Protein AF-0000000080714416 (afdb_homodimer)

pLDDT: mean 83.81, std 20.14, range [22.58, 98.88]

Sequence (598 aa):
MHASEKKLAITTPSFQPPPGGNTFPAISPRSGQDNIQSSLYQLWILGALDNTGGLTALGRKMVEFPLDPPLAKMLIFSEKMGCSAEVLVVVSMLSVPSVFFRPKDREEESDAAREKFFVPESDHLTLLNVFQQWKLNNFGSQWCTDHFIHVKGLRKAREVHAQLLDIMRQQRIGHESCGQANWDTVRKAICSAYFYNSAKIKGIGEYVNMLTGMPCALHPSSALSGLGYTPDYVTYHELIFTTKEYMTNVTAVEAEWLAELGPMFFSVKESYKTRLEKRVREREDKARMEVEMKEAEEKMHASEKKLAITTPSFQPPPGGNTFPAISPRSGQDNIQSSLYQLWILGALDNTGGLTALGRKMVEFPLDPPLAKMLIFSEKMGCSAEVLVVVSMLSVPSVFFRPKDREEESDAAREKFFVPESDHLTLLNVFQQWKLNNFGSQWCTDHFIHVKGLRKAREVHAQLLDIMRQQRIGHESCGQANWDTVRKAICSAYFYNSAKIKGIGEYVNMLTGMPCALHPSSALSGLGYTPDYVTYHELIFTTKEYMTNVTAVEAEWLAELGPMFFSVKES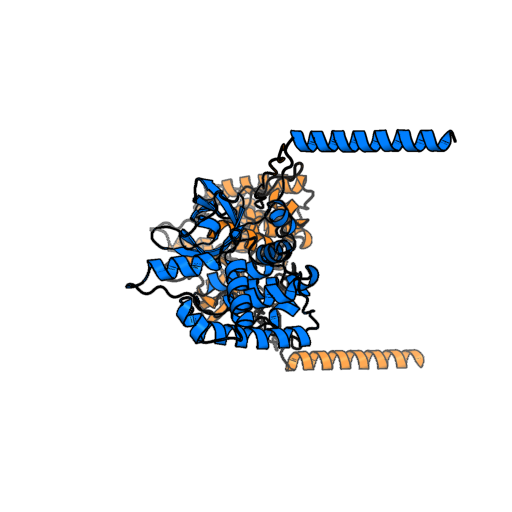YKTRLEKRVREREDKARMEVEMKEAEEK

Organism: Ectocarpus siliculosus (NCBI:txid2880)

Solvent-accessible surface area (backbone atoms only — not comparable to full-atom values): 31290 Å² total; per-residue (Å²): 133,83,72,75,72,66,44,63,36,61,30,45,66,48,30,54,36,61,94,83,57,68,26,38,76,69,76,76,62,78,71,49,53,72,42,54,55,49,49,52,39,51,38,32,76,69,48,24,26,43,73,56,50,43,71,28,76,61,25,51,56,35,26,71,43,102,55,60,67,44,54,28,46,22,43,60,52,14,39,84,58,36,21,18,45,55,39,42,47,32,50,18,52,68,73,39,67,81,36,67,50,67,53,86,92,44,41,69,61,27,52,55,44,48,55,72,40,48,31,51,59,15,31,52,54,17,53,33,43,46,54,54,52,35,53,75,53,72,66,40,59,65,62,23,58,77,45,33,33,42,51,69,42,51,52,50,18,52,52,46,35,53,55,52,50,50,49,30,54,77,67,71,46,63,81,33,68,50,59,90,86,40,59,62,49,46,45,49,23,51,39,60,37,22,48,85,41,24,29,34,56,76,49,95,62,31,28,25,28,60,80,44,60,46,68,30,28,66,37,82,88,40,29,45,60,73,38,96,56,77,68,59,32,33,27,27,74,47,74,44,86,66,101,52,39,26,48,36,61,39,32,50,50,54,55,67,54,41,24,69,64,32,52,36,37,22,36,70,50,66,45,72,64,53,48,49,48,45,51,48,44,51,49,47,49,49,50,48,49,51,50,51,52,51,56,54,68,74,96,134,81,72,75,71,68,45,61,36,62,28,45,67,48,35,53,38,58,93,82,57,68,28,40,75,68,76,77,66,76,72,52,55,73,42,54,56,50,50,53,40,51,37,32,76,68,47,24,27,42,74,57,51,44,69,29,75,61,25,53,56,35,28,70,42,100,52,60,68,44,53,30,46,23,42,60,52,15,40,84,58,35,21,18,44,56,39,40,47,32,50,18,51,69,72,38,68,80,37,67,49,67,51,86,90,43,40,68,60,28,52,55,42,47,56,74,40,48,32,52,59,15,30,51,54,18,52,35,42,46,52,52,52,36,53,75,54,71,66,39,60,66,62,22,58,77,45,34,34,42,52,68,42,50,52,50,18,50,51,47,34,52,54,50,49,51,49,30,55,76,67,71,46,63,80,33,68,50,61,89,84,40,58,62,48,46,46,49,24,53,37,60,37,22,48,84,42,23,28,34,56,76,48,95,61,30,29,25,28,61,79,40,61,46,68,33,28,66,36,82,86,40,29,45,60,72,37,96,56,77,66,59,30,33,26,29,73,46,74,44,84,66,99,52,39,28,47,34,61,38,31,51,49,55,58,66,53,42,25,70,65,33,52,35,39,22,36,72,50,65,43,71,65,53,48,46,47,46,50,48,44,51,49,47,49,50,50,49,48,51,51,52,52,53,56,53,67,75,96

Foldseek 3Di:
DPPPPPDDDPCLVPLPPPVPAQGQHDQPCPPHPVRSVVLLVLCVLLVQADPVRDGDPLVRLLSLAPADSLLSSLLQLLLVLQANQLSLLLSLLVVFPFFADADPVCNVQLLVLLLVLFDQQWLSVSSSSVLVVCVVVVLDPVVCVNSRTHSVSSVSSVVSSVVVVVSCVVVVRDNGRPDPPCCLSSLLSSCLSFLQQKWFDPDLQWTARQQPRFIEGEDCSHSNNPDPDHAGMKGADAWDDDPGTYGHTIGRHDLVSSCVNRVVRHDDDDPPVVVVVVVVVVVVVVVVVVVVVVVVVVD/DPPPPPDDDPVLCPLPPPVDAQGQHDQPCPPHPVRSVVLLVLCVLLVQADPVRDGDPLVRLLSLAPADSLLSSLLQLLLVLQANQLSLLLSLLVVFPFFADADPVCNVQLLVLLLVLFDQQWLSVSSSSVLVVCVVVVLDPVVCVNSRTHSVSSVSSVVSSVVVVVSCVVVVRDNGRPDDPCCLSSLLSSCLSFLQQKWFDPDLQWTARQQPRFIEGEDCSHSNNPDPDHAGMKGADAWDDDPGTYGHTIGRHDLVSSCVNRVVRHDDDDPPVVVVVVVVVVVVVVVVVVVVVVVVVVD

Secondary structure (DSSP, 8-state):
------EEEE----S--SSSS--------SSHHHHHHHHHHHHHHTT-B-TTS-B-HHHHHHTTSSS-HHHHHHHHHHHHHT-HHHHHHHHHHHTSS--B---GGGHHHHHHHHHTT-BTTBHHHHHHHHHHHHHHTTT-HHHHHHTTB-HHHHHHHHHHHHHHHHHHHHTT-------TT-THHHHHHHHHHHGGGEEEEEETTEEEETTT--EEEE-TTSGGGG-SS--SEEEEEEEEESSSEEEEEEEEE-HHHHHHH-TTTEEEE--HHHHHHHHHHHHHHHHHHHHHHHHHH--/------EEEE--------SSS--------SSHHHHHHHHHHHHHHTT-B-TTS-B-HHHHHHTTSSS-HHHHHHHHHHHHHT-HHHHHHHHHHHTSS--B---GGGHHHHHHHHHTT-BTTBHHHHHHHHHHHHHHTTT-HHHHHHTTB-HHHHHHHHHHHHHHHHHHHHTT-------TT-THHHHHHHHHHHTTSEEEEEETTEEEETTT--EEEE-TTSGGGG-SS--SEEEEEEEEESSSEEEEEEEEE-HHHHHHH-TTTEEEE--HHHHHHHHHHHHHHHHHHHHHHHHHHH-

Nearest PDB structures (foldseek):
  3i4u-assembly1_A-2  TM=9.668E-01  e=2.515E-25  Homo sapiens
  6i3p-assembly2_B  TM=9.611E-01  e=1.083E-25  Thermochaetoides thermophila DSM 1495
  6sh7-assembly1_A  TM=8.832E-01  e=4.385E-23  Homo sapiens
  6sh6-assembly1_A  TM=8.830E-01  e=4.873E-23  Homo sapiens
  8ejm-assembly1_A  TM=8.835E-01  e=1.725E-22  Homo sapiens

Radius of gyration: 30.27 Å; Cα contacts (8 Å, |Δi|>4): 951; chains: 2; bounding box: 71×92×87 Å

InterPro domains:
  IPR007502 Helicase-associated domain [SM00847] (38-128)
  IPR011709 DEAD-box helicase, OB fold [PF07717] (186-263)
  IPR027417 P-loop containing nucleoside triphosphate hydrolase [SSF52540] (35-171)
  IPR048333 Helicase associated domain (HA2), winged-helix domain [PF04408] (40-67)

Structure (mmCIF, N/CA/C/O backbone):
data_AF-0000000080714416-model_v1
#
loop_
_entity.id
_entity.type
_entity.pdbx_description
1 polymer 'Helicase-associated domain-containing protein'
#
loop_
_atom_site.group_PDB
_atom_site.id
_atom_site.type_symbol
_atom_site.label_atom_id
_atom_site.label_alt_id
_atom_site.label_comp_id
_atom_site.label_asym_id
_atom_site.label_entity_id
_atom_site.label_seq_id
_atom_site.pdbx_PDB_ins_code
_atom_site.Cartn_x
_atom_site.Cartn_y
_atom_site.Cartn_z
_atom_site.occupancy
_atom_site.B_iso_or_equiv
_atom_site.auth_seq_id
_atom_site.auth_comp_id
_atom_site.auth_asym_id
_atom_site.auth_atom_id
_atom_site.pdbx_PDB_model_num
ATOM 1 N N . MET A 1 1 ? 30.531 27.156 13.016 1 23.75 1 MET A N 1
ATOM 2 C CA . MET A 1 1 ? 29.312 26.422 13.391 1 23.75 1 MET A CA 1
ATOM 3 C C . MET A 1 1 ? 29.109 25.219 12.469 1 23.75 1 MET A C 1
ATOM 5 O O . MET A 1 1 ? 28.719 25.391 11.305 1 23.75 1 MET A O 1
ATOM 9 N N . HIS A 1 2 ? 29.906 24.234 12.57 1 28.47 2 HIS A N 1
ATOM 10 C CA . HIS A 1 2 ? 30.125 23.078 11.719 1 28.47 2 HIS A CA 1
ATOM 11 C C . HIS A 1 2 ? 28.891 22.172 11.703 1 28.47 2 HIS A C 1
ATOM 13 O O . HIS A 1 2 ? 28.688 21.391 12.633 1 28.47 2 HIS A O 1
ATOM 19 N N . ALA A 1 3 ? 27.781 22.734 11.234 1 36.09 3 ALA A N 1
ATOM 20 C CA . ALA A 1 3 ? 26.547 21.969 11.133 1 36.09 3 ALA A CA 1
ATOM 21 C C . ALA A 1 3 ? 26.781 20.625 10.469 1 36.09 3 ALA A C 1
ATOM 23 O O . ALA A 1 3 ? 27.219 20.547 9.32 1 36.09 3 ALA A O 1
ATOM 24 N N . SER A 1 4 ? 27.172 19.625 11.156 1 38.59 4 SER A N 1
ATOM 25 C CA . SER A 1 4 ? 27.234 18.234 10.734 1 38.59 4 SER A CA 1
ATOM 26 C C . SER A 1 4 ? 26.078 17.875 9.797 1 38.59 4 SER A C 1
ATOM 28 O O . SER A 1 4 ? 24.906 18.062 10.148 1 38.59 4 SER A O 1
ATOM 30 N N . GLU A 1 5 ? 26.391 17.922 8.539 1 46.12 5 GLU A N 1
ATOM 31 C CA . GLU A 1 5 ? 25.5 17.672 7.406 1 46.12 5 GLU A CA 1
ATOM 32 C C . GLU A 1 5 ? 24.828 16.312 7.516 1 46.12 5 GLU A C 1
ATOM 34 O O . GLU A 1 5 ? 25.453 15.281 7.23 1 46.12 5 GLU A O 1
ATOM 39 N N . LYS A 1 6 ? 24.219 16.047 8.484 1 52.84 6 LYS A N 1
ATOM 40 C CA . LYS A 1 6 ? 23.391 14.852 8.477 1 52.84 6 LYS A CA 1
ATOM 41 C C . LYS A 1 6 ? 22.484 14.812 7.242 1 52.84 6 LYS A C 1
ATOM 43 O O . LYS A 1 6 ? 21.656 15.695 7.043 1 52.84 6 LYS A O 1
ATOM 48 N N . LYS A 1 7 ? 23.031 13.914 6.336 1 58.19 7 LYS A N 1
ATOM 49 C CA . LYS A 1 7 ? 22.219 13.742 5.133 1 58.19 7 LYS A CA 1
ATOM 50 C C . LYS A 1 7 ? 21.141 12.68 5.344 1 58.19 7 LYS A C 1
ATOM 52 O O . LYS A 1 7 ? 21.438 11.578 5.812 1 58.19 7 LYS A O 1
ATOM 57 N N . LEU A 1 8 ? 19.938 13.156 5.23 1 52.41 8 LEU A N 1
ATOM 58 C CA . LEU A 1 8 ? 18.828 12.203 5.254 1 52.41 8 LEU A CA 1
ATOM 59 C C . LEU A 1 8 ? 18.859 11.305 4.027 1 52.41 8 LEU A C 1
ATOM 61 O O . LEU A 1 8 ? 19.031 11.781 2.902 1 52.41 8 LEU A O 1
ATOM 65 N N . ALA A 1 9 ? 19.25 10.18 4.211 1 53.38 9 ALA A N 1
ATOM 66 C CA . ALA A 1 9 ? 19.172 9.219 3.113 1 53.38 9 ALA A CA 1
ATOM 67 C C . ALA A 1 9 ? 17.812 8.523 3.098 1 53.38 9 ALA A C 1
ATOM 69 O O . ALA A 1 9 ? 17.25 8.211 4.152 1 53.38 9 ALA A O 1
ATOM 70 N N . ILE A 1 10 ? 17.109 8.875 2.061 1 48.12 10 ILE A N 1
ATOM 71 C CA . ILE A 1 10 ? 15.906 8.086 1.89 1 48.12 10 ILE A CA 1
ATOM 72 C C . ILE A 1 10 ? 16.266 6.598 1.845 1 48.12 10 ILE A C 1
ATOM 74 O O . ILE A 1 10 ? 17.125 6.184 1.071 1 48.12 10 ILE A O 1
ATOM 78 N N . THR A 1 11 ? 16.172 6.148 2.949 1 47.16 11 THR A N 1
ATOM 79 C CA . THR A 1 11 ? 16.25 4.695 2.855 1 47.16 11 THR A CA 1
ATOM 80 C C . THR A 1 11 ? 15.047 4.133 2.104 1 47.16 11 THR A C 1
ATOM 82 O O . THR A 1 11 ? 13.922 4.203 2.59 1 47.16 11 THR A O 1
ATOM 85 N N . THR A 1 12 ? 14.82 4.875 1.032 1 38.19 12 THR A N 1
ATOM 86 C CA . THR A 1 12 ? 13.805 3.986 0.477 1 38.19 12 THR A CA 1
ATOM 87 C C . THR A 1 12 ? 14.039 2.549 0.933 1 38.19 12 THR A C 1
ATOM 89 O O . THR A 1 12 ? 15.188 2.105 1.052 1 38.19 12 THR A O 1
ATOM 92 N N . PRO A 1 13 ? 13.242 2.039 1.646 1 35.28 13 PRO A N 1
ATOM 93 C CA . PRO A 1 13 ? 13.609 0.623 1.605 1 35.28 13 PRO A CA 1
ATOM 94 C C . PRO A 1 13 ? 14.352 0.243 0.327 1 35.28 13 PRO A C 1
ATOM 96 O O . PRO A 1 13 ? 13.727 0.034 -0.716 1 35.28 13 PRO A O 1
ATOM 99 N N . SER A 1 14 ? 15.102 1.142 -0.15 1 32.75 14 SER A N 1
ATOM 100 C CA . SER A 1 14 ? 16.016 0.407 -1.022 1 32.75 14 SER A CA 1
ATOM 101 C C . SER A 1 14 ? 16.344 -0.97 -0.451 1 32.75 14 SER A C 1
ATOM 103 O O . SER A 1 14 ? 16.641 -1.1 0.736 1 32.75 14 SER A O 1
ATOM 105 N N . PHE A 1 15 ? 15.68 -1.974 -1.068 1 31.58 15 PHE A N 1
ATOM 106 C CA . PHE A 1 15 ? 16.203 -3.334 -1.032 1 31.58 15 PHE A CA 1
ATOM 107 C C . PHE A 1 15 ? 17.734 -3.328 -0.982 1 31.58 15 PHE A C 1
ATOM 109 O O . PHE A 1 15 ? 18.375 -4.074 -1.712 1 31.58 15 PHE A O 1
ATOM 116 N N . GLN A 1 16 ? 18.297 -2.193 -0.896 1 31.92 16 GLN A N 1
ATOM 117 C CA . GLN A 1 16 ? 19.719 -2.365 -0.639 1 31.92 16 GLN A CA 1
ATOM 118 C C . GLN A 1 16 ? 19.969 -3.041 0.709 1 31.92 16 GLN A C 1
ATOM 120 O O . GLN A 1 16 ? 19.234 -2.799 1.669 1 31.92 16 GLN A O 1
ATOM 125 N N . PRO A 1 17 ? 20.875 -3.984 0.747 1 30.11 17 PRO A N 1
ATOM 126 C CA . PRO A 1 17 ? 21.281 -4.723 1.945 1 30.11 17 PRO A CA 1
ATOM 127 C C . PRO A 1 17 ? 21.578 -3.811 3.131 1 30.11 17 PRO A C 1
ATOM 129 O O . PRO A 1 17 ? 22.016 -2.674 2.943 1 30.11 17 PRO A O 1
ATOM 132 N N . PRO A 1 18 ? 20.844 -3.662 4.176 1 31.55 18 PRO A N 1
ATOM 133 C CA . PRO A 1 18 ? 21.703 -3.117 5.227 1 31.55 18 PRO A CA 1
ATOM 134 C C . PRO A 1 18 ? 23.188 -3.311 4.934 1 31.55 18 PRO A C 1
ATOM 136 O O . PRO A 1 18 ? 23.562 -4.164 4.121 1 31.55 18 PRO A O 1
ATOM 139 N N . PRO A 1 19 ? 24.172 -2.619 5.18 1 31.86 19 PRO A N 1
ATOM 140 C CA . PRO A 1 19 ? 25.484 -3.227 4.98 1 31.86 19 PRO A CA 1
ATOM 141 C C . PRO A 1 19 ? 25.438 -4.75 4.891 1 31.86 19 PRO A C 1
ATOM 143 O O . PRO A 1 19 ? 26.266 -5.363 4.215 1 31.86 19 PRO A O 1
ATOM 146 N N . GLY A 1 20 ? 25.031 -5.613 5.758 1 30.89 20 GLY A N 1
ATOM 147 C CA . GLY A 1 20 ? 25.203 -7.023 5.441 1 30.89 20 GLY A CA 1
ATOM 148 C C . GLY A 1 20 ? 24.312 -7.492 4.309 1 30.89 20 GLY A C 1
ATOM 149 O O . GLY A 1 20 ? 24.75 -8.234 3.432 1 30.89 20 GLY A O 1
ATOM 150 N N . GLY A 1 21 ? 22.922 -7.957 4.488 1 28.62 21 GLY A N 1
ATOM 151 C CA . GLY A 1 21 ? 22.188 -8.938 3.697 1 28.62 21 GLY A CA 1
ATOM 152 C C . GLY A 1 21 ? 21.547 -8.336 2.459 1 28.62 21 GLY A C 1
ATOM 153 O O . GLY A 1 21 ? 21.5 -7.113 2.309 1 28.62 21 GLY A O 1
ATOM 154 N N . ASN A 1 22 ? 21.156 -9.203 1.35 1 28.91 22 ASN A N 1
ATOM 155 C CA . ASN A 1 22 ? 20.656 -9.258 -0.016 1 28.91 22 ASN A CA 1
ATOM 156 C C . ASN A 1 22 ? 19.312 -8.531 -0.141 1 28.91 22 ASN A C 1
ATOM 158 O O . ASN A 1 22 ? 18.328 -8.93 0.478 1 28.91 22 ASN A O 1
ATOM 162 N N . THR A 1 23 ? 19.219 -7.344 -0.288 1 33.78 23 THR A N 1
ATOM 163 C CA . THR A 1 23 ? 18.016 -6.527 -0.444 1 33.78 23 THR A CA 1
ATOM 164 C C . THR A 1 23 ? 17.281 -6.891 -1.731 1 33.78 23 THR A C 1
ATOM 166 O O . THR A 1 23 ? 17.875 -7.469 -2.646 1 33.78 23 THR A O 1
ATOM 169 N N . PHE A 1 24 ? 15.906 -6.918 -1.769 1 35.12 24 PHE A N 1
ATOM 170 C CA . PHE A 1 24 ? 15.156 -7.113 -3.006 1 35.12 24 PHE A CA 1
ATOM 171 C C . PHE A 1 24 ? 15.562 -6.086 -4.051 1 35.12 24 PHE A C 1
ATOM 173 O O . PHE A 1 24 ? 15.875 -4.938 -3.717 1 35.12 24 PHE A O 1
ATOM 180 N N . PRO A 1 25 ? 16.156 -6.445 -5.172 1 33.84 25 PRO A N 1
ATOM 181 C CA . PRO A 1 25 ? 16.516 -5.5 -6.23 1 33.84 25 PRO A CA 1
ATOM 182 C C . PRO A 1 25 ? 15.531 -4.344 -6.363 1 33.84 25 PRO A C 1
ATOM 184 O O . PRO A 1 25 ? 14.352 -4.496 -6.043 1 33.84 25 PRO A O 1
ATOM 187 N N . ALA A 1 26 ? 16.062 -3.15 -6.379 1 34.94 26 ALA A N 1
ATOM 188 C CA . ALA A 1 26 ? 15.414 -1.851 -6.539 1 34.94 26 ALA A CA 1
ATOM 189 C C . ALA A 1 26 ? 14.328 -1.904 -7.617 1 34.94 26 ALA A C 1
ATOM 191 O O . ALA A 1 26 ? 14.516 -2.533 -8.656 1 34.94 26 ALA A O 1
ATOM 192 N N . ILE A 1 27 ? 13.023 -1.871 -7.332 1 33.97 27 ILE A N 1
ATOM 193 C CA . ILE A 1 27 ? 11.883 -1.669 -8.227 1 33.97 27 ILE A CA 1
ATOM 194 C C . ILE A 1 27 ? 12.266 -0.687 -9.328 1 33.97 27 ILE A C 1
ATOM 196 O O . ILE A 1 27 ? 12.773 0.401 -9.055 1 33.97 27 ILE A O 1
ATOM 200 N N . SER A 1 28 ? 12.547 -1.139 -10.461 1 32.16 28 SER A N 1
ATOM 201 C CA . SER A 1 28 ? 12.797 -0.282 -11.617 1 32.16 28 SER A CA 1
ATOM 202 C C . SER A 1 28 ? 11.836 0.904 -11.641 1 32.16 28 SER A C 1
ATOM 204 O O . SER A 1 28 ? 10.625 0.734 -11.484 1 32.16 28 SER A O 1
ATOM 206 N N . PRO A 1 29 ? 12.289 2.193 -11.516 1 32.59 29 PRO A N 1
ATOM 207 C CA . PRO A 1 29 ? 11.555 3.455 -11.586 1 32.59 29 PRO A CA 1
ATOM 208 C C . PRO A 1 29 ? 10.695 3.566 -12.852 1 32.59 29 PRO A C 1
ATOM 210 O O . PRO A 1 29 ? 10.414 4.676 -13.312 1 32.59 29 PRO A O 1
ATOM 213 N N . ARG A 1 30 ? 10.312 2.559 -13.625 1 34.06 30 ARG A N 1
ATOM 214 C CA . ARG A 1 30 ? 9.656 3.178 -14.773 1 34.06 30 ARG A CA 1
ATOM 215 C C . ARG A 1 30 ? 8.75 4.324 -14.32 1 34.06 30 ARG A C 1
ATOM 217 O O . ARG A 1 30 ? 8.891 5.453 -14.797 1 34.06 30 ARG A O 1
ATOM 224 N N . SER A 1 31 ? 7.246 4.238 -14.258 1 40.19 31 SER A N 1
ATOM 225 C CA . SER A 1 31 ? 6.391 5.355 -13.875 1 40.19 31 SER A CA 1
ATOM 226 C C . SER A 1 31 ? 6.457 5.617 -12.375 1 40.19 31 SER A C 1
ATOM 228 O O . SER A 1 31 ? 6.328 4.691 -11.57 1 40.19 31 SER A O 1
ATOM 230 N N . GLY A 1 32 ? 7.078 6.727 -11.859 1 42.34 32 GLY A N 1
ATOM 231 C CA . GLY A 1 32 ? 7.695 7.242 -10.648 1 42.34 32 GLY A CA 1
ATOM 232 C C . GLY A 1 32 ? 6.996 6.785 -9.383 1 42.34 32 GLY A C 1
ATOM 233 O O . GLY A 1 32 ? 7.418 5.816 -8.75 1 42.34 32 GLY A O 1
ATOM 234 N N . GLN A 1 33 ? 6.066 7.68 -8.82 1 48.38 33 GLN A N 1
ATOM 235 C CA . GLN A 1 33 ? 5.457 7.691 -7.488 1 48.38 33 GLN A CA 1
ATOM 236 C C . GLN A 1 33 ? 4.652 6.418 -7.242 1 48.38 33 GLN A C 1
ATOM 238 O O . GLN A 1 33 ? 4.758 5.809 -6.176 1 48.38 33 GLN A O 1
ATOM 243 N N . ASP A 1 34 ? 3.762 6.012 -8.234 1 54.16 34 ASP A N 1
ATOM 244 C CA . ASP A 1 34 ? 2.785 4.93 -8.148 1 54.16 34 ASP A CA 1
ATOM 245 C C . ASP A 1 34 ? 3.479 3.57 -8.078 1 54.16 34 ASP A C 1
ATOM 247 O O . ASP A 1 34 ? 2.971 2.641 -7.445 1 54.16 34 ASP A O 1
ATOM 251 N N . ASN A 1 35 ? 4.836 3.73 -8.328 1 66.38 35 ASN A N 1
ATOM 252 C CA . ASN A 1 35 ? 5.504 2.441 -8.461 1 66.38 35 ASN A CA 1
ATOM 253 C C . ASN A 1 35 ? 6.086 1.967 -7.133 1 66.38 35 ASN A C 1
ATOM 255 O O . ASN A 1 35 ? 5.895 0.813 -6.742 1 66.38 35 ASN A O 1
ATOM 259 N N . ILE A 1 36 ? 6.508 2.959 -6.277 1 74 36 ILE A N 1
ATOM 260 C CA . ILE A 1 36 ? 7.137 2.549 -5.027 1 74 36 ILE A CA 1
ATOM 261 C C . ILE A 1 36 ? 6.066 2.16 -4.012 1 74 36 ILE A C 1
ATOM 263 O O . ILE A 1 36 ? 6.18 1.132 -3.342 1 74 36 ILE A O 1
ATOM 267 N N . GLN A 1 37 ? 5.051 2.994 -4.035 1 78.31 37 GLN A N 1
ATOM 268 C CA . GLN A 1 37 ? 3.949 2.729 -3.113 1 78.31 37 GLN A CA 1
ATOM 269 C C . GLN A 1 37 ? 3.33 1.359 -3.377 1 78.31 37 GLN A C 1
ATOM 271 O O . GLN A 1 37 ? 3.078 0.596 -2.441 1 78.31 37 GLN A O 1
ATOM 276 N N . SER A 1 38 ? 3.135 1.114 -4.598 1 83.19 38 SER A N 1
ATOM 277 C CA . SER A 1 38 ? 2.518 -0.154 -4.969 1 83.19 38 SER A CA 1
ATOM 278 C C . SER A 1 38 ? 3.416 -1.333 -4.609 1 83.19 38 SER A C 1
ATOM 280 O O . SER A 1 38 ? 2.934 -2.371 -4.152 1 83.19 38 SER A O 1
ATOM 282 N N . SER A 1 39 ? 4.691 -1.135 -4.848 1 84.44 39 SER A N 1
ATOM 283 C CA . SER A 1 39 ? 5.648 -2.197 -4.555 1 84.44 39 SER A CA 1
ATOM 284 C C . SER A 1 39 ? 5.727 -2.475 -3.057 1 84.44 39 SER A C 1
ATOM 286 O O . SER A 1 39 ? 5.719 -3.633 -2.635 1 84.44 39 SER A O 1
ATOM 288 N N . LEU A 1 40 ? 5.734 -1.396 -2.26 1 84.5 40 LEU A N 1
ATOM 289 C CA . LEU A 1 40 ? 5.785 -1.555 -0.81 1 84.5 40 LEU A CA 1
ATOM 290 C C . LEU A 1 40 ? 4.508 -2.201 -0.288 1 84.5 40 LEU A C 1
ATOM 292 O O . LEU A 1 40 ? 4.559 -3.059 0.596 1 84.5 40 LEU A O 1
ATOM 296 N N . TYR A 1 41 ? 3.486 -1.788 -0.857 1 85.12 41 TYR A N 1
ATOM 297 C CA . TYR A 1 41 ? 2.203 -2.381 -0.495 1 85.12 41 TYR A CA 1
ATOM 298 C C . TYR A 1 41 ? 2.193 -3.877 -0.789 1 85.12 41 TYR A C 1
ATOM 300 O O . TYR A 1 41 ? 1.787 -4.68 0.055 1 85.12 41 TYR A O 1
ATOM 308 N N . GLN A 1 42 ? 2.607 -4.203 -1.9 1 88.75 42 GLN A N 1
ATOM 309 C CA . GLN A 1 42 ? 2.617 -5.609 -2.295 1 88.75 42 GLN A CA 1
ATOM 310 C C . GLN A 1 42 ? 3.49 -6.438 -1.356 1 88.75 42 GLN A C 1
ATOM 312 O O . GLN A 1 42 ? 3.084 -7.512 -0.908 1 88.75 42 GLN A O 1
ATOM 317 N N . LEU A 1 43 ? 4.676 -5.93 -1.066 1 90.31 43 LEU A N 1
ATOM 318 C CA . LEU A 1 43 ? 5.582 -6.629 -0.166 1 90.31 43 LEU A CA 1
ATOM 319 C C . LEU A 1 43 ? 4.965 -6.781 1.22 1 90.31 43 LEU A C 1
ATOM 321 O O . LEU A 1 43 ? 5.113 -7.824 1.859 1 90.31 43 LEU A O 1
ATOM 325 N N . TRP A 1 44 ? 4.285 -5.77 1.607 1 88.5 44 TRP A N 1
ATOM 326 C CA . TRP A 1 44 ? 3.643 -5.805 2.918 1 88.5 44 TRP A CA 1
ATOM 327 C C . TRP A 1 44 ? 2.529 -6.848 2.951 1 88.5 44 TRP A C 1
ATOM 329 O O . TRP A 1 44 ? 2.459 -7.66 3.873 1 88.5 44 TRP A O 1
ATOM 339 N N . ILE A 1 45 ? 1.677 -6.891 1.966 1 89 45 ILE A N 1
ATOM 340 C CA . ILE A 1 45 ? 0.539 -7.801 1.976 1 89 45 ILE A CA 1
ATOM 341 C C . ILE A 1 45 ? 1.032 -9.242 1.86 1 89 45 ILE A C 1
ATOM 343 O O . ILE A 1 45 ? 0.396 -10.164 2.375 1 89 45 ILE A O 1
ATOM 347 N N . LEU A 1 46 ? 2.168 -9.406 1.262 1 93.62 46 LEU A N 1
ATOM 348 C CA . LEU A 1 46 ? 2.729 -10.75 1.119 1 93.62 46 LEU A CA 1
ATOM 349 C C . LEU A 1 46 ? 3.443 -11.18 2.396 1 93.62 46 LEU A C 1
ATOM 351 O O . LEU A 1 46 ? 3.896 -12.32 2.504 1 93.62 46 LEU A O 1
ATOM 355 N N . GLY A 1 47 ? 3.58 -10.266 3.283 1 91.12 47 GLY A N 1
ATOM 356 C CA . GLY A 1 47 ? 4.172 -10.586 4.574 1 91.12 47 GLY A CA 1
ATOM 357 C C . GLY A 1 47 ? 5.676 -10.391 4.602 1 91.12 47 GLY A C 1
ATOM 358 O O . GLY A 1 47 ? 6.348 -10.844 5.531 1 91.12 47 GLY A O 1
ATOM 359 N N . ALA A 1 48 ? 6.188 -9.695 3.596 1 92.5 48 ALA A N 1
ATOM 360 C CA . ALA A 1 48 ? 7.633 -9.562 3.455 1 92.5 48 ALA A CA 1
ATOM 361 C C . ALA A 1 48 ? 8.156 -8.383 4.277 1 92.5 48 ALA A C 1
ATOM 363 O O . ALA A 1 48 ? 9.359 -8.258 4.496 1 92.5 48 ALA A O 1
ATOM 364 N N . LEU A 1 49 ? 7.27 -7.473 4.723 1 88.25 49 LEU A N 1
ATOM 365 C CA . LEU A 1 49 ? 7.645 -6.312 5.516 1 88.25 49 LEU A CA 1
ATOM 366 C C . LEU A 1 49 ? 6.922 -6.312 6.859 1 88.25 49 LEU A C 1
ATOM 368 O O . LEU A 1 49 ? 5.77 -6.742 6.949 1 88.25 49 LEU A O 1
ATOM 372 N N . ASP A 1 50 ? 7.633 -5.809 7.844 1 83.12 50 ASP A N 1
ATOM 373 C CA . ASP A 1 50 ? 6.988 -5.641 9.141 1 83.12 50 ASP A CA 1
ATOM 374 C C . ASP A 1 50 ? 6.395 -4.238 9.281 1 83.12 50 ASP A C 1
ATOM 376 O O . ASP A 1 50 ? 6.359 -3.477 8.312 1 83.12 50 ASP A O 1
ATOM 380 N N . ASN A 1 51 ? 5.891 -3.973 10.414 1 76.25 51 ASN A N 1
ATOM 381 C CA . ASN A 1 51 ? 5.16 -2.725 10.633 1 76.25 51 ASN A CA 1
ATOM 382 C C . ASN A 1 51 ? 6.094 -1.519 10.594 1 76.25 51 ASN A C 1
ATOM 384 O O . ASN A 1 51 ? 5.637 -0.377 10.516 1 76.25 51 ASN A O 1
ATOM 388 N N . THR A 1 52 ? 7.371 -1.725 10.625 1 72.75 52 THR A N 1
ATOM 389 C CA . THR A 1 52 ? 8.336 -0.628 10.57 1 72.75 52 THR A CA 1
ATOM 390 C C . THR A 1 52 ? 8.93 -0.496 9.172 1 72.75 52 THR A C 1
ATOM 392 O O . THR A 1 52 ? 9.75 0.386 8.922 1 72.75 52 THR A O 1
ATOM 395 N N . GLY A 1 53 ? 8.453 -1.401 8.336 1 75.5 53 GLY A N 1
ATOM 396 C CA . GLY A 1 53 ? 8.969 -1.389 6.973 1 75.5 53 GLY A CA 1
ATOM 397 C C . GLY A 1 53 ? 10.227 -2.225 6.809 1 75.5 53 GLY A C 1
ATOM 398 O O . GLY A 1 53 ? 10.789 -2.303 5.711 1 75.5 53 GLY A O 1
ATOM 399 N N . GLY A 1 54 ? 10.625 -2.811 7.832 1 78.94 54 GLY A N 1
ATOM 400 C CA . GLY A 1 54 ? 11.766 -3.709 7.754 1 78.94 54 GLY A CA 1
ATOM 401 C C . GLY A 1 54 ? 11.414 -5.078 7.199 1 78.94 54 GLY A C 1
ATOM 402 O O . GLY A 1 54 ? 10.258 -5.496 7.262 1 78.94 54 GLY A O 1
ATOM 403 N N . LEU A 1 55 ? 12.414 -5.742 6.773 1 85.88 55 LEU A N 1
ATOM 404 C CA . LEU A 1 55 ? 12.18 -7.078 6.227 1 85.88 55 LEU A CA 1
ATOM 405 C C . LEU A 1 55 ? 11.859 -8.07 7.336 1 85.88 55 LEU A C 1
ATOM 407 O O . LEU A 1 55 ? 12.539 -8.102 8.367 1 85.88 55 LEU A O 1
ATOM 411 N N . THR A 1 56 ? 10.828 -8.836 7.082 1 89.69 56 THR A N 1
ATOM 412 C CA . THR A 1 56 ? 10.57 -9.992 7.934 1 89.69 56 THR A CA 1
ATOM 413 C C . THR A 1 56 ? 11.531 -11.133 7.602 1 89.69 56 THR A C 1
ATOM 415 O O . THR A 1 56 ? 12.344 -11.023 6.68 1 89.69 56 THR A O 1
ATOM 418 N N . ALA A 1 57 ? 11.453 -12.25 8.352 1 92.69 57 ALA A N 1
ATOM 419 C CA . ALA A 1 57 ? 12.227 -13.438 8.023 1 92.69 57 ALA A CA 1
ATOM 420 C C . ALA A 1 57 ? 11.875 -13.961 6.629 1 92.69 57 ALA A C 1
ATOM 422 O O . ALA A 1 57 ? 12.766 -14.328 5.855 1 92.69 57 ALA A O 1
ATOM 423 N N . LEU A 1 58 ? 10.617 -13.938 6.367 1 94.19 58 LEU A N 1
ATOM 424 C CA . LEU A 1 58 ? 10.156 -14.344 5.047 1 94.19 58 LEU A CA 1
ATOM 425 C C . LEU A 1 58 ? 10.719 -13.422 3.969 1 94.19 58 LEU A C 1
ATOM 427 O O . LEU A 1 58 ? 11.219 -13.891 2.947 1 94.19 58 LEU A O 1
ATOM 431 N N . GLY A 1 59 ? 10.602 -12.148 4.215 1 93.31 59 GLY A N 1
ATOM 432 C CA . GLY A 1 59 ? 11.125 -11.172 3.27 1 93.31 59 GLY A CA 1
ATOM 433 C C . GLY A 1 59 ? 12.602 -11.352 2.977 1 93.31 59 GLY A C 1
ATOM 434 O O . GLY A 1 59 ? 13.031 -11.211 1.829 1 93.31 59 GLY A O 1
ATOM 435 N N . ARG A 1 60 ? 13.359 -11.727 3.922 1 91.75 60 ARG A N 1
ATOM 436 C CA . ARG A 1 60 ? 14.797 -11.93 3.764 1 91.75 60 ARG A CA 1
ATOM 437 C C . ARG A 1 60 ? 15.078 -13.125 2.855 1 91.75 60 ARG A C 1
ATOM 439 O O . ARG A 1 60 ? 16.016 -13.094 2.061 1 91.75 60 ARG A O 1
ATOM 446 N N . LYS A 1 61 ? 14.297 -14.055 2.99 1 94.25 61 LYS A N 1
ATOM 447 C CA . LYS A 1 61 ? 14.453 -15.211 2.109 1 94.25 61 LYS A CA 1
ATOM 448 C C . LYS A 1 61 ? 14.016 -14.875 0.687 1 94.25 61 LYS A C 1
ATOM 450 O O . LYS A 1 61 ? 14.656 -15.289 -0.279 1 94.25 61 LYS A O 1
ATOM 455 N N . MET A 1 62 ? 12.977 -14.125 0.6 1 95.12 62 MET A N 1
ATOM 456 C CA . MET A 1 62 ? 12.398 -13.805 -0.702 1 95.12 62 MET A CA 1
ATOM 457 C C . MET A 1 62 ? 13.398 -13.047 -1.567 1 95.12 62 MET A C 1
ATOM 459 O O . MET A 1 62 ? 13.492 -13.281 -2.771 1 95.12 62 MET A O 1
ATOM 463 N N . VAL A 1 63 ? 14.164 -12.188 -0.967 1 90.75 63 VAL A N 1
ATOM 464 C CA . VAL A 1 63 ? 15.055 -11.305 -1.713 1 90.75 63 VAL A CA 1
ATOM 465 C C . VAL A 1 63 ? 16.188 -12.117 -2.328 1 90.75 63 VAL A C 1
ATOM 467 O O . VAL A 1 63 ? 16.875 -11.648 -3.246 1 90.75 63 VAL A O 1
ATOM 470 N N . GLU A 1 64 ? 16.438 -13.312 -1.896 1 93.06 64 GLU A N 1
ATOM 471 C CA . GLU A 1 64 ? 17.516 -14.156 -2.406 1 93.06 64 GLU A CA 1
ATOM 472 C C . GLU A 1 64 ? 17.156 -14.75 -3.762 1 93.06 64 GLU A C 1
ATOM 474 O O . GLU A 1 64 ? 18.016 -15.273 -4.469 1 93.06 64 GLU A O 1
ATOM 479 N N . PHE A 1 65 ? 15.914 -14.695 -4.082 1 95.31 65 PHE A N 1
ATOM 480 C CA . PHE A 1 65 ? 15.461 -15.281 -5.34 1 95.31 65 PHE A CA 1
ATOM 481 C C . PHE A 1 65 ? 15.297 -14.203 -6.406 1 95.31 65 PHE A C 1
ATOM 483 O O . PHE A 1 65 ? 14.656 -13.18 -6.172 1 95.31 65 PHE A O 1
ATOM 490 N N . PRO A 1 66 ? 15.906 -14.391 -7.551 1 95.38 66 PRO A N 1
ATOM 491 C CA . PRO A 1 66 ? 15.695 -13.453 -8.656 1 95.38 66 PRO A CA 1
ATOM 492 C C . PRO A 1 66 ? 14.32 -13.602 -9.305 1 95.38 66 PRO A C 1
ATOM 494 O O . PRO A 1 66 ? 14.227 -13.898 -10.5 1 95.38 66 PRO A O 1
ATOM 497 N N . LEU A 1 67 ? 13.242 -13.453 -8.539 1 95.94 67 LEU A N 1
ATOM 498 C CA . LEU A 1 67 ? 11.852 -13.625 -8.922 1 95.94 67 LEU A CA 1
ATOM 499 C C . LEU A 1 67 ? 11.008 -12.438 -8.484 1 95.94 67 LEU A C 1
ATOM 501 O O . LEU A 1 67 ? 11.383 -11.719 -7.551 1 95.94 67 LEU A O 1
ATOM 505 N N . ASP A 1 68 ? 9.859 -12.289 -9.18 1 94.44 68 ASP A N 1
ATOM 506 C CA . ASP A 1 68 ? 8.852 -11.398 -8.609 1 94.44 68 ASP A CA 1
ATOM 507 C C . ASP A 1 68 ? 8.43 -11.867 -7.219 1 94.44 68 ASP A C 1
ATOM 509 O O . ASP A 1 68 ? 8.344 -13.062 -6.961 1 94.44 68 ASP A O 1
ATOM 513 N N . PRO A 1 69 ? 8.062 -10.914 -6.395 1 95.19 69 PRO A N 1
ATOM 514 C CA . PRO A 1 69 ? 7.801 -11.219 -4.988 1 95.19 69 PRO A CA 1
ATOM 515 C C . PRO A 1 69 ? 6.723 -12.281 -4.805 1 95.19 69 PRO A C 1
ATOM 517 O O . PRO A 1 69 ? 6.879 -13.188 -3.98 1 95.19 69 PRO A O 1
ATOM 520 N N . PRO A 1 70 ? 5.621 -12.297 -5.562 1 97 70 PRO A N 1
ATOM 521 C CA . PRO A 1 70 ? 4.621 -13.352 -5.367 1 97 70 PRO A CA 1
ATOM 522 C C . PRO A 1 70 ? 5.164 -14.742 -5.672 1 97 70 PRO A C 1
ATOM 524 O O . PRO A 1 70 ? 4.832 -15.711 -4.973 1 97 70 PRO A O 1
ATOM 527 N N . LEU A 1 71 ? 6.004 -14.828 -6.676 1 97.88 71 LEU A N 1
ATOM 528 C CA . LEU A 1 71 ? 6.582 -16.125 -7.035 1 97.88 71 LEU A CA 1
ATOM 529 C C . LEU A 1 71 ? 7.543 -16.609 -5.957 1 97.88 71 LEU A C 1
ATOM 531 O O . LEU A 1 71 ? 7.547 -17.797 -5.609 1 97.88 71 LEU A O 1
ATOM 535 N N . ALA A 1 72 ? 8.336 -15.672 -5.484 1 97.5 72 ALA A N 1
ATOM 536 C CA . ALA A 1 72 ? 9.25 -16.016 -4.398 1 97.5 72 ALA A CA 1
ATOM 537 C C . ALA A 1 72 ? 8.477 -16.5 -3.168 1 97.5 72 ALA A C 1
ATOM 539 O O . ALA A 1 72 ? 8.836 -17.5 -2.557 1 97.5 72 ALA A O 1
ATOM 540 N N . LYS A 1 73 ? 7.422 -15.812 -2.83 1 97.62 73 LYS A N 1
ATOM 541 C CA . LYS A 1 73 ? 6.574 -16.172 -1.7 1 97.62 73 LYS A CA 1
ATOM 542 C C . LYS A 1 73 ? 5.984 -17.578 -1.889 1 97.62 73 LYS A C 1
ATOM 544 O O . LYS A 1 73 ? 5.973 -18.375 -0.957 1 97.62 73 LYS A O 1
ATOM 549 N N . MET A 1 74 ? 5.539 -17.812 -3.035 1 98.25 74 MET A N 1
ATOM 550 C CA . MET A 1 74 ? 4.945 -19.109 -3.363 1 98.25 74 MET A CA 1
ATOM 551 C C . MET A 1 74 ? 5.934 -20.25 -3.107 1 98.25 74 MET A C 1
ATOM 553 O O . MET A 1 74 ? 5.594 -21.234 -2.455 1 98.25 74 MET A O 1
ATOM 557 N N . LEU A 1 75 ? 7.113 -20.031 -3.602 1 98.38 75 LEU A N 1
ATOM 558 C CA . LEU A 1 75 ? 8.148 -21.047 -3.506 1 98.38 75 LEU A CA 1
ATOM 559 C C . LEU A 1 75 ? 8.523 -21.312 -2.051 1 98.38 75 LEU A C 1
ATOM 561 O O . LEU A 1 75 ? 8.586 -22.469 -1.617 1 98.38 75 LEU A O 1
ATOM 565 N N . ILE A 1 76 ? 8.719 -20.328 -1.269 1 98.06 76 ILE A N 1
ATOM 566 C CA . ILE A 1 76 ? 9.117 -20.453 0.128 1 98.06 76 ILE A CA 1
ATOM 567 C C . ILE A 1 76 ? 7.977 -21.078 0.937 1 98.06 76 ILE A C 1
ATOM 569 O O . ILE A 1 76 ? 8.203 -21.969 1.75 1 98.06 76 ILE A O 1
ATOM 573 N N . PHE A 1 77 ? 6.773 -20.641 0.72 1 97.56 77 PHE A N 1
ATOM 574 C CA . PHE A 1 77 ? 5.602 -21.156 1.423 1 97.56 77 PHE A CA 1
ATOM 575 C C . PHE A 1 77 ? 5.414 -22.641 1.147 1 97.56 77 PHE A C 1
ATOM 577 O O . PHE A 1 77 ? 4.984 -23.391 2.025 1 97.56 77 PHE A O 1
ATOM 584 N N . SER A 1 78 ? 5.715 -23.047 -0.005 1 97.88 78 SER A N 1
ATOM 585 C CA . SER A 1 78 ? 5.469 -24.422 -0.434 1 97.88 78 SER A CA 1
ATOM 586 C C . SER A 1 78 ? 6.305 -25.406 0.371 1 97.88 78 SER A C 1
ATOM 588 O O . SER A 1 78 ? 5.98 -26.594 0.431 1 97.88 78 SER A O 1
ATOM 590 N N . GLU A 1 79 ? 7.387 -24.922 0.92 1 97.25 79 GLU A N 1
ATOM 591 C CA . GLU A 1 79 ? 8.203 -25.797 1.756 1 97.25 79 GLU A CA 1
ATOM 592 C C . GLU A 1 79 ? 7.391 -26.344 2.928 1 97.25 79 GLU A C 1
ATOM 594 O O . GLU A 1 79 ? 7.391 -27.562 3.172 1 97.25 79 GLU A O 1
ATOM 599 N N . LYS A 1 80 ? 6.672 -25.453 3.607 1 95.44 80 LYS A N 1
ATOM 600 C CA . LYS A 1 80 ? 5.867 -25.844 4.762 1 95.44 80 LYS A CA 1
ATOM 601 C C . LYS A 1 80 ? 4.727 -26.766 4.344 1 95.44 80 LYS A C 1
ATOM 603 O O . LYS A 1 80 ? 4.246 -27.578 5.148 1 95.44 80 LYS A O 1
ATOM 608 N N . MET A 1 81 ? 4.344 -26.719 3.074 1 95.5 81 MET A N 1
ATOM 609 C CA . MET A 1 81 ? 3.221 -27.484 2.559 1 95.5 81 MET A CA 1
ATOM 610 C C . MET A 1 81 ? 3.688 -28.844 2.029 1 95.5 81 MET A C 1
ATOM 612 O O . MET A 1 81 ? 2.869 -29.688 1.679 1 95.5 81 MET A O 1
ATOM 616 N N . GLY A 1 82 ? 4.957 -28.984 1.899 1 96.44 82 GLY A N 1
ATOM 617 C CA . GLY A 1 82 ? 5.508 -30.234 1.419 1 96.44 82 GLY A CA 1
ATOM 618 C C . GLY A 1 82 ? 5.332 -30.438 -0.075 1 96.44 82 GLY A C 1
ATOM 619 O O . GLY A 1 82 ? 5.156 -31.562 -0.54 1 96.44 82 GLY A O 1
ATOM 620 N N . CYS A 1 83 ? 5.277 -29.359 -0.769 1 98 83 CYS A N 1
ATOM 621 C CA . CYS A 1 83 ? 5.07 -29.484 -2.207 1 98 83 CYS A CA 1
ATOM 622 C C . CYS A 1 83 ? 6.043 -28.594 -2.977 1 98 83 CYS A C 1
ATOM 624 O O . CYS A 1 83 ? 5.703 -28.062 -4.035 1 98 83 CYS A O 1
ATOM 626 N N . SER A 1 84 ? 7.27 -28.328 -2.439 1 98.31 84 SER A N 1
ATOM 627 C CA . SER A 1 84 ? 8.227 -27.391 -3.029 1 98.31 84 SER A CA 1
ATOM 628 C C . SER A 1 84 ? 8.703 -27.875 -4.395 1 98.31 84 SER A C 1
ATOM 630 O O . SER A 1 84 ? 9.016 -27.078 -5.273 1 98.31 84 SER A O 1
ATOM 632 N N . ALA A 1 85 ? 8.688 -29.188 -4.645 1 98.38 85 ALA A N 1
ATOM 633 C CA . ALA A 1 85 ? 9.125 -29.719 -5.934 1 98.38 85 ALA A CA 1
ATOM 634 C C . ALA A 1 85 ? 8.156 -29.328 -7.047 1 98.38 85 ALA A C 1
ATOM 636 O O . ALA A 1 85 ? 8.578 -28.891 -8.117 1 98.38 85 ALA A O 1
ATOM 637 N N . GLU A 1 86 ? 6.895 -29.516 -6.801 1 98.38 86 GLU A N 1
ATOM 638 C CA . GLU A 1 86 ? 5.875 -29.141 -7.781 1 98.38 86 GLU A CA 1
ATOM 639 C C . GLU A 1 86 ? 5.828 -27.641 -7.988 1 98.38 86 GLU A C 1
ATOM 641 O O . GLU A 1 86 ? 5.754 -27.156 -9.125 1 98.38 86 GLU A O 1
ATOM 646 N N . VAL A 1 87 ? 5.926 -26.891 -6.879 1 98.69 87 VAL A N 1
ATOM 647 C CA . VAL A 1 87 ? 5.812 -25.438 -6.965 1 98.69 87 VAL A CA 1
ATOM 648 C C . VAL A 1 87 ? 7.02 -24.875 -7.699 1 98.69 87 VAL A C 1
ATOM 650 O O . VAL A 1 87 ? 6.895 -23.906 -8.445 1 98.69 87 VAL A O 1
ATOM 653 N N . LEU A 1 88 ? 8.156 -25.438 -7.508 1 98.88 88 LEU A N 1
ATOM 654 C CA . LEU A 1 88 ? 9.344 -25.016 -8.234 1 98.88 88 LEU A CA 1
ATOM 655 C C . LEU A 1 88 ? 9.125 -25.094 -9.742 1 98.88 88 LEU A C 1
ATOM 657 O O . LEU A 1 88 ? 9.508 -24.188 -10.484 1 98.88 88 LEU A O 1
ATOM 661 N N . VAL A 1 89 ? 8.5 -26.156 -10.164 1 98.75 89 VAL A N 1
ATOM 662 C CA . VAL A 1 89 ? 8.188 -26.312 -11.578 1 98.75 89 VAL A CA 1
ATOM 663 C C . VAL A 1 89 ? 7.223 -25.219 -12.023 1 98.75 89 VAL A C 1
ATOM 665 O O . VAL A 1 89 ? 7.445 -24.562 -13.047 1 98.75 89 VAL A O 1
ATOM 668 N N . VAL A 1 90 ? 6.172 -25.031 -11.234 1 98.69 90 VAL A N 1
ATOM 669 C CA . VAL A 1 90 ? 5.168 -24.016 -11.562 1 98.69 90 VAL A CA 1
ATOM 670 C C . VAL A 1 90 ? 5.832 -22.656 -11.695 1 98.69 90 VAL A C 1
ATOM 672 O O . VAL A 1 90 ? 5.629 -21.953 -12.688 1 98.69 90 VAL A O 1
ATOM 675 N N . VAL A 1 91 ? 6.633 -22.25 -10.695 1 98.81 91 VAL A N 1
ATOM 676 C CA . VAL A 1 91 ? 7.309 -20.953 -10.672 1 98.81 91 VAL A CA 1
ATOM 677 C C . VAL A 1 91 ? 8.242 -20.844 -11.875 1 98.81 91 VAL A C 1
ATOM 679 O O . VAL A 1 91 ? 8.312 -19.781 -12.508 1 98.81 91 VAL A O 1
ATOM 682 N N . SER A 1 92 ? 8.906 -21.875 -12.289 1 98.75 92 SER A N 1
ATOM 683 C CA . SER A 1 92 ? 9.805 -21.875 -13.438 1 98.75 92 SER A CA 1
ATOM 684 C C . SER A 1 92 ? 9.039 -21.656 -14.734 1 98.75 92 SER A C 1
ATOM 686 O O . SER A 1 92 ? 9.453 -20.875 -15.586 1 98.75 92 SER A O 1
ATOM 688 N N . MET A 1 93 ? 7.938 -22.328 -14.82 1 98.56 93 MET A N 1
ATOM 689 C CA . MET A 1 93 ? 7.109 -22.219 -16.016 1 98.56 93 MET A CA 1
ATOM 690 C C . MET A 1 93 ? 6.512 -20.828 -16.156 1 98.56 93 MET A C 1
ATOM 692 O O . MET A 1 93 ? 6.359 -20.312 -17.266 1 98.56 93 MET A O 1
ATOM 696 N N . LEU A 1 94 ? 6.199 -20.172 -15.031 1 97.94 94 LEU A N 1
ATOM 697 C CA . LEU A 1 94 ? 5.617 -18.844 -15.031 1 97.94 94 LEU A CA 1
ATOM 698 C C . LEU A 1 94 ? 6.68 -17.781 -15.344 1 97.94 94 LEU A C 1
ATOM 700 O O . LEU A 1 94 ? 6.348 -16.641 -15.656 1 97.94 94 LEU A O 1
ATOM 704 N N . SER A 1 95 ? 7.918 -18.156 -15.281 1 96.69 95 SER A N 1
ATOM 705 C CA . SER A 1 95 ? 9.016 -17.219 -15.461 1 96.69 95 SER A CA 1
ATOM 706 C C . SER A 1 95 ? 9.422 -17.109 -16.922 1 96.69 95 SER A C 1
ATOM 708 O O . SER A 1 95 ? 10.32 -16.344 -17.281 1 96.69 95 SER A O 1
ATOM 710 N N . VAL A 1 96 ? 8.727 -17.812 -17.812 1 96.75 96 VAL A N 1
ATOM 711 C CA . VAL A 1 96 ? 8.984 -17.75 -19.25 1 96.75 96 VAL A CA 1
ATOM 712 C C . VAL A 1 96 ? 7.695 -17.422 -20 1 96.75 96 VAL A C 1
ATOM 714 O O . VAL A 1 96 ? 6.602 -17.547 -19.438 1 96.75 96 VAL A O 1
ATOM 717 N N . PRO A 1 97 ? 7.824 -16.938 -21.188 1 95.12 97 PRO A N 1
ATOM 718 C CA . PRO A 1 97 ? 6.605 -16.719 -21.969 1 95.12 97 PRO A CA 1
ATOM 719 C C . PRO A 1 97 ? 5.789 -18 -22.156 1 95.12 97 PRO A C 1
ATOM 721 O O . PRO A 1 97 ? 6.27 -19.094 -21.859 1 95.12 97 PRO A O 1
ATOM 724 N N . SER A 1 98 ? 4.574 -17.797 -22.594 1 94.06 98 SER A N 1
ATOM 725 C CA . SER A 1 98 ? 3.693 -18.953 -22.797 1 94.06 98 SER A CA 1
ATOM 726 C C . SER A 1 98 ? 4.363 -20.016 -23.641 1 94.06 98 SER A C 1
ATOM 728 O O . SER A 1 98 ? 4.984 -19.703 -24.672 1 94.06 98 SER A O 1
ATOM 730 N N . VAL A 1 99 ? 4.168 -21.234 -23.297 1 96.38 99 VAL A N 1
ATOM 731 C CA . VAL A 1 99 ? 4.863 -22.328 -23.984 1 96.38 99 VAL A CA 1
ATOM 732 C C . VAL A 1 99 ? 3.963 -22.906 -25.062 1 96.38 99 VAL A C 1
ATOM 734 O O . VAL A 1 99 ? 4.422 -23.688 -25.922 1 96.38 99 VAL A O 1
ATOM 737 N N . PHE A 1 100 ? 2.73 -22.594 -25 1 95.69 100 PHE A N 1
ATOM 738 C CA . PHE A 1 100 ? 1.8 -23.125 -26 1 95.69 100 PHE A CA 1
ATOM 739 C C . PHE A 1 100 ? 1.829 -22.266 -27.266 1 95.69 100 PHE A C 1
ATOM 741 O O . PHE A 1 100 ? 1.929 -21.047 -27.203 1 95.69 100 PHE A O 1
ATOM 748 N N . PHE A 1 101 ? 1.809 -22.859 -28.297 1 93.75 101 PHE A N 1
ATOM 749 C CA . PHE A 1 101 ? 1.623 -22.109 -29.531 1 93.75 101 PHE A CA 1
ATOM 750 C C . PHE A 1 101 ? 0.431 -22.641 -30.328 1 93.75 101 PHE A C 1
ATOM 752 O O . PHE A 1 101 ? 0.046 -23.797 -30.156 1 93.75 101 PHE A O 1
ATOM 759 N N . ARG A 1 102 ? -0.197 -21.766 -31.047 1 93.88 102 ARG A N 1
ATOM 760 C CA . ARG A 1 102 ? -1.46 -22 -31.75 1 93.88 102 ARG A CA 1
ATOM 761 C C . ARG A 1 102 ? -1.4 -21.516 -33.188 1 93.88 102 ARG A C 1
ATOM 763 O O . ARG A 1 102 ? -1.955 -20.469 -33.5 1 93.88 102 ARG A O 1
ATOM 770 N N . PRO A 1 103 ? -0.897 -22.375 -34.062 1 94.62 103 PRO A N 1
ATOM 771 C CA . PRO A 1 103 ? -0.818 -21.953 -35.469 1 94.62 103 PRO A CA 1
ATOM 772 C C . PRO A 1 103 ? -2.191 -21.75 -36.094 1 94.62 103 PRO A C 1
ATOM 774 O O . PRO A 1 103 ? -3.127 -22.5 -35.812 1 94.62 103 PRO A O 1
ATOM 777 N N . LYS A 1 104 ? -2.256 -20.781 -37 1 94.31 104 LYS A N 1
ATOM 778 C CA . LYS A 1 104 ? -3.525 -20.391 -37.594 1 94.31 104 LYS A CA 1
ATOM 779 C C . LYS A 1 104 ? -4.133 -21.516 -38.406 1 94.31 104 LYS A C 1
ATOM 781 O O . LYS A 1 104 ? -5.355 -21.672 -38.438 1 94.31 104 LYS A O 1
ATOM 786 N N . ASP A 1 105 ? -3.295 -22.25 -39.062 1 94.62 105 ASP A N 1
ATOM 787 C CA . ASP A 1 105 ? -3.754 -23.297 -39.969 1 94.62 105 ASP A CA 1
ATOM 788 C C . ASP A 1 105 ? -4.078 -24.578 -39.219 1 94.62 105 ASP A C 1
ATOM 790 O O . ASP A 1 105 ? -4.664 -25.516 -39.781 1 94.62 105 ASP A O 1
ATOM 794 N N . ARG A 1 106 ? -3.76 -24.75 -37.938 1 95.81 106 ARG A N 1
ATOM 795 C CA . ARG A 1 106 ? -3.979 -25.953 -37.156 1 95.81 106 ARG A CA 1
ATOM 796 C C . ARG A 1 106 ? -4.484 -25.625 -35.75 1 95.81 106 ARG A C 1
ATOM 798 O O . ARG A 1 106 ? -4.02 -26.203 -34.781 1 95.81 106 ARG A O 1
ATOM 805 N N . GLU A 1 107 ? -5.34 -24.75 -35.656 1 95 107 GLU A N 1
ATOM 806 C CA . GLU A 1 107 ? -5.836 -24.234 -34.375 1 95 107 GLU A CA 1
ATOM 807 C C . GLU A 1 107 ? -6.566 -25.328 -33.594 1 95 107 GLU A C 1
ATOM 809 O O . GLU A 1 107 ? -6.34 -25.516 -32.406 1 95 107 GLU A O 1
ATOM 814 N N . GLU A 1 108 ? -7.441 -26.031 -34.281 1 95 108 GLU A N 1
ATOM 815 C CA . GLU A 1 108 ? -8.25 -27.062 -33.656 1 95 108 GLU A CA 1
ATOM 816 C C . GLU A 1 108 ? -7.383 -28.188 -33.094 1 95 108 GLU A C 1
ATOM 818 O O . GLU A 1 108 ? -7.625 -28.672 -31.984 1 95 108 GLU A O 1
ATOM 823 N N . GLU A 1 109 ? -6.395 -28.562 -33.844 1 95.75 109 GLU A N 1
ATOM 824 C CA . GLU A 1 109 ? -5.465 -29.594 -33.406 1 95.75 109 GLU A CA 1
ATOM 825 C C . GLU A 1 109 ? -4.668 -29.125 -32.188 1 95.75 109 GLU A C 1
ATOM 827 O O . GLU A 1 109 ? -4.449 -29.906 -31.25 1 95.75 109 GLU A O 1
ATOM 832 N N . SER A 1 110 ? -4.262 -27.922 -32.25 1 96.31 110 SER A N 1
ATOM 833 C CA . SER A 1 110 ? -3.506 -27.328 -31.141 1 96.31 110 SER A CA 1
ATOM 834 C C . SER A 1 110 ? -4.34 -27.281 -29.875 1 96.31 110 SER A C 1
ATOM 836 O O . SER A 1 110 ? -3.873 -27.672 -28.797 1 96.31 110 SER A O 1
ATOM 838 N N . ASP A 1 111 ? -5.57 -26.875 -30.016 1 94.19 111 ASP A N 1
ATOM 839 C CA . ASP A 1 111 ? -6.469 -26.812 -28.859 1 94.19 111 ASP A CA 1
ATOM 840 C C . ASP A 1 111 ? -6.703 -28.188 -28.266 1 94.19 111 ASP A C 1
ATOM 842 O O . ASP A 1 111 ? -6.691 -28.344 -27.031 1 94.19 111 ASP A O 1
ATOM 846 N N . ALA A 1 112 ? -6.898 -29.109 -29.125 1 94.88 112 ALA A N 1
ATOM 847 C CA . ALA A 1 112 ? -7.137 -30.484 -28.672 1 94.88 112 ALA A CA 1
ATOM 848 C C . ALA A 1 112 ? -5.922 -31.031 -27.938 1 94.88 112 ALA A C 1
ATOM 850 O O . ALA A 1 112 ? -6.066 -31.734 -26.922 1 94.88 112 ALA A O 1
ATOM 851 N N . ALA A 1 113 ? -4.777 -30.781 -28.438 1 96 113 ALA A N 1
ATOM 852 C CA . ALA A 1 113 ? -3.547 -31.219 -27.781 1 96 113 ALA A CA 1
ATOM 853 C C . ALA A 1 113 ? -3.383 -30.578 -26.422 1 96 113 ALA A C 1
ATOM 855 O O . ALA A 1 113 ? -3.018 -31.25 -25.453 1 96 113 ALA A O 1
ATOM 856 N N . ARG A 1 114 ? -3.666 -29.359 -26.359 1 94.38 114 ARG A N 1
ATOM 857 C CA . ARG A 1 114 ? -3.551 -28.609 -25.109 1 94.38 114 ARG A CA 1
ATOM 858 C C . ARG A 1 114 ? -4.516 -29.141 -24.047 1 94.38 114 ARG A C 1
ATOM 860 O O . ARG A 1 114 ? -4.176 -29.234 -22.875 1 94.38 114 ARG A O 1
ATOM 867 N N . GLU A 1 115 ? -5.648 -29.484 -24.484 1 94.56 115 GLU A N 1
ATOM 868 C CA . GLU A 1 115 ? -6.691 -29.969 -23.578 1 94.56 115 GLU A CA 1
ATOM 869 C C . GLU A 1 115 ? -6.254 -31.234 -22.859 1 94.56 115 GLU A C 1
ATOM 871 O O . GLU A 1 115 ? -6.68 -31.5 -21.734 1 94.56 115 GLU A O 1
ATOM 876 N N . LYS A 1 116 ? -5.383 -31.953 -23.484 1 95.06 116 LYS A N 1
ATOM 877 C CA . LYS A 1 116 ? -4.895 -33.188 -22.891 1 95.06 116 LYS A CA 1
ATOM 878 C C . LYS A 1 116 ? -4.059 -32.938 -21.641 1 95.06 116 LYS A C 1
ATOM 880 O O . LYS A 1 116 ? -3.881 -33.812 -20.812 1 95.06 116 LYS A O 1
ATOM 885 N N . PHE A 1 117 ? -3.572 -31.75 -21.562 1 96.94 117 PHE A N 1
ATOM 886 C CA . PHE A 1 117 ? -2.717 -31.406 -20.438 1 96.94 117 PHE A CA 1
ATOM 887 C C . PHE A 1 117 ? -3.521 -30.734 -19.328 1 96.94 117 PHE A C 1
ATOM 889 O O . PHE A 1 117 ? -3.012 -30.516 -18.219 1 96.94 117 PHE A O 1
ATOM 896 N N . PHE A 1 118 ? -4.754 -30.406 -19.578 1 96.12 118 PHE A N 1
ATOM 897 C CA . PHE A 1 118 ? -5.555 -29.594 -18.672 1 96.12 118 PHE A CA 1
ATOM 898 C C . PHE A 1 118 ? -5.723 -30.297 -17.328 1 96.12 118 PHE A C 1
ATOM 900 O O . PHE A 1 118 ? -6.027 -31.5 -17.281 1 96.12 118 PHE A O 1
ATOM 907 N N . VAL A 1 119 ? -5.418 -29.578 -16.297 1 95.19 119 VAL A N 1
ATOM 908 C CA . VAL A 1 119 ? -5.895 -29.875 -14.945 1 95.19 119 VAL A CA 1
ATOM 909 C C . VAL A 1 119 ? -7.082 -28.984 -14.609 1 95.19 119 VAL A C 1
ATOM 911 O O . VAL A 1 119 ? -6.926 -27.766 -14.438 1 95.19 119 VAL A O 1
ATOM 914 N N . PRO A 1 120 ? -8.203 -29.5 -14.578 1 91.5 120 PRO A N 1
ATOM 915 C CA . PRO A 1 120 ? -9.445 -28.719 -14.617 1 91.5 120 PRO A CA 1
ATOM 916 C C . PRO A 1 120 ? -9.484 -27.625 -13.555 1 91.5 120 PRO A C 1
ATOM 918 O O . PRO A 1 120 ? -10.055 -26.547 -13.797 1 91.5 120 PRO A O 1
ATOM 921 N N . GLU A 1 121 ? -8.852 -27.734 -12.406 1 93.62 121 GLU A N 1
ATOM 922 C CA . GLU A 1 121 ? -9.023 -26.766 -11.336 1 93.62 121 GLU A CA 1
ATOM 923 C C . GLU A 1 121 ? -7.918 -25.703 -11.367 1 93.62 121 GLU A C 1
ATOM 925 O O . GLU A 1 121 ? -7.902 -24.797 -10.531 1 93.62 121 GLU A O 1
ATOM 930 N N . SER A 1 122 ? -7.055 -25.828 -12.422 1 97.44 122 SER A N 1
ATOM 931 C CA . SER A 1 122 ? -5.918 -24.922 -12.281 1 97.44 122 SER A CA 1
ATOM 932 C C . SER A 1 122 ? -5.121 -24.844 -13.578 1 97.44 122 SER A C 1
ATOM 934 O O . SER A 1 122 ? -4.621 -25.844 -14.078 1 97.44 122 SER A O 1
ATOM 936 N N . ASP A 1 123 ? -4.988 -23.625 -14.055 1 97.69 123 ASP A N 1
ATOM 937 C CA . ASP A 1 123 ? -4.066 -23.375 -15.156 1 97.69 123 ASP A CA 1
ATOM 938 C C . ASP A 1 123 ? -2.619 -23.594 -14.719 1 97.69 123 ASP A C 1
ATOM 940 O O . ASP A 1 123 ? -1.793 -24.062 -15.508 1 97.69 123 ASP A O 1
ATOM 944 N N . HIS A 1 124 ? -2.283 -23.281 -13.469 1 98.38 124 HIS A N 1
ATOM 945 C CA . HIS A 1 124 ? -0.938 -23.469 -12.938 1 98.38 124 HIS A CA 1
ATOM 946 C C . HIS A 1 124 ? -0.557 -24.938 -12.891 1 98.38 124 HIS A C 1
ATOM 948 O O . HIS A 1 124 ? 0.561 -25.312 -13.258 1 98.38 124 HIS A O 1
ATOM 954 N N . LEU A 1 125 ? -1.512 -25.719 -12.453 1 97.69 125 LEU A N 1
ATOM 955 C CA . LEU A 1 125 ? -1.257 -27.156 -12.406 1 97.69 125 LEU A CA 1
ATOM 956 C C . LEU A 1 125 ? -1.167 -27.734 -13.812 1 97.69 125 LEU A C 1
ATOM 958 O O . LEU A 1 125 ? -0.485 -28.734 -14.031 1 97.69 125 LEU A O 1
ATOM 962 N N . THR A 1 126 ? -1.858 -27.094 -14.766 1 97.81 126 THR A N 1
ATOM 963 C CA . THR A 1 126 ? -1.706 -27.484 -16.172 1 97.81 126 THR A CA 1
ATOM 964 C C . THR A 1 126 ? -0.265 -27.297 -16.625 1 97.81 126 THR A C 1
ATOM 966 O O . THR A 1 126 ? 0.301 -28.156 -17.297 1 97.81 126 THR A O 1
ATOM 969 N N . LEU A 1 127 ? 0.317 -26.203 -16.25 1 98.25 127 LEU A N 1
ATOM 970 C CA . LEU A 1 127 ? 1.721 -25.953 -16.562 1 98.25 127 LEU A CA 1
ATOM 971 C C . LEU A 1 127 ? 2.613 -27.016 -15.922 1 98.25 127 LEU A C 1
ATOM 973 O O . LEU A 1 127 ? 3.557 -27.5 -16.547 1 98.25 127 LEU A O 1
ATOM 977 N N . LEU A 1 128 ? 2.307 -27.328 -14.68 1 98.19 128 LEU A N 1
ATOM 978 C CA . LEU A 1 128 ? 3.02 -28.391 -13.977 1 98.19 128 LEU A CA 1
ATOM 979 C C . LEU A 1 128 ? 2.943 -29.703 -14.75 1 98.19 128 LEU A C 1
ATOM 981 O O . LEU A 1 128 ? 3.965 -30.359 -14.961 1 98.19 128 LEU A O 1
ATOM 985 N N . ASN A 1 129 ? 1.769 -30.016 -15.164 1 97.69 129 ASN A N 1
ATOM 986 C CA . ASN A 1 129 ? 1.542 -31.266 -15.898 1 97.69 129 ASN A CA 1
ATOM 987 C C . ASN A 1 129 ? 2.32 -31.297 -17.203 1 97.69 129 ASN A C 1
ATOM 989 O O . ASN A 1 129 ? 2.908 -32.312 -17.562 1 97.69 129 ASN A O 1
ATOM 993 N N . VAL A 1 130 ? 2.334 -30.234 -17.875 1 98.31 130 VAL A N 1
ATOM 994 C CA . VAL A 1 130 ? 3.078 -30.125 -19.141 1 98.31 130 VAL A CA 1
ATOM 995 C C . VAL A 1 130 ? 4.547 -30.453 -18.891 1 98.31 130 VAL A C 1
ATOM 997 O O . VAL A 1 130 ? 5.129 -31.281 -19.594 1 98.31 130 VAL A O 1
ATOM 1000 N N . PHE A 1 131 ? 5.129 -29.859 -17.922 1 98.5 131 PHE A N 1
ATOM 1001 C CA . PHE A 1 131 ? 6.547 -30.047 -17.641 1 98.5 131 PHE A CA 1
ATOM 1002 C C . PHE A 1 131 ? 6.828 -31.484 -17.219 1 98.5 131 PHE A C 1
ATOM 1004 O O . PHE A 1 131 ? 7.82 -32.094 -17.656 1 98.5 131 PHE A O 1
ATOM 1011 N N . GLN A 1 132 ? 5.98 -32.031 -16.391 1 97 132 GLN A N 1
ATOM 1012 C CA . GLN A 1 132 ? 6.16 -33.406 -15.938 1 97 132 GLN A CA 1
ATOM 1013 C C . GLN A 1 132 ? 6.074 -34.406 -17.109 1 97 132 GLN A C 1
ATOM 1015 O O . GLN A 1 132 ? 6.859 -35.344 -17.188 1 97 132 GLN A O 1
ATOM 1020 N N . GLN A 1 133 ? 5.125 -34.188 -17.984 1 97.81 133 GLN A N 1
ATOM 1021 C CA . GLN A 1 133 ? 4.992 -35.031 -19.156 1 97.81 133 GLN A CA 1
ATOM 1022 C C . GLN A 1 133 ? 6.211 -34.938 -20.078 1 97.81 133 GLN A C 1
ATOM 1024 O O . GLN A 1 133 ? 6.68 -35.938 -20.625 1 97.81 133 GLN A O 1
ATOM 1029 N N . TRP A 1 134 ? 6.645 -33.719 -20.203 1 98.5 134 TRP A N 1
ATOM 1030 C CA . TRP A 1 134 ? 7.852 -33.5 -21 1 98.5 134 TRP A CA 1
ATOM 1031 C C . TRP A 1 134 ? 9.031 -34.25 -20.406 1 98.5 134 TRP A C 1
ATOM 1033 O O . TRP A 1 134 ? 9.781 -34.906 -21.141 1 98.5 134 TRP A O 1
ATOM 1043 N N . LYS A 1 135 ? 9.164 -34.188 -19.125 1 97.62 135 LYS A N 1
ATOM 1044 C CA . LYS A 1 135 ? 10.211 -34.906 -18.406 1 97.62 135 LYS A CA 1
ATOM 1045 C C . LYS A 1 135 ? 10.086 -36.406 -18.641 1 97.62 135 LYS A C 1
ATOM 1047 O O . LYS A 1 135 ? 11.086 -37.094 -18.906 1 97.62 135 LYS A O 1
ATOM 1052 N N . LEU A 1 136 ? 8.906 -36.906 -18.594 1 96.88 136 LEU A N 1
ATOM 1053 C CA . LEU A 1 136 ? 8.648 -38.344 -18.797 1 96.88 136 LEU A CA 1
ATOM 1054 C C . LEU A 1 136 ? 8.984 -38.75 -20.219 1 96.88 136 LEU A C 1
ATOM 1056 O O . LEU A 1 136 ? 9.203 -39.938 -20.484 1 96.88 136 LEU A O 1
ATOM 1060 N N . ASN A 1 137 ? 8.969 -37.812 -21.094 1 97.56 137 ASN A N 1
ATOM 1061 C CA . ASN A 1 137 ? 9.305 -38.062 -22.484 1 97.56 137 ASN A CA 1
ATOM 1062 C C . ASN A 1 137 ? 10.734 -37.625 -22.812 1 97.56 137 ASN A C 1
ATOM 1064 O O . ASN A 1 137 ? 11.008 -37.188 -23.922 1 97.56 137 ASN A O 1
ATOM 1068 N N . ASN A 1 138 ? 11.594 -37.594 -21.812 1 97.12 138 ASN A N 1
ATOM 1069 C CA . ASN A 1 138 ? 13.039 -37.406 -21.891 1 97.12 138 ASN A CA 1
ATOM 1070 C C . ASN A 1 138 ? 13.391 -36.031 -22.469 1 97.12 138 ASN A C 1
ATOM 1072 O O . ASN A 1 138 ? 14.336 -35.938 -23.25 1 97.12 138 ASN A O 1
ATOM 1076 N N . PHE A 1 139 ? 12.523 -35.062 -22.234 1 97.81 139 PHE A N 1
ATOM 1077 C CA . PHE A 1 139 ? 12.773 -33.688 -22.656 1 97.81 139 PHE A CA 1
ATOM 1078 C C . PHE A 1 139 ? 12.922 -33.625 -24.172 1 97.81 139 PHE A C 1
AT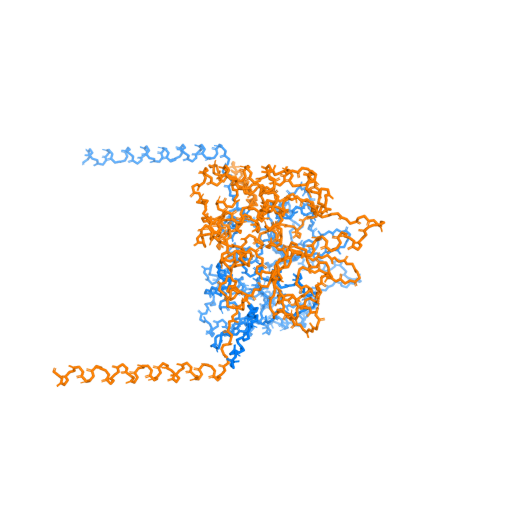OM 1080 O O . PHE A 1 139 ? 13.766 -32.875 -24.688 1 97.81 139 PHE A O 1
ATOM 1087 N N . GLY A 1 140 ? 12.094 -34.344 -24.859 1 97.38 140 GLY A N 1
ATOM 1088 C CA . GLY A 1 140 ? 12.195 -34.469 -26.312 1 97.38 140 GLY A CA 1
ATOM 1089 C C . GLY A 1 140 ? 11.672 -33.281 -27.062 1 97.38 140 GLY A C 1
ATOM 1090 O O . GLY A 1 140 ? 10.617 -32.719 -26.719 1 97.38 140 GLY A O 1
ATOM 1091 N N . SER A 1 141 ? 12.344 -32.906 -28.109 1 97.62 141 SER A N 1
ATOM 1092 C CA . SER A 1 141 ? 11.914 -31.797 -28.953 1 97.62 141 SER A CA 1
ATOM 1093 C C . SER A 1 141 ? 10.75 -32.219 -29.844 1 97.62 141 SER A C 1
ATOM 1095 O O . SER A 1 141 ? 9.844 -31.406 -30.094 1 97.62 141 SER A O 1
ATOM 1097 N N . GLN A 1 142 ? 10.836 -33.406 -30.328 1 97.25 142 GLN A N 1
ATOM 1098 C CA . GLN A 1 142 ? 9.766 -33.875 -31.203 1 97.25 142 GLN A CA 1
ATOM 1099 C C . GLN A 1 142 ? 8.438 -33.969 -30.453 1 97.25 142 GLN A C 1
ATOM 1101 O O . GLN A 1 142 ? 7.387 -33.625 -31.016 1 97.25 142 GLN A O 1
ATOM 1106 N N . TRP A 1 143 ? 8.5 -34.469 -29.219 1 97.62 143 TRP A N 1
ATOM 1107 C CA . TRP A 1 143 ? 7.312 -34.5 -28.375 1 97.62 143 TRP A CA 1
ATOM 1108 C C . TRP A 1 143 ? 6.648 -33.125 -28.297 1 97.62 143 TRP A C 1
ATOM 1110 O O . TRP A 1 143 ? 5.426 -33.031 -28.391 1 97.62 143 TRP A O 1
ATOM 1120 N N . CYS A 1 144 ? 7.418 -32.062 -28.141 1 98.19 144 CYS A N 1
ATOM 1121 C CA . CYS A 1 144 ? 6.918 -30.688 -28.047 1 98.19 144 CYS A CA 1
ATOM 1122 C C . CYS A 1 144 ? 6.211 -30.266 -29.344 1 98.19 144 CYS A C 1
ATOM 1124 O O . CYS A 1 144 ? 5.102 -29.734 -29.297 1 98.19 144 CYS A O 1
ATOM 1126 N N . THR A 1 145 ? 6.867 -30.594 -30.391 1 96.56 145 THR A N 1
ATOM 1127 C CA . THR A 1 145 ? 6.297 -30.25 -31.688 1 96.56 145 THR A CA 1
ATOM 1128 C C . THR A 1 145 ? 4.949 -30.938 -31.891 1 96.56 145 THR A C 1
ATOM 1130 O O . THR A 1 145 ? 3.984 -30.312 -32.344 1 96.56 145 THR A O 1
ATOM 1133 N N . ASP A 1 146 ? 4.906 -32.188 -31.516 1 96.56 146 ASP A N 1
ATOM 1134 C CA . ASP A 1 146 ? 3.701 -33 -31.688 1 96.56 146 ASP A CA 1
ATOM 1135 C C . ASP A 1 146 ? 2.561 -32.469 -30.812 1 96.56 146 ASP A C 1
ATOM 1137 O O . ASP A 1 146 ? 1.389 -32.719 -31.109 1 96.56 146 ASP A O 1
ATOM 1141 N N . HIS A 1 147 ? 2.924 -31.812 -29.828 1 97.69 147 HIS A N 1
ATOM 1142 C CA . HIS A 1 147 ? 1.907 -31.391 -28.875 1 97.69 147 HIS A CA 1
ATOM 1143 C C . HIS A 1 147 ? 1.755 -29.875 -28.875 1 97.69 147 HIS A C 1
ATOM 1145 O O . HIS A 1 147 ? 1.163 -29.297 -27.953 1 97.69 147 HIS A O 1
ATOM 1151 N N . PHE A 1 148 ? 2.383 -29.172 -29.875 1 97.81 148 PHE A N 1
ATOM 1152 C CA . PHE A 1 148 ? 2.244 -27.734 -30.094 1 97.81 148 PHE A CA 1
ATOM 1153 C C . PHE A 1 148 ? 2.775 -26.938 -28.906 1 97.81 148 PHE A C 1
ATOM 1155 O O . PHE A 1 148 ? 2.115 -26.031 -28.406 1 97.81 148 PHE A O 1
ATOM 1162 N N . ILE A 1 149 ? 3.916 -27.312 -28.406 1 98.12 149 ILE A N 1
ATOM 1163 C CA . ILE A 1 149 ? 4.617 -26.656 -27.297 1 98.12 149 ILE A CA 1
ATOM 1164 C C . ILE A 1 149 ? 5.953 -26.109 -27.797 1 98.12 149 ILE A C 1
ATOM 1166 O O . ILE A 1 149 ? 6.664 -26.781 -28.562 1 98.12 149 ILE A O 1
ATOM 1170 N N . HIS A 1 150 ? 6.254 -24.906 -27.422 1 97.44 150 HIS A N 1
ATOM 1171 C CA . HIS A 1 150 ? 7.543 -24.312 -27.75 1 97.44 150 HIS A CA 1
ATOM 1172 C C . HIS A 1 150 ? 8.664 -24.969 -26.938 1 97.44 150 HIS A C 1
ATOM 1174 O O . HIS A 1 150 ? 8.773 -24.75 -25.734 1 97.44 150 HIS A O 1
ATOM 1180 N N . VAL A 1 151 ? 9.555 -25.688 -27.672 1 97.56 151 VAL A N 1
ATOM 1181 C CA . VAL A 1 151 ? 10.633 -26.375 -26.984 1 97.56 151 VAL A CA 1
ATOM 1182 C C . VAL A 1 151 ? 11.594 -25.359 -26.359 1 97.56 151 VAL A C 1
ATOM 1184 O O . VAL A 1 151 ? 12.156 -25.609 -25.297 1 97.56 151 VAL A O 1
ATOM 1187 N N . LYS A 1 152 ? 11.797 -24.25 -27.047 1 97.81 152 LYS A N 1
ATOM 1188 C CA . LYS A 1 152 ? 12.695 -23.219 -26.531 1 97.81 152 LYS A CA 1
ATOM 1189 C C . LYS A 1 152 ? 12.211 -22.688 -25.188 1 97.81 152 LYS A C 1
ATOM 1191 O O . LYS A 1 152 ? 13.008 -22.469 -24.281 1 97.81 152 LYS A O 1
ATOM 1196 N N . GLY A 1 153 ? 10.914 -22.516 -25.094 1 98.06 153 GLY A N 1
ATOM 1197 C CA . GLY A 1 153 ? 10.328 -22.062 -23.844 1 98.06 153 GLY A CA 1
ATOM 1198 C C . GLY A 1 153 ? 10.5 -23.062 -22.703 1 98.06 153 GLY A C 1
ATOM 1199 O O . GLY A 1 153 ? 10.836 -22.672 -21.594 1 98.06 153 GLY A O 1
ATOM 1200 N N . LEU A 1 154 ? 10.328 -24.328 -22.953 1 98.5 154 LEU A N 1
ATOM 1201 C CA . LEU A 1 154 ? 10.469 -25.359 -21.938 1 98.5 154 LEU A CA 1
ATOM 1202 C C . LEU A 1 154 ? 11.922 -25.5 -21.5 1 98.5 154 LEU A C 1
ATOM 1204 O O . LEU A 1 154 ? 12.203 -25.703 -20.312 1 98.5 154 LEU A O 1
ATOM 1208 N N . ARG A 1 155 ? 12.781 -25.391 -22.469 1 98.5 155 ARG A N 1
ATOM 1209 C CA . ARG A 1 155 ? 14.195 -25.453 -22.125 1 98.5 155 ARG A CA 1
ATOM 1210 C C . ARG A 1 155 ? 14.609 -24.312 -21.234 1 98.5 155 ARG A C 1
ATOM 1212 O O . ARG A 1 155 ? 15.367 -24.5 -20.281 1 98.5 155 ARG A O 1
ATOM 1219 N N . LYS A 1 156 ? 14.125 -23.172 -21.562 1 98.56 156 LYS A N 1
ATOM 1220 C CA . LYS A 1 156 ? 14.398 -22.016 -20.719 1 98.56 156 LYS A CA 1
ATOM 1221 C C . LYS A 1 156 ? 13.812 -22.219 -19.312 1 98.56 156 LYS A C 1
ATOM 1223 O O . LYS A 1 156 ? 14.461 -21.891 -18.312 1 98.56 156 LYS A O 1
ATOM 1228 N N . ALA A 1 157 ? 12.633 -22.75 -19.219 1 98.69 157 ALA A N 1
ATOM 1229 C CA . ALA A 1 157 ? 12.016 -23.047 -17.922 1 98.69 157 ALA A CA 1
ATOM 1230 C C . ALA A 1 157 ? 12.852 -24.031 -17.125 1 98.69 157 ALA A C 1
ATOM 1232 O O . ALA A 1 157 ? 12.992 -23.906 -15.914 1 98.69 157 ALA A O 1
ATOM 1233 N N . ARG A 1 158 ? 13.352 -25 -17.797 1 98.56 158 ARG A N 1
ATOM 1234 C CA . ARG A 1 158 ? 14.203 -25.984 -17.141 1 98.56 158 ARG A CA 1
ATOM 1235 C C . ARG A 1 158 ? 15.469 -25.344 -16.594 1 98.56 158 ARG A C 1
ATOM 1237 O O . ARG A 1 158 ? 15.938 -25.703 -15.516 1 98.56 158 ARG A O 1
ATOM 1244 N N . GLU A 1 159 ? 16.031 -24.391 -17.328 1 98.62 159 GLU A N 1
ATOM 1245 C CA . GLU A 1 159 ? 17.203 -23.641 -16.859 1 98.62 159 GLU A CA 1
ATOM 1246 C C . GLU A 1 159 ? 16.859 -22.844 -15.602 1 98.62 159 GLU A C 1
ATOM 1248 O O . GLU A 1 159 ? 17.625 -22.859 -14.633 1 98.62 159 GLU A O 1
ATOM 1253 N N . VAL A 1 160 ? 15.773 -22.188 -15.648 1 98.56 160 VAL A N 1
ATOM 1254 C CA . VAL A 1 160 ? 15.32 -21.422 -14.5 1 98.56 160 VAL A CA 1
ATOM 1255 C C . VAL A 1 160 ? 15.117 -22.344 -13.305 1 98.56 160 VAL A C 1
ATOM 1257 O O . VAL A 1 160 ? 15.5 -22.016 -12.18 1 98.56 160 VAL A O 1
ATOM 1260 N N . HIS A 1 161 ? 14.531 -23.484 -13.547 1 98.75 161 HIS A N 1
ATOM 1261 C CA . HIS A 1 161 ? 14.305 -24.484 -12.516 1 98.75 161 HIS A CA 1
ATOM 1262 C C . HIS A 1 161 ? 15.609 -24.875 -11.82 1 98.75 161 HIS A C 1
ATOM 1264 O O . HIS A 1 161 ? 15.68 -24.875 -10.594 1 98.75 161 HIS A O 1
ATOM 1270 N N . ALA A 1 162 ? 16.578 -25.078 -12.625 1 98.69 162 ALA A N 1
ATOM 1271 C CA . ALA A 1 162 ? 17.875 -25.5 -12.086 1 98.69 162 ALA A CA 1
ATOM 1272 C C . ALA A 1 162 ? 18.5 -24.391 -11.242 1 98.69 162 ALA A C 1
ATOM 1274 O O . ALA A 1 162 ? 19.062 -24.656 -10.172 1 98.69 162 ALA A O 1
ATOM 1275 N N . GLN A 1 163 ? 18.438 -23.203 -11.695 1 98.5 163 GLN A N 1
ATOM 1276 C CA . GLN A 1 163 ? 18.984 -22.062 -10.969 1 98.5 163 GLN A CA 1
ATOM 1277 C C . GLN A 1 163 ? 18.266 -21.875 -9.633 1 98.5 163 GLN A C 1
ATOM 1279 O O . GLN A 1 163 ? 18.922 -21.672 -8.602 1 98.5 163 GLN A O 1
ATOM 1284 N N . LEU A 1 164 ? 16.938 -21.969 -9.672 1 98.75 164 LEU A N 1
ATOM 1285 C CA . LEU A 1 164 ? 16.156 -21.766 -8.461 1 98.75 164 LEU A CA 1
ATOM 1286 C C . LEU A 1 164 ? 16.391 -22.906 -7.465 1 98.75 164 LEU A C 1
ATOM 1288 O O . LEU A 1 164 ? 16.422 -22.672 -6.254 1 98.75 164 LEU A O 1
ATOM 1292 N N . LEU A 1 165 ? 16.578 -24.062 -7.988 1 98.69 165 LEU A N 1
ATOM 1293 C CA . LEU A 1 165 ? 16.875 -25.203 -7.129 1 98.69 165 LEU A CA 1
ATOM 1294 C C . LEU A 1 165 ? 18.188 -24.984 -6.391 1 98.69 165 LEU A C 1
ATOM 1296 O O . LEU A 1 165 ? 18.297 -25.312 -5.207 1 98.69 165 LEU A O 1
ATOM 1300 N N . ASP A 1 166 ? 19.109 -24.438 -7.039 1 98.56 166 ASP A N 1
ATOM 1301 C CA . ASP A 1 166 ? 20.406 -24.141 -6.43 1 98.56 166 ASP A CA 1
ATOM 1302 C C . ASP A 1 166 ? 20.266 -23.125 -5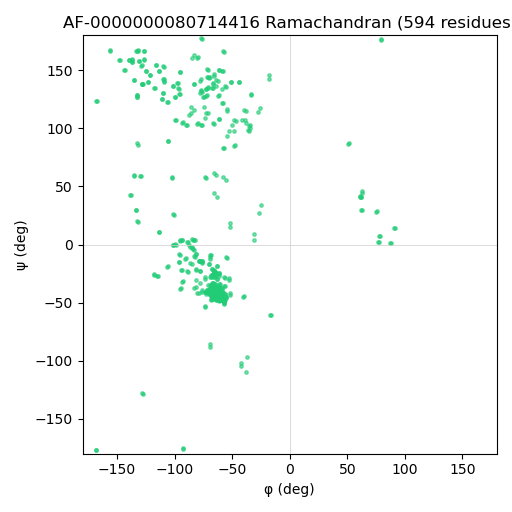.309 1 98.56 166 ASP A C 1
ATOM 1304 O O . ASP A 1 166 ? 20.875 -23.266 -4.246 1 98.56 166 ASP A O 1
ATOM 1308 N N . ILE A 1 167 ? 19.5 -22.156 -5.531 1 97.88 167 ILE A N 1
ATOM 1309 C CA . ILE A 1 167 ? 19.281 -21.125 -4.523 1 97.88 167 ILE A CA 1
ATOM 1310 C C . ILE A 1 167 ? 18.531 -21.734 -3.33 1 97.88 167 ILE A C 1
ATOM 1312 O O . ILE A 1 167 ? 18.844 -21.406 -2.18 1 97.88 167 ILE A O 1
ATOM 1316 N N . MET A 1 168 ? 17.562 -22.578 -3.617 1 98.38 168 MET A N 1
ATOM 1317 C CA . MET A 1 168 ? 16.859 -23.281 -2.539 1 98.38 168 MET A CA 1
ATOM 1318 C C . MET A 1 168 ? 17.844 -24.031 -1.651 1 98.38 168 MET A C 1
ATOM 1320 O O . MET A 1 168 ? 17.75 -23.969 -0.424 1 98.38 168 MET A O 1
ATOM 1324 N N . ARG A 1 169 ? 18.703 -24.672 -2.268 1 97.88 169 ARG A N 1
ATOM 1325 C CA . ARG A 1 169 ? 19.703 -25.422 -1.519 1 97.88 169 ARG A CA 1
ATOM 1326 C C . ARG A 1 169 ? 20.562 -24.484 -0.669 1 97.88 169 ARG A C 1
ATOM 1328 O O . ARG A 1 169 ? 20.797 -24.766 0.509 1 97.88 169 ARG A O 1
ATOM 1335 N N . GLN A 1 170 ? 21 -23.438 -1.193 1 97.06 170 GLN A N 1
ATOM 1336 C CA . GLN A 1 170 ? 21.812 -22.453 -0.487 1 97.06 170 GLN A CA 1
ATOM 1337 C C . GLN A 1 170 ? 21.062 -21.859 0.701 1 97.06 170 GLN A C 1
ATOM 1339 O O . GLN A 1 170 ? 21.656 -21.578 1.742 1 97.06 170 GLN A O 1
ATOM 1344 N N . GLN A 1 171 ? 19.766 -21.734 0.513 1 95.88 171 GLN A N 1
ATOM 1345 C CA . GLN A 1 171 ? 18.938 -21.141 1.554 1 95.88 171 GLN A CA 1
ATOM 1346 C C . GLN A 1 171 ? 18.344 -22.203 2.469 1 95.88 171 GLN A C 1
ATOM 1348 O O . GLN A 1 171 ? 17.5 -21.906 3.309 1 95.88 171 GLN A O 1
ATOM 1353 N N . ARG A 1 172 ? 18.672 -23.422 2.301 1 96.19 172 ARG A N 1
ATOM 1354 C CA . ARG A 1 172 ? 18.25 -24.562 3.105 1 96.19 172 ARG A CA 1
ATOM 1355 C C . ARG A 1 172 ? 16.734 -24.734 3.047 1 96.19 172 ARG A C 1
ATOM 1357 O O . ARG A 1 172 ? 16.094 -24.969 4.074 1 96.19 172 ARG A O 1
ATOM 1364 N N . ILE A 1 173 ? 16.266 -24.547 1.903 1 97.06 173 ILE A N 1
ATOM 1365 C CA . ILE A 1 173 ? 14.852 -24.812 1.643 1 97.06 173 ILE A CA 1
ATOM 1366 C C . ILE A 1 173 ? 14.695 -26.203 1.054 1 97.06 173 ILE A C 1
ATOM 1368 O O . ILE A 1 173 ? 15.32 -26.531 0.043 1 97.06 173 ILE A O 1
ATOM 1372 N N . GLY A 1 174 ? 13.836 -26.969 1.608 1 97.56 174 GLY A N 1
ATOM 1373 C CA . GLY A 1 174 ? 13.672 -28.344 1.207 1 97.56 174 GLY A CA 1
ATOM 1374 C C . GLY A 1 174 ? 13.023 -28.5 -0.155 1 97.56 174 GLY A C 1
ATOM 1375 O O . GLY A 1 174 ? 12.133 -27.734 -0.513 1 97.56 174 GLY A O 1
ATOM 1376 N N . HIS A 1 175 ? 13.461 -29.484 -0.87 1 97.62 175 HIS A N 1
ATOM 1377 C CA . HIS A 1 175 ? 12.875 -29.891 -2.145 1 97.62 175 HIS A CA 1
ATOM 1378 C C . HIS A 1 175 ? 12.07 -31.172 -2 1 97.62 175 HIS A C 1
ATOM 1380 O O . HIS A 1 175 ? 12.609 -32.281 -2.186 1 97.62 175 HIS A O 1
ATOM 1386 N N . GLU A 1 176 ? 10.805 -31 -1.688 1 96.44 176 GLU A N 1
ATOM 1387 C CA . GLU A 1 176 ? 9.969 -32.156 -1.364 1 96.44 176 GLU A CA 1
ATOM 1388 C C . GLU A 1 176 ? 8.742 -32.219 -2.273 1 96.44 176 GLU A C 1
ATOM 1390 O O . GLU A 1 176 ? 8.125 -31.188 -2.568 1 96.44 176 GLU A O 1
ATOM 1395 N N . SER A 1 177 ? 8.359 -33.406 -2.709 1 96.5 177 SER A N 1
ATOM 1396 C CA . SER A 1 177 ? 7.18 -33.594 -3.545 1 96.5 177 SER A CA 1
ATOM 1397 C C . SER A 1 177 ? 5.98 -34.031 -2.711 1 96.5 177 SER A C 1
ATOM 1399 O O . SER A 1 177 ? 6.121 -34.844 -1.78 1 96.5 177 SER A O 1
ATOM 1401 N N . CYS A 1 178 ? 4.855 -33.469 -3.049 1 93.88 178 CYS A N 1
ATOM 1402 C CA . CYS A 1 178 ? 3.627 -33.906 -2.377 1 93.88 178 CYS A CA 1
ATOM 1403 C C . CYS A 1 178 ? 3.033 -35.125 -3.035 1 93.88 178 CYS A C 1
ATOM 1405 O O . CYS A 1 178 ? 2.029 -35.656 -2.564 1 93.88 178 CYS A O 1
ATOM 1407 N N . GLY A 1 179 ? 3.568 -35.562 -4 1 88.5 179 GLY A N 1
ATOM 1408 C CA . GLY A 1 179 ? 3.033 -36.719 -4.73 1 88.5 179 GLY A CA 1
ATOM 1409 C C . GLY A 1 179 ? 1.885 -36.344 -5.648 1 88.5 179 GLY A C 1
ATOM 1410 O O . GLY A 1 179 ? 1.447 -35.188 -5.676 1 88.5 179 GLY A O 1
ATOM 1411 N N . GLN A 1 180 ? 1.36 -37.25 -6.414 1 76.69 180 GLN A N 1
ATOM 1412 C CA . GLN A 1 180 ? 0.38 -36.969 -7.457 1 76.69 180 GLN A CA 1
ATOM 1413 C C . GLN A 1 180 ? -1.013 -36.781 -6.867 1 76.69 180 GLN A C 1
ATOM 1415 O O . GLN A 1 180 ? -1.864 -36.125 -7.477 1 76.69 180 GLN A O 1
ATOM 1420 N N . ALA A 1 181 ? -1.145 -37.156 -5.676 1 71.75 181 ALA A N 1
ATOM 1421 C CA . ALA A 1 181 ? -2.51 -37.219 -5.164 1 71.75 181 ALA A CA 1
ATOM 1422 C C . ALA A 1 181 ? -2.852 -35.969 -4.344 1 71.75 181 ALA A C 1
ATOM 1424 O O . ALA A 1 181 ? -4.02 -35.75 -4.02 1 71.75 181 ALA A O 1
ATOM 1425 N N . ASN A 1 182 ? -1.979 -35.062 -4.195 1 85.5 182 ASN A N 1
ATOM 1426 C CA . ASN A 1 182 ? -2.299 -34 -3.254 1 85.5 182 ASN A CA 1
ATOM 1427 C C . ASN A 1 182 ? -1.957 -32.625 -3.828 1 85.5 182 ASN A C 1
ATOM 1429 O O . ASN A 1 182 ? -1.279 -31.828 -3.178 1 85.5 182 ASN A O 1
ATOM 1433 N N . TRP A 1 183 ? -2.629 -32.375 -4.98 1 93.88 183 TRP A N 1
ATOM 1434 C CA . TRP A 1 183 ? -2.258 -31.094 -5.609 1 93.88 183 TRP A CA 1
ATOM 1435 C C . TRP A 1 183 ? -3.014 -29.938 -4.977 1 93.88 183 TRP A C 1
ATOM 1437 O O . TRP A 1 183 ? -2.814 -28.781 -5.352 1 93.88 183 TRP A O 1
ATOM 1447 N N . ASP A 1 184 ? -3.83 -30.266 -3.885 1 95.19 184 ASP A N 1
ATOM 1448 C CA . ASP A 1 184 ? -4.477 -29.203 -3.111 1 95.19 184 ASP A CA 1
ATOM 1449 C C . ASP A 1 184 ? -3.439 -28.344 -2.398 1 95.19 184 ASP A C 1
ATOM 1451 O O . ASP A 1 184 ? -3.627 -27.125 -2.262 1 95.19 184 ASP A O 1
ATOM 1455 N N . THR A 1 185 ? -2.4 -29 -2.01 1 96.75 185 THR A N 1
ATOM 1456 C CA . THR A 1 185 ? -1.345 -28.266 -1.327 1 96.75 185 THR A CA 1
ATOM 1457 C C . THR A 1 185 ? -0.667 -27.281 -2.283 1 96.75 185 THR A C 1
ATOM 1459 O O . THR A 1 185 ? -0.29 -26.188 -1.885 1 96.75 185 THR A O 1
ATOM 1462 N N . VAL A 1 186 ? -0.557 -27.688 -3.562 1 98.06 186 VAL A N 1
ATOM 1463 C CA . VAL A 1 186 ? 0.035 -26.812 -4.566 1 98.06 186 VAL A CA 1
ATOM 1464 C C . VAL A 1 186 ? -0.895 -25.625 -4.832 1 98.06 186 VAL A C 1
ATOM 1466 O O . VAL A 1 186 ? -0.449 -24.484 -4.887 1 98.06 186 VAL A O 1
ATOM 1469 N N . ARG A 1 187 ? -2.176 -25.938 -4.93 1 98.06 187 ARG A N 1
ATOM 1470 C CA . ARG A 1 187 ? -3.15 -24.875 -5.137 1 98.06 187 ARG A CA 1
ATOM 1471 C C . ARG A 1 187 ? -3.15 -23.891 -3.967 1 98.06 187 ARG A C 1
ATOM 1473 O O . ARG A 1 187 ? -3.285 -22.688 -4.16 1 98.06 187 ARG A O 1
ATOM 1480 N N . LYS A 1 188 ? -2.98 -24.391 -2.797 1 97.88 188 LYS A N 1
ATOM 1481 C CA . LYS A 1 188 ? -2.924 -23.516 -1.627 1 97.88 188 LYS A CA 1
ATOM 1482 C C . LYS A 1 188 ? -1.675 -22.641 -1.655 1 97.88 188 LYS A C 1
ATOM 1484 O O . LYS A 1 188 ? -1.722 -21.469 -1.271 1 97.88 188 LYS A O 1
ATOM 1489 N N . ALA A 1 189 ? -0.579 -23.219 -2.094 1 98.12 189 ALA A N 1
ATOM 1490 C CA . ALA A 1 189 ? 0.637 -22.422 -2.244 1 98.12 189 ALA A CA 1
ATOM 1491 C C . ALA A 1 189 ? 0.436 -21.312 -3.26 1 98.12 189 ALA A C 1
ATOM 1493 O O . ALA A 1 189 ? 0.868 -20.172 -3.037 1 98.12 189 ALA A O 1
ATOM 1494 N N . ILE A 1 190 ? -0.231 -21.625 -4.352 1 98.44 190 ILE A N 1
ATOM 1495 C CA . ILE A 1 190 ? -0.548 -20.625 -5.359 1 98.44 190 ILE A CA 1
ATOM 1496 C C . ILE A 1 190 ? -1.435 -19.547 -4.746 1 98.44 190 ILE A C 1
ATOM 1498 O O . ILE A 1 190 ? -1.193 -18.344 -4.941 1 98.44 190 ILE A O 1
ATOM 1502 N N . CYS A 1 191 ? -2.359 -19.969 -3.967 1 98.12 191 CYS A N 1
ATOM 1503 C CA . CYS A 1 191 ? -3.26 -19.047 -3.283 1 98.12 191 CYS A CA 1
ATOM 1504 C C . CYS A 1 191 ? -2.486 -18.109 -2.365 1 98.12 191 CYS A C 1
ATOM 1506 O O . CYS A 1 191 ? -2.805 -16.922 -2.273 1 98.12 191 CYS A O 1
ATOM 1508 N N . SER A 1 192 ? -1.493 -18.578 -1.734 1 97.69 192 SER A N 1
ATOM 1509 C CA . SER A 1 192 ? -0.706 -17.781 -0.796 1 97.69 192 SER A CA 1
ATOM 1510 C C . SER A 1 192 ? -0.018 -16.625 -1.499 1 97.69 192 SER A C 1
ATOM 1512 O O . SER A 1 192 ? 0.231 -15.586 -0.887 1 97.69 192 SER A O 1
ATOM 1514 N N . ALA A 1 193 ? 0.281 -16.844 -2.748 1 97.5 193 ALA A N 1
ATOM 1515 C CA . ALA A 1 193 ? 1.021 -15.859 -3.523 1 97.5 193 ALA A CA 1
ATOM 1516 C C . ALA A 1 193 ? 0.073 -14.867 -4.195 1 97.5 193 ALA A C 1
ATOM 1518 O O . ALA A 1 193 ? 0.455 -13.727 -4.48 1 97.5 193 ALA A O 1
ATOM 1519 N N . TYR A 1 194 ? -1.198 -15.289 -4.387 1 97.31 194 TYR A N 1
ATOM 1520 C CA . TYR A 1 194 ? -2.047 -14.477 -5.246 1 97.31 194 TYR A CA 1
ATOM 1521 C C . TYR A 1 194 ? -3.406 -14.234 -4.602 1 97.31 194 TYR A C 1
ATOM 1523 O O . TYR A 1 194 ? -4.375 -13.891 -5.285 1 97.31 194 TYR A O 1
ATOM 1531 N N . PHE A 1 195 ? -3.5 -14.391 -3.314 1 95.31 195 PHE A N 1
ATOM 1532 C CA . PHE A 1 195 ? -4.781 -14.211 -2.643 1 95.31 195 PHE A CA 1
ATOM 1533 C C . PHE A 1 195 ? -5.34 -12.82 -2.908 1 95.31 195 PHE A C 1
ATOM 1535 O O . PHE A 1 195 ? -6.559 -12.625 -2.93 1 95.31 195 PHE A O 1
ATOM 1542 N N . TYR A 1 196 ? -4.508 -11.836 -3.146 1 91.31 196 TYR A N 1
ATOM 1543 C CA . TYR A 1 196 ? -4.969 -10.477 -3.389 1 91.31 196 TYR A CA 1
ATOM 1544 C C . TYR A 1 196 ? -5.5 -10.32 -4.809 1 91.31 196 TYR A C 1
ATOM 1546 O O . TYR A 1 196 ? -6.164 -9.336 -5.129 1 91.31 196 TYR A O 1
ATOM 1554 N N . ASN A 1 197 ? -5.234 -11.234 -5.648 1 95.25 197 ASN A N 1
ATOM 1555 C CA . ASN A 1 197 ? -5.832 -11.391 -6.969 1 95.25 197 ASN A CA 1
ATOM 1556 C C . ASN A 1 197 ? -6.883 -12.492 -6.98 1 95.25 197 ASN A C 1
ATOM 1558 O O . ASN A 1 197 ? -6.77 -13.453 -7.746 1 95.25 197 ASN A O 1
ATOM 1562 N N . SER A 1 198 ? -7.816 -12.336 -6.148 1 96.25 198 SER A N 1
ATOM 1563 C CA . SER A 1 198 ? -8.875 -13.328 -6.023 1 96.25 198 SER A CA 1
ATOM 1564 C C . SER A 1 198 ? -10.203 -12.797 -6.562 1 96.25 198 SER A C 1
ATOM 1566 O O . SER A 1 198 ? -10.43 -11.586 -6.582 1 96.25 198 SER A O 1
ATOM 1568 N N . ALA A 1 199 ? -11.023 -13.695 -6.996 1 95.88 199 ALA A N 1
ATOM 1569 C CA . ALA A 1 199 ? -12.32 -13.328 -7.562 1 95.88 199 ALA A CA 1
ATOM 1570 C C . ALA A 1 199 ? -13.391 -14.336 -7.18 1 95.88 199 ALA A C 1
ATOM 1572 O O . ALA A 1 199 ? -13.102 -15.516 -6.984 1 95.88 199 ALA A O 1
ATOM 1573 N N . LYS A 1 200 ? -14.57 -13.836 -7.086 1 95.69 200 LYS A N 1
ATOM 1574 C CA . LYS A 1 200 ? -15.742 -14.664 -6.805 1 95.69 200 LYS A CA 1
ATOM 1575 C C . LYS A 1 200 ? -16.688 -14.703 -8 1 95.69 200 LYS A C 1
ATOM 1577 O O . LYS A 1 200 ? -16.844 -13.711 -8.711 1 95.69 200 LYS A O 1
ATOM 1582 N N . ILE A 1 201 ? -17.344 -15.789 -8.094 1 93.62 201 ILE A N 1
ATOM 1583 C CA . ILE A 1 201 ? -18.234 -16 -9.234 1 93.62 201 ILE A CA 1
ATOM 1584 C C . ILE A 1 201 ? -19.453 -15.094 -9.109 1 93.62 201 ILE A C 1
ATOM 1586 O O . ILE A 1 201 ? -20 -14.914 -8.016 1 93.62 201 ILE A O 1
ATOM 1590 N N . LYS A 1 202 ? -19.828 -14.461 -10.203 1 91.88 202 LYS A N 1
ATOM 1591 C CA . LYS A 1 202 ? -21.047 -13.648 -10.289 1 91.88 202 LYS A CA 1
ATOM 1592 C C . LYS A 1 202 ? -22.047 -14.25 -11.266 1 91.88 202 LYS A C 1
ATOM 1594 O O . LYS A 1 202 ? -23.25 -13.977 -11.18 1 91.88 202 LYS A O 1
ATOM 1599 N N . GLY A 1 203 ? -21.547 -14.953 -12.203 1 84.31 203 GLY A N 1
ATOM 1600 C CA . GLY A 1 203 ? -22.297 -15.617 -13.258 1 84.31 203 GLY A CA 1
ATOM 1601 C C . GLY A 1 203 ? -21.453 -16.594 -14.055 1 84.31 203 GLY A C 1
ATOM 1602 O O . GLY A 1 203 ? -20.312 -16.859 -13.711 1 84.31 203 GLY A O 1
ATOM 1603 N N . ILE A 1 204 ? -22.125 -17.141 -15.062 1 77.75 204 ILE A N 1
ATOM 1604 C CA . ILE A 1 204 ? -21.406 -18.125 -15.859 1 77.75 204 ILE A CA 1
ATOM 1605 C C . ILE A 1 204 ? -20.188 -17.484 -16.516 1 77.75 204 ILE A C 1
ATOM 1607 O O . ILE A 1 204 ? -20.328 -16.656 -17.422 1 77.75 204 ILE A O 1
ATOM 1611 N N . GLY A 1 205 ? -19 -17.828 -16.031 1 78.62 205 GLY A N 1
ATOM 1612 C CA . GLY A 1 205 ? -17.734 -17.359 -16.562 1 78.62 205 GLY A CA 1
ATOM 1613 C C . GLY A 1 205 ? -17.406 -15.938 -16.156 1 78.62 205 GLY A C 1
ATOM 1614 O O . GLY A 1 205 ? -16.422 -15.359 -16.625 1 78.62 205 GLY A O 1
ATOM 1615 N N . GLU A 1 206 ? -18.25 -15.398 -15.398 1 91.88 206 GLU A N 1
ATOM 1616 C CA . GLU A 1 206 ? -18.047 -14.023 -14.953 1 91.88 206 GLU A CA 1
ATOM 1617 C C . GLU A 1 206 ? -17.719 -13.969 -13.461 1 91.88 206 GLU A C 1
ATOM 1619 O O . GLU A 1 206 ? -18.375 -14.625 -12.648 1 91.88 206 GLU A O 1
ATOM 1624 N N . TYR A 1 207 ? -16.688 -13.25 -13.25 1 95.81 207 TYR A N 1
ATOM 1625 C CA . TYR A 1 207 ? -16.203 -13.102 -11.891 1 95.81 207 TYR A CA 1
ATOM 1626 C C . TYR A 1 207 ? -16.062 -11.633 -11.516 1 95.81 207 TYR A C 1
ATOM 1628 O O . TYR A 1 207 ? -16.141 -10.758 -12.375 1 95.81 207 TYR A O 1
ATOM 1636 N N . VAL A 1 208 ? -15.898 -11.422 -10.242 1 94.94 208 VAL A N 1
ATOM 1637 C CA . VAL A 1 208 ? -15.602 -10.086 -9.727 1 94.94 208 VAL A CA 1
ATOM 1638 C C . VAL A 1 208 ? -14.438 -10.172 -8.742 1 94.94 208 VAL A C 1
ATOM 1640 O O . VAL A 1 208 ? -14.422 -11.023 -7.848 1 94.94 208 VAL A O 1
ATOM 1643 N N . ASN A 1 209 ? -13.484 -9.375 -9 1 92.44 209 ASN A N 1
ATOM 1644 C CA . ASN A 1 209 ? -12.391 -9.312 -8.039 1 92.44 209 ASN A CA 1
ATOM 1645 C C . ASN A 1 209 ? -12.891 -8.977 -6.637 1 92.44 209 ASN A C 1
ATOM 1647 O O . ASN A 1 209 ? -13.664 -8.031 -6.461 1 92.44 209 ASN A O 1
ATOM 1651 N N . MET A 1 210 ? -12.422 -9.625 -5.688 1 90.25 210 MET A N 1
ATOM 1652 C CA . MET A 1 210 ? -12.992 -9.531 -4.348 1 90.25 210 MET A CA 1
ATOM 1653 C C . MET A 1 210 ? -12.469 -8.297 -3.621 1 90.25 210 MET A C 1
ATOM 1655 O O . MET A 1 210 ? -13.07 -7.848 -2.645 1 90.25 210 MET A O 1
ATOM 1659 N N . LEU A 1 211 ? -11.414 -7.84 -4.039 1 82.5 211 LEU A N 1
ATOM 1660 C CA . LEU A 1 211 ? -10.844 -6.676 -3.367 1 82.5 211 LEU A CA 1
ATOM 1661 C C . LEU A 1 211 ? -11.258 -5.387 -4.07 1 82.5 211 LEU A C 1
ATOM 1663 O O . LEU A 1 211 ? -11.586 -4.398 -3.414 1 82.5 211 LEU A O 1
ATOM 1667 N N . THR A 1 212 ? -11.328 -5.418 -5.375 1 80.19 212 THR A N 1
ATOM 1668 C CA . THR A 1 212 ? -11.523 -4.18 -6.125 1 80.19 212 THR A CA 1
ATOM 1669 C C . THR A 1 212 ? -12.953 -4.102 -6.668 1 80.19 212 THR A C 1
ATOM 1671 O O . THR A 1 212 ? -13.406 -3.033 -7.082 1 80.19 212 THR A O 1
ATOM 1674 N N . GLY A 1 213 ? -13.609 -5.164 -6.75 1 85.38 213 GLY A N 1
ATOM 1675 C CA . GLY A 1 213 ? -14.93 -5.188 -7.348 1 85.38 213 GLY A CA 1
ATOM 1676 C C . GLY A 1 213 ? -14.898 -5.164 -8.867 1 85.38 213 GLY A C 1
ATOM 1677 O O . GLY A 1 213 ? -15.953 -5.145 -9.516 1 85.38 213 GLY A O 1
ATOM 1678 N N . MET A 1 214 ? -13.797 -5.262 -9.414 1 86.5 214 MET A N 1
ATOM 1679 C CA . MET A 1 214 ? -13.633 -5.203 -10.859 1 86.5 214 MET A CA 1
ATOM 1680 C C . MET A 1 214 ? -14.156 -6.473 -11.523 1 86.5 214 MET A C 1
ATOM 1682 O O . MET A 1 214 ? -13.773 -7.578 -11.141 1 86.5 214 MET A O 1
ATOM 1686 N N . PRO A 1 215 ? -14.992 -6.273 -12.492 1 93.38 215 PRO A N 1
ATOM 1687 C CA . PRO A 1 215 ? -15.414 -7.449 -13.258 1 93.38 215 PRO A CA 1
ATOM 1688 C C . PRO A 1 215 ? -14.281 -8.07 -14.07 1 93.38 215 PRO A C 1
ATOM 1690 O O . PRO A 1 215 ? -13.445 -7.344 -14.617 1 93.38 215 PRO A O 1
ATOM 1693 N N . CYS A 1 216 ? -14.266 -9.375 -14.039 1 95 216 CYS A N 1
ATOM 1694 C CA . CYS A 1 216 ? -13.266 -10.094 -14.82 1 95 216 CYS A CA 1
ATOM 1695 C C . CYS A 1 216 ? -13.82 -11.43 -15.312 1 95 216 CYS A C 1
ATOM 1697 O O . CYS A 1 216 ? -14.805 -11.93 -14.781 1 95 216 CYS A O 1
ATOM 1699 N N . ALA A 1 217 ? -13.195 -11.945 -16.359 1 95 217 ALA A N 1
ATOM 1700 C CA . ALA A 1 217 ? -13.734 -13.141 -16.984 1 95 217 ALA A CA 1
ATOM 1701 C C . ALA A 1 217 ? -12.664 -14.219 -17.141 1 95 217 ALA A C 1
ATOM 1703 O O . ALA A 1 217 ? -11.469 -13.906 -17.203 1 95 217 ALA A O 1
ATOM 1704 N N . LEU A 1 218 ? -13.141 -15.43 -17.188 1 93.88 218 LEU A N 1
ATOM 1705 C CA . LEU A 1 218 ? -12.266 -16.531 -17.547 1 93.88 218 LEU A CA 1
ATOM 1706 C C . LEU A 1 218 ? -12.031 -16.578 -19.047 1 93.88 218 LEU A C 1
ATOM 1708 O O . LEU A 1 218 ? -12.977 -16.469 -19.844 1 93.88 218 LEU A O 1
ATOM 1712 N N . HIS A 1 219 ? -10.82 -16.672 -19.391 1 91.25 219 HIS A N 1
ATOM 1713 C CA . HIS A 1 219 ? -10.523 -16.828 -20.812 1 91.25 219 HIS A CA 1
ATOM 1714 C C . HIS A 1 219 ? -10.93 -18.203 -21.312 1 91.25 219 HIS A C 1
ATOM 1716 O O . HIS A 1 219 ? -10.75 -19.203 -20.609 1 91.25 219 HIS A O 1
ATOM 1722 N N . PRO A 1 220 ? -11.281 -18.312 -22.547 1 88.44 220 PRO A N 1
ATOM 1723 C CA . PRO A 1 220 ? -11.703 -19.609 -23.094 1 88.44 220 PRO A CA 1
ATOM 1724 C C . PRO A 1 220 ? -10.586 -20.641 -23.109 1 88.44 220 PRO A C 1
ATOM 1726 O O . PRO A 1 220 ? -10.852 -21.844 -23.078 1 88.44 220 PRO A O 1
ATOM 1729 N N . SER A 1 221 ? -9.391 -20.234 -23.141 1 88.44 221 SER A N 1
ATOM 1730 C CA . SER A 1 221 ? -8.258 -21.141 -23.219 1 88.44 221 SER A CA 1
ATOM 1731 C C . SER A 1 221 ? -7.871 -21.641 -21.828 1 88.44 221 SER A C 1
ATOM 1733 O O . SER A 1 221 ? -6.992 -22.5 -21.688 1 88.44 221 SER A O 1
ATOM 1735 N N . SER A 1 222 ? -8.555 -21.125 -20.781 1 94.06 222 SER A N 1
ATOM 1736 C CA . SER A 1 222 ? -8.273 -21.562 -19.422 1 94.06 222 SER A CA 1
ATOM 1737 C C . SER A 1 222 ? -8.742 -23 -19.203 1 94.06 222 SER A C 1
ATOM 1739 O O . SER A 1 222 ? -9.797 -23.406 -19.703 1 94.06 222 SER A O 1
ATOM 1741 N N . ALA A 1 223 ? -7.953 -23.75 -18.406 1 94.94 223 ALA A N 1
ATOM 1742 C CA . ALA A 1 223 ? -8.336 -25.109 -18.047 1 94.94 223 ALA A CA 1
ATOM 1743 C C . ALA A 1 223 ? -9.648 -25.125 -17.266 1 94.94 223 ALA A C 1
ATOM 1745 O O . ALA A 1 223 ? -10.359 -26.141 -17.266 1 94.94 223 ALA A O 1
ATOM 1746 N N . LEU A 1 224 ? -10 -24.047 -16.594 1 94.12 224 LEU A N 1
ATOM 1747 C CA . LEU A 1 224 ? -11.211 -23.969 -15.781 1 94.12 224 LEU A CA 1
ATOM 1748 C C . LEU A 1 224 ? -12.445 -23.766 -16.656 1 94.12 224 LEU A C 1
ATOM 1750 O O . LEU A 1 224 ? -13.57 -23.953 -16.188 1 94.12 224 LEU A O 1
ATOM 1754 N N . SER A 1 225 ? -12.25 -23.266 -17.812 1 88.5 225 SER A N 1
ATOM 1755 C CA . SER A 1 225 ? -13.391 -23 -18.688 1 88.5 225 SER A CA 1
ATOM 1756 C C . SER A 1 225 ? -14.07 -24.297 -19.125 1 88.5 225 SER A C 1
ATOM 1758 O O . SER A 1 225 ? -15.258 -24.297 -19.469 1 88.5 225 SER A O 1
ATOM 1760 N N . GLY A 1 226 ? -13.344 -25.328 -19.172 1 77.44 226 GLY A N 1
ATOM 1761 C CA . GLY A 1 226 ? -13.883 -26.625 -19.578 1 77.44 226 GLY A CA 1
ATOM 1762 C C . GLY A 1 226 ? -14.547 -27.391 -18.453 1 77.44 226 GLY A C 1
ATOM 1763 O O . GLY A 1 226 ? -15.07 -28.484 -18.656 1 77.44 226 GLY A O 1
ATOM 1764 N N . LEU A 1 227 ? -14.57 -26.719 -17.375 1 74.44 227 LEU A N 1
ATOM 1765 C CA . LEU A 1 227 ? -15.172 -27.375 -16.234 1 74.44 227 LEU A CA 1
ATOM 1766 C C . LEU A 1 227 ? -16.688 -27.422 -16.359 1 74.44 227 LEU A C 1
ATOM 1768 O O . LEU A 1 227 ? -17.297 -26.516 -16.938 1 74.44 227 LEU A O 1
ATOM 1772 N N . GLY A 1 228 ? -17.266 -28.625 -16.219 1 75.19 228 GLY A N 1
ATOM 1773 C CA . GLY A 1 228 ? -18.703 -28.734 -16.141 1 75.19 228 GLY A CA 1
ATOM 1774 C C . GLY A 1 228 ? -19.328 -27.891 -15.055 1 75.19 228 GLY A C 1
ATOM 1775 O O . GLY A 1 228 ? -20.547 -27.766 -14.961 1 75.19 228 GLY A O 1
ATOM 1776 N N . TYR A 1 229 ? -18.453 -27.375 -14.211 1 80.62 229 TYR A N 1
ATOM 1777 C CA . TYR A 1 229 ? -18.891 -26.438 -13.195 1 80.62 229 TYR A CA 1
ATOM 1778 C C . TYR A 1 229 ? -17.938 -25.266 -13.07 1 80.62 229 TYR A C 1
ATOM 1780 O O . TYR A 1 229 ? -16.812 -25.312 -13.578 1 80.62 229 TYR A O 1
ATOM 1788 N N . THR A 1 230 ? -18.438 -24.203 -12.531 1 83.81 230 THR A N 1
ATOM 1789 C CA . THR A 1 230 ? -17.609 -23.031 -12.305 1 83.81 230 THR A CA 1
ATOM 1790 C C . THR A 1 230 ? -17.266 -22.875 -10.828 1 83.81 230 THR A C 1
ATOM 1792 O O . THR A 1 230 ? -18.156 -22.797 -9.984 1 83.81 230 THR A O 1
ATOM 1795 N N . PRO A 1 231 ? -15.984 -22.844 -10.5 1 93 231 PRO A N 1
ATOM 1796 C CA . PRO A 1 231 ? -15.617 -22.672 -9.094 1 93 231 PRO A CA 1
ATOM 1797 C C . PRO A 1 231 ? -16.109 -21.344 -8.523 1 93 231 PRO A C 1
ATOM 1799 O O . PRO A 1 231 ? -16.141 -20.344 -9.234 1 93 231 PRO A O 1
ATOM 1802 N N . ASP A 1 232 ? -16.391 -21.328 -7.215 1 93.25 232 ASP A N 1
ATOM 1803 C CA . ASP A 1 232 ? -16.906 -20.125 -6.562 1 93.25 232 ASP A CA 1
ATOM 1804 C C . ASP A 1 232 ? -15.805 -19.078 -6.414 1 93.25 232 ASP A C 1
ATOM 1806 O O . ASP A 1 232 ? -16.062 -17.875 -6.582 1 93.25 232 ASP A O 1
ATOM 1810 N N . TYR A 1 233 ? -14.625 -19.562 -6.059 1 96.38 233 TYR A N 1
ATOM 1811 C CA . TYR A 1 233 ? -13.5 -18.656 -5.805 1 96.38 233 TYR A CA 1
ATOM 1812 C C . TYR A 1 233 ? -12.273 -19.078 -6.613 1 96.38 233 TYR A C 1
ATOM 1814 O O . TYR A 1 233 ? -11.984 -20.266 -6.738 1 96.38 233 TYR A O 1
ATOM 1822 N N . VAL A 1 234 ? -11.641 -18.078 -7.152 1 97.5 234 VAL A N 1
ATOM 1823 C CA . VAL A 1 234 ? -10.422 -18.328 -7.906 1 97.5 234 VAL A CA 1
ATOM 1824 C C . VAL A 1 234 ? -9.367 -17.281 -7.555 1 97.5 234 VAL A C 1
ATOM 1826 O O . VAL A 1 234 ? -9.695 -16.234 -7.004 1 97.5 234 VAL A O 1
ATOM 1829 N N . THR A 1 235 ? -8.133 -17.609 -7.758 1 98.19 235 THR A N 1
ATOM 1830 C CA . THR A 1 235 ? -7.047 -16.641 -7.824 1 98.19 235 THR A CA 1
ATOM 1831 C C . THR A 1 235 ? -6.41 -16.625 -9.211 1 98.19 235 THR A C 1
ATOM 1833 O O . THR A 1 235 ? -6.523 -17.609 -9.953 1 98.19 235 THR A O 1
ATOM 1836 N N . TYR A 1 236 ? -5.84 -15.547 -9.555 1 97.75 236 TYR A N 1
ATOM 1837 C CA . TYR A 1 236 ? -5.258 -15.453 -10.891 1 97.75 236 TYR A CA 1
ATOM 1838 C C . TYR A 1 236 ? -3.92 -14.719 -10.844 1 97.75 236 TYR A C 1
ATOM 1840 O O . TYR A 1 236 ? -3.631 -14 -9.891 1 97.75 236 TYR A O 1
ATOM 1848 N N . HIS A 1 237 ? -3.125 -14.961 -11.875 1 95.94 237 HIS A N 1
ATOM 1849 C CA . HIS A 1 237 ? -1.795 -14.375 -11.984 1 95.94 237 HIS A CA 1
ATOM 1850 C C . HIS A 1 237 ? -1.874 -12.891 -12.328 1 95.94 237 HIS A C 1
ATOM 1852 O O . HIS A 1 237 ? -1.287 -12.062 -11.633 1 95.94 237 HIS A O 1
ATOM 1858 N N . GLU A 1 238 ? -2.588 -12.539 -13.391 1 92.94 238 GLU A N 1
ATOM 1859 C CA . GLU A 1 238 ? -2.762 -11.148 -13.797 1 92.94 238 GLU A CA 1
ATOM 1860 C C . GLU A 1 238 ? -4.027 -10.969 -14.625 1 92.94 238 GLU A C 1
ATOM 1862 O O . GLU A 1 238 ? -4.652 -11.945 -15.039 1 92.94 238 GLU A O 1
ATOM 1867 N N . LEU A 1 239 ? -4.383 -9.695 -14.797 1 93.12 239 LEU A N 1
ATOM 1868 C CA . LEU A 1 239 ? -5.477 -9.344 -15.695 1 93.12 239 LEU A CA 1
ATOM 1869 C C . LEU A 1 239 ? -4.941 -8.82 -17.031 1 93.12 239 LEU A C 1
ATOM 1871 O O . LEU A 1 239 ? -3.967 -8.07 -17.062 1 93.12 239 LEU A O 1
ATOM 1875 N N . ILE A 1 240 ? -5.535 -9.273 -18.031 1 90.88 240 ILE A N 1
ATOM 1876 C CA . ILE A 1 240 ? -5.254 -8.727 -19.359 1 90.88 240 ILE A CA 1
ATOM 1877 C C . ILE A 1 240 ? -6.469 -7.953 -19.875 1 90.88 240 ILE A C 1
ATOM 1879 O O . ILE A 1 240 ? -7.582 -8.484 -19.891 1 90.88 240 ILE A O 1
ATOM 1883 N N . PHE A 1 241 ? -6.176 -6.695 -20.234 1 87.5 241 PHE A N 1
ATOM 1884 C CA . PHE A 1 241 ? -7.25 -5.801 -20.656 1 87.5 241 PHE A CA 1
ATOM 1885 C C . PHE A 1 241 ? -7.422 -5.832 -22.172 1 87.5 241 PHE A C 1
ATOM 1887 O O . PHE A 1 241 ? -6.605 -5.277 -22.906 1 87.5 241 PHE A O 1
ATOM 1894 N N . THR A 1 242 ? -8.453 -6.484 -22.703 1 89.75 242 THR A N 1
ATOM 1895 C CA . THR A 1 242 ? -8.867 -6.539 -24.109 1 89.75 242 THR A CA 1
ATOM 1896 C C . THR A 1 242 ? -10.336 -6.176 -24.25 1 89.75 242 THR A C 1
ATOM 1898 O O . THR A 1 242 ? -10.781 -5.141 -23.75 1 89.75 242 THR A O 1
ATOM 1901 N N . THR A 1 243 ? -11.125 -7.027 -24.938 1 85.88 243 THR A N 1
ATOM 1902 C CA . THR A 1 243 ? -12.562 -6.766 -25.016 1 85.88 243 THR A CA 1
ATOM 1903 C C . THR A 1 243 ? -13.188 -6.793 -23.625 1 85.88 243 THR A C 1
ATOM 1905 O O . THR A 1 243 ? -14.086 -6 -23.328 1 85.88 243 THR A O 1
ATOM 1908 N N . LYS A 1 244 ? -12.633 -7.703 -22.875 1 89.38 244 LYS A N 1
ATOM 1909 C CA . LYS A 1 244 ? -12.93 -7.801 -21.438 1 89.38 244 LYS A CA 1
ATOM 1910 C C . LYS A 1 244 ? -11.641 -7.918 -20.625 1 89.38 244 LYS A C 1
ATOM 1912 O O . LYS A 1 244 ? -10.547 -8.008 -21.188 1 89.38 244 LYS A O 1
ATOM 1917 N N . GLU A 1 245 ? -11.797 -7.742 -19.312 1 93 245 GLU A N 1
ATOM 1918 C CA . GLU A 1 245 ? -10.68 -8.047 -18.422 1 93 245 GLU A CA 1
ATOM 1919 C C . GLU A 1 245 ? -10.578 -9.547 -18.156 1 93 245 GLU A C 1
ATOM 1921 O O . GLU A 1 245 ? -11.398 -10.109 -17.422 1 93 245 GLU A O 1
ATOM 1926 N N . TYR A 1 246 ? -9.617 -10.156 -18.781 1 95.19 246 TYR A N 1
ATOM 1927 C CA . TYR A 1 246 ? -9.477 -11.602 -18.641 1 95.19 246 TYR A CA 1
ATOM 1928 C C . TYR A 1 246 ? -8.445 -11.953 -17.578 1 95.19 246 TYR A C 1
ATOM 1930 O O . TYR A 1 246 ? -7.348 -11.383 -17.562 1 95.19 246 TYR A O 1
ATOM 1938 N N . MET A 1 247 ? -8.828 -12.922 -16.719 1 96.25 247 MET A N 1
ATOM 1939 C CA . MET A 1 247 ? -7.871 -13.477 -15.766 1 96.25 247 MET A CA 1
ATOM 1940 C C . MET A 1 247 ? -6.93 -14.461 -16.453 1 96.25 247 MET A C 1
ATOM 1942 O O . MET A 1 247 ? -7.367 -15.32 -17.219 1 96.25 247 MET A O 1
ATOM 1946 N N . THR A 1 248 ? -5.664 -14.25 -16.141 1 94.94 248 THR A N 1
ATOM 1947 C CA . THR A 1 248 ? -4.684 -15.156 -16.719 1 94.94 248 THR A CA 1
ATOM 1948 C C . THR A 1 248 ? -4.105 -16.078 -15.641 1 94.94 248 THR A C 1
ATOM 1950 O O . THR A 1 248 ? -3.867 -15.656 -14.508 1 94.94 248 THR A O 1
ATOM 1953 N N . ASN A 1 249 ? -3.932 -17.406 -16.109 1 97.31 249 ASN A N 1
ATOM 1954 C CA . ASN A 1 249 ? -3.457 -18.422 -15.18 1 97.31 249 ASN A CA 1
ATOM 1955 C C . ASN A 1 249 ? -4.285 -18.438 -13.898 1 97.31 249 ASN A C 1
ATOM 1957 O O . ASN A 1 249 ? -3.83 -17.984 -12.852 1 97.31 249 ASN A O 1
ATOM 1961 N N . VAL A 1 250 ? -5.301 -19.172 -13.992 1 97.88 250 VAL A N 1
ATOM 1962 C CA . VAL A 1 250 ? -6.32 -19.156 -12.945 1 97.88 250 VAL A CA 1
ATOM 1963 C C . VAL A 1 250 ? -6.289 -20.469 -12.172 1 97.88 250 VAL A C 1
ATOM 1965 O O . VAL A 1 250 ? -6.086 -21.531 -12.758 1 97.88 250 VAL A O 1
ATOM 1968 N N . THR A 1 251 ? -6.504 -20.406 -10.875 1 98.38 251 THR A N 1
ATOM 1969 C CA . THR A 1 251 ? -6.598 -21.578 -10.008 1 98.38 251 THR A CA 1
ATOM 1970 C C . THR A 1 251 ? -7.812 -21.484 -9.094 1 98.38 251 THR A C 1
ATOM 1972 O O . THR A 1 251 ? -8.039 -20.453 -8.469 1 98.38 251 THR A O 1
ATOM 1975 N N . ALA A 1 252 ? -8.586 -22.562 -9.109 1 97.38 252 ALA A N 1
ATOM 1976 C CA . ALA A 1 252 ? -9.688 -22.656 -8.156 1 97.38 252 ALA A CA 1
ATOM 1977 C C . ALA A 1 252 ? -9.164 -22.766 -6.727 1 97.38 252 ALA A C 1
ATOM 1979 O O . ALA A 1 252 ? -8.227 -23.516 -6.461 1 97.38 252 ALA A O 1
ATOM 1980 N N . VAL A 1 253 ? -9.781 -21.969 -5.789 1 97.44 253 VAL A N 1
ATOM 1981 C CA . VAL A 1 253 ? -9.328 -22 -4.402 1 97.44 253 VAL A CA 1
ATOM 1982 C C . VAL A 1 253 ? -10.531 -22.109 -3.469 1 97.44 253 VAL A C 1
ATOM 1984 O O . VAL A 1 253 ? -11.68 -21.969 -3.904 1 97.44 253 VAL A O 1
ATOM 1987 N N . GLU A 1 254 ? -10.203 -22.422 -2.201 1 95.06 254 GLU A N 1
ATOM 1988 C CA . GLU A 1 254 ? -11.242 -22.516 -1.177 1 95.06 254 GLU A CA 1
ATOM 1989 C C . GLU A 1 254 ? -11.367 -21.203 -0.408 1 95.06 254 GLU A C 1
ATOM 1991 O O . GLU A 1 254 ? -10.367 -20.516 -0.151 1 95.06 254 GLU A O 1
ATOM 1996 N N . ALA A 1 255 ? -12.602 -20.938 0.017 1 93.06 255 ALA A N 1
ATOM 1997 C CA . ALA A 1 255 ? -12.859 -19.719 0.796 1 93.06 255 ALA A CA 1
ATOM 1998 C C . ALA A 1 255 ? -12.023 -19.703 2.076 1 93.06 255 ALA A C 1
ATOM 2000 O O . ALA A 1 255 ? -11.477 -18.672 2.455 1 93.06 255 ALA A O 1
ATOM 2001 N N . GLU A 1 256 ? -11.875 -20.797 2.643 1 93.38 256 GLU A N 1
ATOM 2002 C CA . GLU A 1 256 ? -11.148 -20.922 3.9 1 93.38 256 GLU A CA 1
ATOM 2003 C C . GLU A 1 256 ? -9.664 -20.609 3.715 1 93.38 256 GLU A C 1
ATOM 2005 O O . GLU A 1 256 ? -9.023 -20.062 4.617 1 93.38 256 GLU A O 1
ATOM 2010 N N . TRP A 1 257 ? -9.156 -20.969 2.508 1 95.94 257 TRP A N 1
ATOM 2011 C CA . TRP A 1 257 ? -7.754 -20.672 2.229 1 95.94 257 TRP A CA 1
ATOM 2012 C C . TRP A 1 257 ? -7.531 -19.172 2.141 1 95.94 257 TRP A C 1
ATOM 2014 O O . TRP A 1 257 ? -6.559 -18.641 2.689 1 95.94 257 TRP A O 1
ATOM 2024 N N . LEU A 1 258 ? -8.469 -18.516 1.475 1 94.12 258 LEU A N 1
ATOM 2025 C CA . LEU A 1 258 ? -8.375 -17.078 1.337 1 94.12 258 LEU A CA 1
ATOM 2026 C C . LEU A 1 258 ? -8.398 -16.391 2.703 1 94.12 258 LEU A C 1
ATOM 2028 O O . LEU A 1 258 ? -7.594 -15.508 2.975 1 94.12 258 LEU A O 1
ATOM 2032 N N . ALA A 1 259 ? -9.258 -16.844 3.576 1 90.19 259 ALA A N 1
ATOM 2033 C CA . ALA A 1 259 ? -9.375 -16.281 4.918 1 90.19 259 ALA A CA 1
ATOM 2034 C C . ALA A 1 259 ? -8.109 -16.531 5.73 1 90.19 259 ALA A C 1
ATOM 2036 O O . ALA A 1 259 ? -7.664 -15.672 6.488 1 90.19 259 ALA A O 1
ATOM 2037 N N . GLU A 1 260 ? -7.602 -17.688 5.57 1 91.94 260 GLU A N 1
ATOM 2038 C CA . GLU A 1 260 ? -6.41 -18.094 6.309 1 91.94 260 GLU A CA 1
ATOM 2039 C C . GLU A 1 260 ? -5.176 -17.344 5.828 1 91.94 260 GLU A C 1
ATOM 2041 O O . GLU A 1 260 ? -4.387 -16.844 6.637 1 91.94 260 GLU A O 1
ATOM 2046 N N . LEU A 1 261 ? -5.07 -17.188 4.523 1 92.75 261 LEU A N 1
ATOM 2047 C CA . LEU A 1 261 ? -3.828 -16.719 3.926 1 92.75 261 LEU A CA 1
ATOM 2048 C C . LEU A 1 261 ? -3.865 -15.203 3.734 1 92.75 261 LEU A C 1
ATOM 2050 O O . LEU A 1 261 ? -2.822 -14.562 3.566 1 92.75 261 LEU A O 1
ATOM 2054 N N . GLY A 1 262 ? -4.977 -14.633 3.682 1 89.19 262 GLY A N 1
ATOM 2055 C CA . GLY A 1 262 ? -5.168 -13.195 3.572 1 89.19 262 GLY A CA 1
ATOM 2056 C C . GLY A 1 262 ? -6.141 -12.641 4.594 1 89.19 262 GLY A C 1
ATOM 2057 O O . GLY A 1 262 ? -7.125 -12 4.234 1 89.19 262 GLY A O 1
ATOM 2058 N N . PRO A 1 263 ? -5.785 -12.867 5.816 1 82.62 263 PRO A N 1
ATOM 2059 C CA . PRO A 1 263 ? -6.73 -12.477 6.867 1 82.62 263 PRO A CA 1
ATOM 2060 C C . PRO A 1 263 ? -6.988 -10.977 6.898 1 82.62 263 PRO A C 1
ATOM 2062 O O . PRO A 1 263 ? -7.996 -10.523 7.445 1 82.62 263 PRO A O 1
ATOM 2065 N N . MET A 1 264 ? -6.082 -10.281 6.293 1 78.06 264 MET A N 1
ATOM 2066 C CA . MET A 1 264 ? -6.27 -8.836 6.219 1 78.06 264 MET A CA 1
ATOM 2067 C C . MET A 1 264 ? -7.48 -8.484 5.355 1 78.06 264 MET A C 1
ATOM 2069 O O . MET A 1 264 ? -8.125 -7.457 5.57 1 78.06 264 MET A O 1
ATOM 2073 N N . PHE A 1 265 ? -7.809 -9.391 4.516 1 82.62 265 PHE A N 1
ATOM 2074 C CA . PHE A 1 265 ? -8.805 -9.039 3.506 1 82.62 265 PHE A CA 1
ATOM 2075 C C . PHE A 1 265 ? -10.047 -9.906 3.65 1 82.62 265 PHE A C 1
ATOM 2077 O O . PHE A 1 265 ? -11.141 -9.492 3.266 1 82.62 265 PHE A O 1
ATOM 2084 N N . PHE A 1 266 ? -9.828 -11.055 4.215 1 85.38 266 PHE A N 1
ATOM 2085 C CA . PHE A 1 266 ? -10.906 -12.023 4.109 1 85.38 266 PHE A CA 1
ATOM 2086 C C . PHE A 1 266 ? -11.266 -12.594 5.48 1 85.38 266 PHE A C 1
ATOM 2088 O O . PHE A 1 266 ? -10.383 -12.852 6.301 1 85.38 266 PHE A O 1
ATOM 2095 N N . SER A 1 267 ? -12.562 -12.711 5.691 1 82 267 SER A N 1
ATOM 2096 C CA . SER A 1 267 ? -13.07 -13.422 6.859 1 82 267 SER A CA 1
ATOM 2097 C C . SER A 1 267 ? -14.219 -14.352 6.477 1 82 267 SER A C 1
ATOM 2099 O O . SER A 1 267 ? -14.922 -14.109 5.496 1 82 267 SER A O 1
ATOM 2101 N N . VAL A 1 268 ? -14.242 -15.492 7.098 1 79.62 268 VAL A N 1
ATOM 2102 C CA . VAL A 1 268 ? -15.328 -16.438 6.832 1 79.62 268 VAL A CA 1
ATOM 2103 C C . VAL A 1 268 ? -16.484 -16.188 7.797 1 79.62 268 VAL A C 1
ATOM 2105 O O . VAL A 1 268 ? -16.281 -16.141 9.016 1 79.62 268 VAL A O 1
ATOM 2108 N N . LYS A 1 269 ? -17.578 -15.531 7.324 1 70.44 269 LYS A N 1
ATOM 2109 C CA . LYS A 1 269 ? -18.766 -15.398 8.164 1 70.44 269 LYS A CA 1
ATOM 2110 C C . LYS A 1 269 ? -19.562 -16.703 8.203 1 70.44 269 LYS A C 1
ATOM 2112 O O . LYS A 1 269 ? -19.781 -17.328 7.172 1 70.44 269 LYS A O 1
ATOM 2117 N N . GLU A 1 270 ? -19.422 -17.422 9.281 1 56.56 270 GLU A N 1
ATOM 2118 C CA . GLU A 1 270 ? -20.266 -18.609 9.438 1 56.56 270 GLU A CA 1
ATOM 2119 C C . GLU A 1 270 ? -21.75 -18.25 9.391 1 56.56 270 GLU A C 1
ATOM 2121 O O . GLU A 1 270 ? -22.141 -17.188 9.875 1 56.56 270 GLU A O 1
ATOM 2126 N N . SER A 1 271 ? -22.469 -18.75 8.555 1 51.84 271 SER A N 1
ATOM 2127 C CA . SER A 1 271 ? -23.922 -18.578 8.578 1 51.84 271 SER A CA 1
ATOM 2128 C C . SER A 1 271 ? -24.469 -18.75 9.992 1 51.84 271 SER A C 1
ATOM 2130 O O . SER A 1 271 ? -23.875 -19.438 10.812 1 51.84 271 SER A O 1
ATOM 2132 N N . TYR A 1 272 ? -25.484 -17.859 10.359 1 47.59 272 TYR A N 1
ATOM 2133 C CA . TYR A 1 272 ? -26.234 -18.047 11.602 1 47.59 272 TYR A CA 1
ATOM 2134 C C . TYR A 1 272 ? -26.531 -19.531 11.836 1 47.59 272 TYR A C 1
ATOM 2136 O O . TYR A 1 272 ? -26.375 -20.031 12.953 1 47.59 272 TYR A O 1
ATOM 2144 N N . LYS A 1 273 ? -26.938 -20.234 10.898 1 48.72 273 LYS A N 1
ATOM 2145 C CA . LYS A 1 273 ? -27.328 -21.641 10.977 1 48.72 273 LYS A CA 1
ATOM 2146 C C . LYS A 1 273 ? -26.125 -22.516 11.281 1 48.72 273 LYS A C 1
ATOM 2148 O O . LYS A 1 273 ? -26.188 -23.406 12.125 1 48.72 273 LYS A O 1
ATOM 2153 N N . THR A 1 274 ? -25.031 -22.25 10.797 1 51.72 274 THR A N 1
ATOM 2154 C CA . THR A 1 274 ? -23.844 -23.078 10.992 1 51.72 274 THR A CA 1
ATOM 2155 C C . THR A 1 274 ? -23.172 -22.734 12.32 1 51.72 274 THR A C 1
ATOM 2157 O O . THR A 1 274 ? -22.625 -23.625 12.992 1 51.72 274 THR A O 1
ATOM 2160 N N . ARG A 1 275 ? -23.188 -21.5 12.648 1 51.91 275 ARG A N 1
ATOM 2161 C CA . ARG A 1 275 ? -22.797 -21.125 14.008 1 51.91 275 ARG A CA 1
ATOM 2162 C C . ARG A 1 275 ? -23.719 -21.797 15.031 1 51.91 275 ARG A C 1
ATOM 2164 O O . ARG A 1 275 ? -23.25 -22.266 16.078 1 51.91 275 ARG A O 1
ATOM 2171 N N . LEU A 1 276 ? -24.969 -21.719 14.695 1 53.84 276 LEU A N 1
ATOM 2172 C CA . LEU A 1 276 ? -25.938 -22.406 15.531 1 53.84 276 LEU A CA 1
ATOM 2173 C C . LEU A 1 276 ? -25.688 -23.906 15.539 1 53.84 276 LEU A C 1
ATOM 2175 O O . LEU A 1 276 ? -25.75 -24.547 16.594 1 53.84 276 LEU A O 1
ATOM 2179 N N . GLU A 1 277 ? -25.344 -24.453 14.461 1 56.28 277 GLU A N 1
ATOM 2180 C CA . GLU A 1 277 ? -25.078 -25.891 14.359 1 56.28 277 GLU A CA 1
ATOM 2181 C C . GLU A 1 277 ? -23.781 -26.25 15.086 1 56.28 277 GLU A C 1
ATOM 2183 O O . GLU A 1 277 ? -23.703 -27.297 15.734 1 56.28 277 GLU A O 1
ATOM 2188 N N . LYS A 1 278 ? -22.828 -25.391 15.055 1 57.62 278 LYS A N 1
ATOM 2189 C CA . LYS A 1 278 ? -21.578 -25.625 15.789 1 57.62 278 LYS A CA 1
ATOM 2190 C C . LYS A 1 278 ? -21.797 -25.469 17.297 1 57.62 278 LYS A C 1
ATOM 2192 O O . LYS A 1 278 ? -21.25 -26.25 18.078 1 57.62 278 LYS A O 1
ATOM 2197 N N . ARG A 1 279 ? -22.516 -24.469 17.609 1 56.25 279 ARG A N 1
ATOM 2198 C CA . ARG A 1 279 ? -22.891 -24.344 19.016 1 56.25 279 ARG A CA 1
ATOM 2199 C C . ARG A 1 279 ? -23.672 -25.562 19.5 1 56.25 279 ARG A C 1
ATOM 2201 O O . ARG A 1 279 ? -23.469 -26.047 20.609 1 56.25 279 ARG A O 1
ATOM 2208 N N . VAL A 1 280 ? -24.547 -26 18.609 1 62.91 280 VAL A N 1
ATOM 2209 C CA . VAL A 1 280 ? -25.328 -27.188 18.922 1 62.91 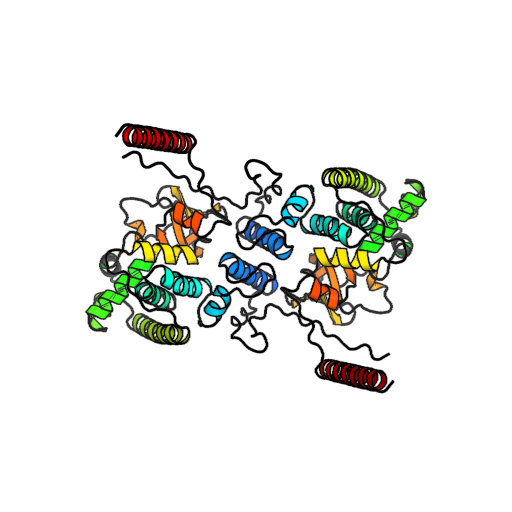280 VAL A CA 1
ATOM 2210 C C . VAL A 1 280 ? -24.406 -28.406 19 1 62.91 280 VAL A C 1
ATOM 2212 O O . VAL A 1 280 ? -24.5 -29.219 19.922 1 62.91 280 VAL A O 1
ATOM 2215 N N . ARG A 1 281 ? -23.438 -28.422 18.125 1 60.75 281 ARG A N 1
ATOM 2216 C CA . ARG A 1 281 ? -22.516 -29.562 18.125 1 60.75 281 ARG A CA 1
ATOM 2217 C C . ARG A 1 281 ? -21.562 -29.484 19.312 1 60.75 281 ARG A C 1
ATOM 2219 O O . ARG A 1 281 ? -21.266 -30.5 19.938 1 60.75 281 ARG A O 1
ATOM 2226 N N . GLU A 1 282 ? -21.109 -28.266 19.578 1 63.56 282 GLU A N 1
ATOM 2227 C CA . GLU A 1 282 ? -20.25 -28.078 20.75 1 63.56 282 GLU A CA 1
ATOM 2228 C C . GLU A 1 282 ? -21 -28.391 22.031 1 63.56 282 GLU A C 1
ATOM 2230 O O . GLU A 1 282 ? -20.453 -29 22.953 1 63.56 282 GLU A O 1
ATOM 2235 N N . ARG A 1 283 ? -22.219 -27.984 21.984 1 63.19 283 ARG A N 1
ATOM 2236 C CA . ARG A 1 283 ? -23.078 -28.328 23.125 1 63.19 283 ARG A CA 1
ATOM 2237 C C . ARG A 1 283 ? -23.297 -29.844 23.203 1 63.19 283 ARG A C 1
ATOM 2239 O O . ARG A 1 283 ? -23.266 -30.422 24.281 1 63.19 283 ARG A O 1
ATOM 2246 N N . GLU A 1 284 ? -23.484 -30.422 22.016 1 65.06 284 GLU A N 1
ATOM 2247 C CA . GLU A 1 284 ? -23.672 -31.875 21.969 1 65.06 284 GLU A CA 1
ATOM 2248 C C . GLU A 1 284 ? -22.406 -32.625 22.344 1 65.06 284 GLU A C 1
ATOM 2250 O O . GLU A 1 284 ? -22.453 -33.625 23.047 1 65.06 284 GLU A O 1
ATOM 2255 N N . ASP A 1 285 ? -21.328 -32.094 21.906 1 66 285 ASP A N 1
ATOM 2256 C CA . ASP A 1 285 ? -20.047 -32.719 22.25 1 66 285 ASP A CA 1
ATOM 2257 C C . ASP A 1 285 ? -19.75 -32.562 23.734 1 66 285 ASP A C 1
ATOM 2259 O O . ASP A 1 285 ? -19.281 -33.5 24.375 1 66 285 ASP A O 1
ATOM 2263 N N . LYS A 1 286 ? -20.062 -31.406 24.266 1 64.75 286 LYS A N 1
ATOM 2264 C CA . LYS A 1 286 ? -19.891 -31.188 25.703 1 64.75 286 LYS A CA 1
ATOM 2265 C C . LYS A 1 286 ? -20.828 -32.094 26.5 1 64.75 286 LYS A C 1
ATOM 2267 O O . LYS A 1 286 ? -20.422 -32.656 27.516 1 64.75 286 LYS A O 1
ATOM 2272 N N . ALA A 1 287 ? -22.016 -32.281 25.984 1 71.5 287 ALA A N 1
ATOM 2273 C CA . ALA A 1 287 ? -23 -33.125 26.641 1 71.5 287 ALA A CA 1
ATOM 2274 C C . ALA A 1 287 ? -22.578 -34.594 26.578 1 71.5 287 ALA A C 1
ATOM 2276 O O . ALA A 1 287 ? -22.719 -35.344 27.547 1 71.5 287 ALA A O 1
ATOM 2277 N N . ARG A 1 288 ? -21.938 -34.875 25.438 1 65.69 288 ARG A N 1
ATOM 2278 C CA . ARG A 1 288 ? -21.438 -36.25 25.266 1 65.69 288 ARG A CA 1
ATOM 2279 C C . ARG A 1 288 ? -20.25 -36.5 26.188 1 65.69 288 ARG A C 1
ATOM 2281 O O . ARG A 1 288 ? -20.156 -37.594 26.797 1 65.69 288 ARG A O 1
ATOM 2288 N N . MET A 1 289 ? -19.438 -35.5 26.25 1 70.62 289 MET A N 1
ATOM 2289 C CA . MET A 1 289 ? -18.266 -35.625 27.125 1 70.62 289 MET A CA 1
ATOM 2290 C C . MET A 1 289 ? -18.688 -35.719 28.578 1 70.62 289 MET A C 1
ATOM 2292 O O . MET A 1 289 ? -18.109 -36.469 29.359 1 70.62 289 MET A O 1
ATOM 2296 N N . GLU A 1 290 ? -19.656 -35 28.984 1 67.44 290 GLU A N 1
ATOM 2297 C CA . GLU A 1 290 ? -20.172 -35.031 30.359 1 67.44 290 GLU A CA 1
ATOM 2298 C C . GLU A 1 290 ? -20.781 -36.375 30.672 1 67.44 290 GLU A C 1
ATOM 2300 O O . GLU A 1 290 ? -20.594 -36.906 31.781 1 67.44 290 GLU A O 1
ATOM 2305 N N . VAL A 1 291 ? -21.453 -36.969 29.734 1 70.62 291 VAL A N 1
ATOM 2306 C CA . VAL A 1 291 ? -22.031 -38.312 29.891 1 70.62 291 VAL A CA 1
ATOM 2307 C C . VAL A 1 291 ? -20.922 -39.344 30.016 1 70.62 291 VAL A C 1
ATOM 2309 O O . VAL A 1 291 ? -20.984 -40.219 30.875 1 70.62 291 VAL A O 1
ATOM 2312 N N . GLU A 1 292 ? -19.906 -39.156 29.25 1 70.44 292 GLU A N 1
ATOM 2313 C CA . GLU A 1 292 ? -18.781 -40.094 29.266 1 70.44 292 GLU A CA 1
ATOM 2314 C C . GLU A 1 292 ? -18 -40 30.562 1 70.44 292 GLU A C 1
ATOM 2316 O O . GLU A 1 292 ? -17.578 -41.031 31.125 1 70.44 292 GLU A O 1
ATOM 2321 N N . MET A 1 293 ? -17.859 -38.844 31.031 1 68.12 293 MET A N 1
ATOM 2322 C CA . MET A 1 293 ? -17.172 -38.594 32.281 1 68.12 293 MET A CA 1
ATOM 2323 C C . MET A 1 293 ? -17.969 -39.156 33.469 1 68.12 293 MET A C 1
ATOM 2325 O O . MET A 1 293 ? -17.391 -39.75 34.375 1 68.12 293 MET A O 1
ATOM 2329 N N . LYS A 1 294 ? -19.25 -39.031 33.469 1 70.94 294 LYS A N 1
ATOM 2330 C CA . LYS A 1 294 ? -20.109 -39.562 34.531 1 70.94 294 LYS A CA 1
ATOM 2331 C C . LYS A 1 294 ? -20.094 -41.094 34.531 1 70.94 294 LYS A C 1
ATOM 2333 O O . LYS A 1 294 ? -20.062 -41.719 35.562 1 70.94 294 LYS A O 1
ATOM 2338 N N . GLU A 1 295 ? -20.094 -41.688 33.344 1 65.56 295 GLU A N 1
ATOM 2339 C CA . GLU A 1 295 ? -20.062 -43.125 33.219 1 65.56 295 GLU A CA 1
ATOM 2340 C C . GLU A 1 295 ? -18.719 -43.719 33.688 1 65.56 295 GLU A C 1
ATOM 2342 O O . GLU A 1 295 ? -18.672 -44.781 34.25 1 65.56 295 GLU A O 1
ATOM 2347 N N . ALA A 1 296 ? -17.75 -42.875 33.562 1 71.44 296 ALA A N 1
ATOM 2348 C CA . ALA A 1 296 ? -16.422 -43.281 34 1 71.44 296 ALA A CA 1
ATOM 2349 C C . ALA A 1 296 ? -16.281 -43.219 35.5 1 71.44 296 ALA A C 1
ATOM 2351 O O . ALA A 1 296 ? -15.57 -44.062 36.094 1 71.44 296 ALA A O 1
ATOM 2352 N N . GLU A 1 297 ? -16.953 -42.281 36.125 1 69.12 297 GLU A N 1
ATOM 2353 C CA . GLU A 1 297 ? -16.922 -42.156 37.594 1 69.12 297 GLU A CA 1
ATOM 2354 C C . GLU A 1 297 ? -17.75 -43.281 38.25 1 69.12 297 GLU A C 1
ATOM 2356 O O . GLU A 1 297 ? -17.469 -43.656 39.375 1 69.12 297 GLU A O 1
ATOM 2361 N N . GLU A 1 298 ? -18.719 -43.75 37.562 1 63.19 298 GLU A N 1
ATOM 2362 C CA . GLU A 1 298 ? -19.609 -44.75 38.156 1 63.19 298 GLU A CA 1
ATOM 2363 C C . GLU A 1 298 ? -19.062 -46.188 37.938 1 63.19 298 GLU A C 1
ATOM 2365 O O . GLU A 1 298 ? -19.547 -47.125 38.531 1 63.19 298 GLU A O 1
ATOM 2370 N N . LYS A 1 299 ? -17.938 -46.219 37.281 1 54.09 299 LYS A N 1
ATOM 2371 C CA . LYS A 1 299 ? -17.219 -47.5 37.25 1 54.09 299 LYS A CA 1
ATOM 2372 C C . LYS A 1 299 ? -16.062 -47.531 38.219 1 54.09 299 LYS A C 1
ATOM 2374 O O . LYS A 1 299 ? -15.352 -46.531 38.375 1 54.09 299 LYS A O 1
ATOM 2379 N N . MET B 1 1 ? -26.328 -33.719 0.928 1 22.58 1 MET B N 1
ATOM 2380 C CA . MET B 1 1 ? -24.953 -33.281 1.07 1 22.58 1 MET B CA 1
ATOM 2381 C C . MET B 1 1 ? -24.891 -31.766 1.305 1 22.58 1 MET B C 1
ATOM 2383 O O . MET B 1 1 ? -25.125 -30.984 0.382 1 22.58 1 MET B O 1
ATOM 2387 N N . HIS B 1 2 ? -25.359 -31.281 2.383 1 27.81 2 HIS B N 1
ATOM 2388 C CA . HIS B 1 2 ? -25.656 -29.922 2.816 1 27.81 2 HIS B CA 1
ATOM 2389 C C . HIS B 1 2 ? -24.375 -29.078 2.885 1 27.81 2 HIS B C 1
ATOM 2391 O O . HIS B 1 2 ? -23.641 -29.156 3.865 1 27.81 2 HIS B O 1
ATOM 2397 N N . ALA B 1 3 ? -23.688 -28.938 1.757 1 34.12 3 ALA B N 1
ATOM 2398 C CA . ALA B 1 3 ? -22.469 -28.125 1.699 1 34.12 3 ALA B CA 1
ATOM 2399 C C . ALA B 1 3 ? -22.672 -26.766 2.375 1 34.12 3 ALA B C 1
ATOM 2401 O O . ALA B 1 3 ? -23.531 -25.984 1.961 1 34.12 3 ALA B O 1
ATOM 2402 N N . SER B 1 4 ? -22.516 -26.594 3.623 1 38.5 4 SER B N 1
ATOM 2403 C CA . SER B 1 4 ? -22.484 -25.359 4.387 1 38.5 4 SER B CA 1
ATOM 2404 C C . SER B 1 4 ? -21.797 -24.25 3.6 1 38.5 4 SER B C 1
ATOM 2406 O O . SER B 1 4 ? -20.656 -24.391 3.156 1 38.5 4 SER B O 1
ATOM 2408 N N . GLU B 1 5 ? -22.594 -23.453 3.006 1 46.25 5 GLU B N 1
ATOM 2409 C CA . GLU B 1 5 ? -22.219 -22.375 2.107 1 46.25 5 GLU B CA 1
ATOM 2410 C C . GLU B 1 5 ? -21.281 -21.391 2.795 1 46.25 5 GLU B C 1
ATOM 2412 O O . GLU B 1 5 ? -21.703 -20.594 3.639 1 46.25 5 GLU B O 1
ATOM 2417 N N . LYS B 1 6 ? -20.219 -21.844 3.256 1 49.53 6 LYS B N 1
ATOM 2418 C CA . LYS B 1 6 ? -19.219 -20.891 3.744 1 49.53 6 LYS B CA 1
ATOM 2419 C C . LYS B 1 6 ? -18.984 -19.781 2.721 1 49.53 6 LYS B C 1
ATOM 2421 O O . LYS B 1 6 ? -18.578 -20.062 1.586 1 49.53 6 LYS B O 1
ATOM 2426 N N . LYS B 1 7 ? -19.766 -18.625 3.076 1 57.34 7 LYS B N 1
ATOM 2427 C CA . LYS B 1 7 ? -19.578 -17.453 2.207 1 57.34 7 LYS B CA 1
ATOM 2428 C C . LYS B 1 7 ? -18.344 -16.656 2.635 1 57.34 7 LYS B C 1
ATOM 2430 O O . LYS B 1 7 ? -18.172 -16.344 3.816 1 57.34 7 LYS B O 1
ATOM 2435 N N . LEU B 1 8 ? -17.406 -16.641 1.745 1 49.34 8 LEU B N 1
ATOM 2436 C CA . LEU B 1 8 ? -16.234 -15.797 1.97 1 49.34 8 LEU B CA 1
ATOM 2437 C C . LEU B 1 8 ? -16.625 -14.32 1.949 1 49.34 8 LEU B C 1
ATOM 2439 O O . LEU B 1 8 ? -17.344 -13.875 1.059 1 49.34 8 LEU B O 1
ATOM 2443 N N . ALA B 1 9 ? -16.688 -13.789 3.033 1 51.03 9 ALA B N 1
ATOM 2444 C CA . ALA B 1 9 ? -16.891 -12.344 3.086 1 51.03 9 ALA B CA 1
ATOM 2445 C C . ALA B 1 9 ? -15.555 -11.602 2.99 1 51.03 9 ALA B C 1
ATOM 2447 O O . ALA B 1 9 ? -14.539 -12.062 3.523 1 51.03 9 ALA B O 1
ATOM 2448 N N . ILE B 1 10 ? -15.445 -10.93 1.89 1 46.5 10 ILE B N 1
ATOM 2449 C CA . ILE B 1 10 ? -14.289 -10.047 1.847 1 46.5 10 ILE B CA 1
ATOM 2450 C C . ILE B 1 10 ? -14.281 -9.148 3.082 1 46.5 10 ILE B C 1
ATOM 2452 O O . ILE B 1 10 ? -15.281 -8.5 3.395 1 46.5 10 ILE B O 1
ATOM 2456 N N . THR B 1 11 ? -13.531 -9.641 3.912 1 47.5 11 THR B N 1
ATOM 2457 C CA . THR B 1 11 ? -13.32 -8.672 4.984 1 47.5 11 THR B CA 1
ATOM 2458 C C . THR B 1 11 ? -12.617 -7.426 4.453 1 47.5 11 THR B C 1
ATOM 2460 O O . THR B 1 11 ? -11.445 -7.48 4.078 1 47.5 11 THR B O 1
ATOM 2463 N N . THR B 1 12 ? -13.109 -7.094 3.254 1 38.03 12 THR B N 1
ATOM 2464 C CA . THR B 1 12 ? -12.367 -5.848 3.088 1 38.03 12 THR B CA 1
ATOM 2465 C C . THR B 1 12 ? -12 -5.254 4.445 1 38.03 12 THR B C 1
ATOM 2467 O O . THR B 1 12 ? -12.773 -5.34 5.398 1 38.03 12 THR B O 1
ATOM 2470 N N . PRO B 1 13 ? -10.844 -5.148 4.699 1 35.69 13 PRO B N 1
ATOM 2471 C CA . PRO B 1 13 ? -10.859 -4.215 5.828 1 35.69 13 PRO B CA 1
ATOM 2472 C C . PRO B 1 13 ? -12.078 -3.287 5.812 1 35.69 13 PRO B C 1
ATOM 2474 O O . PRO B 1 13 ? -12.062 -2.26 5.129 1 35.69 13 PRO B O 1
ATOM 2477 N N . SER B 1 14 ? -13.102 -3.719 5.246 1 32.75 14 SER B N 1
ATOM 2478 C CA . SER B 1 14 ? -14.18 -2.887 5.758 1 32.75 14 SER B CA 1
ATOM 2479 C C . SER B 1 14 ? -13.977 -2.564 7.238 1 32.75 14 SER B C 1
ATOM 2481 O O . SER B 1 14 ? -13.672 -3.453 8.031 1 32.75 14 SER B O 1
ATOM 2483 N N . PHE B 1 15 ? -13.547 -1.308 7.453 1 31.72 15 PHE B N 1
ATOM 2484 C CA . PHE B 1 15 ? -13.781 -0.626 8.719 1 31.72 15 PHE B CA 1
ATOM 2485 C C . PHE B 1 15 ? -15.078 -1.098 9.359 1 31.72 15 PHE B C 1
ATOM 2487 O O . PHE B 1 15 ? -16.062 -0.351 9.414 1 31.72 15 PHE B O 1
ATOM 2494 N N . GLN B 1 16 ? -15.641 -2.074 8.844 1 32.09 16 GLN B N 1
ATOM 2495 C CA . GLN B 1 16 ? -16.75 -2.49 9.695 1 32.09 16 GLN B CA 1
ATOM 2496 C C . GLN B 1 16 ? -16.25 -2.859 11.094 1 32.09 16 GLN B C 1
ATOM 2498 O O . GLN B 1 16 ? -15.172 -3.438 11.242 1 32.09 16 GLN B O 1
ATOM 2503 N N . PRO B 1 17 ? -16.938 -2.361 12.086 1 30.2 17 PRO B N 1
ATOM 2504 C CA . PRO B 1 17 ? -16.656 -2.656 13.492 1 30.2 17 PRO B CA 1
ATOM 2505 C C . PRO B 1 17 ? -16.453 -4.148 13.758 1 30.2 17 PRO B C 1
ATOM 2507 O O . PRO B 1 17 ? -17.062 -4.984 13.078 1 30.2 17 PRO B O 1
ATOM 2510 N N . PRO B 1 18 ? -15.32 -4.707 14 1 31.25 18 PRO B N 1
ATOM 2511 C CA . PRO B 1 18 ? -15.625 -5.984 14.648 1 31.25 18 PRO B CA 1
ATOM 2512 C C . PRO B 1 18 ? -17.047 -6.035 15.211 1 31.25 18 PRO B C 1
ATOM 2514 O O . PRO B 1 18 ? -17.656 -4.992 15.43 1 31.25 18 PRO B O 1
ATOM 2517 N N . PRO B 1 19 ? -17.844 -6.938 15.258 1 31.72 19 PRO B N 1
ATOM 2518 C CA . PRO B 1 19 ? -19 -6.699 16.109 1 31.72 19 PRO B CA 1
ATOM 2519 C C . PRO B 1 19 ? -18.797 -5.531 17.078 1 31.72 19 PRO B C 1
ATOM 2521 O O . PRO B 1 19 ? -19.766 -4.844 17.438 1 31.72 19 PRO B O 1
ATOM 2524 N N . GLY B 1 20 ? -17.922 -5.375 18.016 1 31.06 20 GLY B N 1
ATOM 2525 C CA . GLY B 1 20 ? -18 -4.195 18.875 1 31.06 20 GLY B CA 1
ATOM 2526 C C . GLY B 1 20 ? -17.656 -2.912 18.141 1 31.06 20 GLY B C 1
ATOM 2527 O O . GLY B 1 20 ? -18.344 -1.905 18.281 1 31.06 20 GLY B O 1
ATOM 2528 N N . GLY B 1 21 ? -16.266 -2.396 18.016 1 28.48 21 GLY B N 1
ATOM 2529 C CA . GLY B 1 21 ? -15.82 -1.017 17.938 1 28.48 21 GLY B CA 1
ATOM 2530 C C . GLY B 1 21 ? -15.906 -0.449 16.531 1 28.48 21 GLY B C 1
ATOM 2531 O O . GLY B 1 21 ? -16.125 -1.188 15.57 1 28.48 21 GLY B O 1
ATOM 2532 N N . ASN B 1 22 ? -15.867 1.003 16.328 1 28.75 22 ASN B N 1
ATOM 2533 C CA . ASN B 1 22 ? -16 2.096 15.375 1 28.75 22 ASN B CA 1
ATOM 2534 C C . ASN B 1 22 ? -15.016 1.952 14.219 1 28.75 22 ASN B C 1
ATOM 2536 O O . ASN B 1 22 ? -13.797 1.961 14.43 1 28.75 22 ASN B O 1
ATOM 2540 N N . THR B 1 23 ? -15.219 1.277 13.273 1 33.94 23 THR B N 1
ATOM 2541 C CA . THR B 1 23 ? -14.398 1.07 12.086 1 33.94 23 THR B CA 1
ATOM 2542 C C . THR B 1 23 ? -14.219 2.377 11.32 1 33.94 23 THR B C 1
ATOM 2544 O O . THR B 1 23 ? -15 3.314 11.477 1 33.94 23 THR B O 1
ATOM 2547 N N . PHE B 1 24 ? -13 2.672 10.75 1 35.12 24 PHE B N 1
ATOM 2548 C CA . PHE B 1 24 ? -12.836 3.836 9.883 1 35.12 24 PHE B CA 1
ATOM 2549 C C . PHE B 1 24 ? -13.852 3.814 8.75 1 35.12 24 PHE B C 1
ATOM 2551 O O . PHE B 1 24 ? -14.219 2.744 8.258 1 35.12 24 PHE B O 1
ATOM 2558 N N . PRO B 1 25 ? -14.773 4.734 8.625 1 33.81 25 PRO B N 1
ATOM 2559 C CA . PRO B 1 25 ? -15.742 4.781 7.531 1 33.81 25 PRO B CA 1
ATOM 2560 C C . PRO B 1 25 ? -15.164 4.273 6.211 1 33.81 25 PRO B C 1
ATOM 2562 O O . PRO B 1 25 ? -13.953 4.383 5.98 1 33.81 25 PRO B O 1
ATOM 2565 N N . ALA B 1 26 ? -15.875 3.357 5.594 1 34.84 26 ALA B N 1
ATOM 2566 C CA . ALA B 1 26 ? -15.648 2.734 4.293 1 34.84 26 ALA B CA 1
ATOM 2567 C C . ALA B 1 26 ? -15.133 3.752 3.277 1 34.84 26 ALA B C 1
ATOM 2569 O O . ALA B 1 26 ? -15.594 4.895 3.244 1 34.84 26 ALA B O 1
ATOM 2570 N N . ILE B 1 27 ? -13.859 3.762 2.861 1 34.06 27 ILE B N 1
ATOM 2571 C CA . ILE B 1 27 ? -13.281 4.496 1.741 1 34.06 27 ILE B CA 1
ATOM 2572 C C . ILE B 1 27 ? -14.297 4.586 0.603 1 34.06 27 ILE B C 1
ATOM 2574 O O . ILE B 1 27 ? -14.867 3.572 0.188 1 34.06 27 ILE B O 1
ATOM 2578 N N . SER B 1 28 ? -14.938 5.648 0.479 1 31.89 28 SER B N 1
ATOM 2579 C CA . SER B 1 28 ? -15.828 5.879 -0.656 1 31.89 28 SER B CA 1
ATOM 2580 C C . SER B 1 28 ? -15.242 5.301 -1.941 1 31.89 28 SER B C 1
ATOM 2582 O O . SER B 1 28 ? -14.078 5.562 -2.273 1 31.89 28 SER B O 1
ATOM 2584 N N . PRO B 1 29 ? -15.852 4.262 -2.584 1 32.62 29 PRO B N 1
ATOM 2585 C CA . PRO B 1 29 ? -15.492 3.629 -3.855 1 32.62 29 PRO B CA 1
ATOM 2586 C C . PRO B 1 29 ? -15.32 4.637 -4.988 1 32.62 29 PRO B C 1
ATOM 2588 O O . PRO B 1 29 ? -15.492 4.293 -6.16 1 32.62 29 PRO B O 1
ATOM 2591 N N . ARG B 1 30 ? -15.188 5.949 -4.82 1 34.03 30 ARG B N 1
ATOM 2592 C CA . ARG B 1 30 ? -15.258 6.5 -6.172 1 34.03 30 ARG B CA 1
ATOM 2593 C C . ARG B 1 30 ? -14.461 5.645 -7.152 1 34.03 30 ARG B C 1
ATOM 2595 O O . ARG B 1 30 ? -14.984 5.215 -8.18 1 34.03 30 ARG B O 1
ATOM 2602 N N . SER B 1 31 ? -13.078 6.035 -7.648 1 40.25 31 SER B N 1
ATOM 2603 C CA . SER B 1 31 ? -12.352 5.262 -8.656 1 40.25 31 SER B CA 1
ATOM 2604 C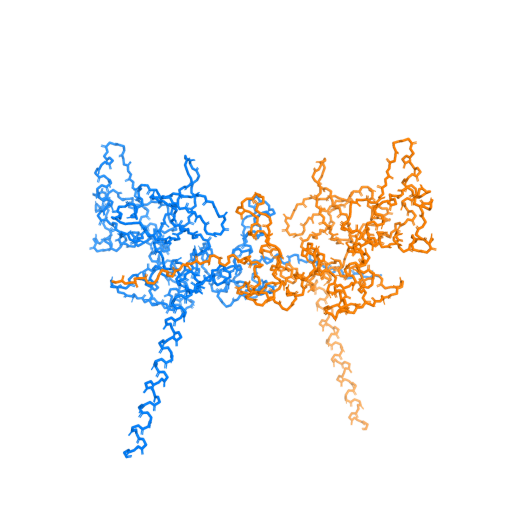 C . SER B 1 31 ? -11.797 3.969 -8.062 1 40.25 31 SER B C 1
ATOM 2606 O O . SER B 1 31 ? -11.227 3.973 -6.973 1 40.25 31 SER B O 1
ATOM 2608 N N . GLY B 1 32 ? -12.18 2.721 -8.508 1 42 32 GLY B N 1
ATOM 2609 C CA . GLY B 1 32 ? -12.234 1.315 -8.133 1 42 32 GLY B CA 1
ATOM 2610 C C . GLY B 1 32 ? -11.031 0.86 -7.344 1 42 32 GLY B C 1
ATOM 2611 O O . GLY B 1 32 ? -10.898 1.177 -6.156 1 42 32 GLY B O 1
ATOM 2612 N N . GLN B 1 33 ? -10.109 -0.027 -8.008 1 48.38 33 GLN B N 1
ATOM 2613 C CA . GLN B 1 33 ? -9.016 -0.869 -7.543 1 48.38 33 GLN B CA 1
ATOM 2614 C C . GLN B 1 33 ? -7.957 -0.043 -6.816 1 48.38 33 GLN B C 1
ATOM 2616 O O . GLN B 1 33 ? -7.48 -0.434 -5.75 1 48.38 33 GLN B O 1
ATOM 2621 N N . ASP B 1 34 ? -7.52 1.134 -7.398 1 54.25 34 ASP B N 1
ATOM 2622 C CA . ASP B 1 34 ? -6.41 1.985 -6.984 1 54.25 34 ASP B CA 1
ATOM 2623 C C . ASP B 1 34 ? -6.719 2.693 -5.668 1 54.25 34 ASP B C 1
ATOM 2625 O O . ASP B 1 34 ? -5.816 2.959 -4.871 1 54.25 34 ASP B O 1
ATOM 2629 N N . ASN B 1 35 ? -8.07 2.49 -5.316 1 66.62 35 ASN B N 1
ATOM 2630 C CA . ASN B 1 35 ? -8.453 3.312 -4.176 1 66.62 35 ASN B CA 1
ATOM 2631 C C . ASN B 1 35 ? -8.297 2.551 -2.859 1 66.62 35 ASN B C 1
ATOM 2633 O O . ASN B 1 35 ? -7.734 3.072 -1.897 1 66.62 35 ASN B O 1
ATOM 2637 N N . ILE B 1 36 ? -8.523 1.213 -2.92 1 73.94 36 ILE B N 1
ATOM 2638 C CA . ILE B 1 36 ? -8.453 0.455 -1.675 1 73.94 36 ILE B CA 1
ATOM 2639 C C . ILE B 1 36 ? -6.996 0.192 -1.306 1 73.94 36 ILE B C 1
ATOM 2641 O O . ILE B 1 36 ? -6.605 0.357 -0.148 1 73.94 36 ILE B O 1
ATOM 2645 N N . GLN B 1 37 ? -6.277 -0.145 -2.348 1 78.06 37 GLN B N 1
ATOM 2646 C CA . GLN B 1 37 ? -4.859 -0.411 -2.131 1 78.06 37 GLN B CA 1
ATOM 2647 C C . GLN B 1 37 ? -4.152 0.81 -1.551 1 78.06 37 GLN B C 1
ATOM 2649 O O . GLN B 1 37 ? -3.379 0.692 -0.598 1 78.06 37 GLN B O 1
ATOM 2654 N N . SER B 1 38 ? -4.461 1.899 -2.111 1 83.19 38 SER B N 1
ATOM 2655 C CA . SER B 1 38 ? -3.826 3.135 -1.663 1 83.19 38 SER B CA 1
ATOM 2656 C C . SER B 1 38 ? -4.227 3.473 -0.23 1 83.19 38 SER B C 1
ATOM 2658 O O . SER B 1 38 ? -3.395 3.924 0.561 1 83.19 38 SER B O 1
ATOM 2660 N N . SER B 1 39 ? -5.496 3.254 0.05 1 84.5 39 SER B N 1
ATOM 2661 C CA . SER B 1 39 ? -6 3.547 1.388 1 84.5 39 SER B CA 1
ATOM 2662 C C . SER B 1 39 ? -5.367 2.633 2.432 1 84.5 39 SER B C 1
ATOM 2664 O O . SER B 1 39 ? -4.953 3.092 3.496 1 84.5 39 SER B O 1
ATOM 2666 N N . LEU B 1 40 ? -5.25 1.343 2.088 1 84.5 40 LEU B N 1
ATOM 2667 C CA . LEU B 1 40 ? -4.641 0.39 3.012 1 84.5 40 LEU B CA 1
ATOM 2668 C C . LEU B 1 40 ? -3.16 0.698 3.213 1 84.5 40 LEU B C 1
ATOM 2670 O O . LEU B 1 40 ? -2.652 0.611 4.332 1 84.5 40 LEU B O 1
ATOM 2674 N N . TYR B 1 41 ? -2.584 1.041 2.166 1 85.19 41 TYR B N 1
ATOM 2675 C CA . TYR B 1 41 ? -1.18 1.429 2.242 1 85.19 41 TYR B CA 1
ATOM 2676 C C . TYR B 1 41 ? -0.996 2.633 3.16 1 85.19 41 TYR B C 1
ATOM 2678 O O . TYR B 1 41 ? -0.112 2.637 4.02 1 85.19 41 TYR B O 1
ATOM 2686 N N . GLN B 1 42 ? -1.774 3.578 2.977 1 88.88 42 GLN B N 1
ATOM 2687 C CA . GLN B 1 42 ? -1.675 4.789 3.783 1 88.88 42 GLN B CA 1
ATOM 2688 C C . GLN B 1 42 ? -1.874 4.477 5.266 1 88.88 42 GLN B C 1
ATOM 2690 O O . GLN B 1 42 ? -1.109 4.945 6.109 1 88.88 42 GLN B O 1
ATOM 2695 N N . LEU B 1 43 ? -2.887 3.691 5.566 1 90.44 43 LEU B N 1
ATOM 2696 C CA . LEU B 1 43 ? -3.158 3.318 6.953 1 90.44 43 LEU B CA 1
ATOM 2697 C C . LEU B 1 43 ? -1.987 2.543 7.547 1 90.44 43 LEU B C 1
ATOM 2699 O O . LEU B 1 43 ? -1.631 2.744 8.711 1 90.44 43 LEU B O 1
ATOM 2703 N N . TRP B 1 44 ? -1.423 1.739 6.727 1 88.56 44 TRP B N 1
ATOM 2704 C CA . TRP B 1 44 ? -0.288 0.947 7.188 1 88.56 44 TRP B CA 1
ATOM 2705 C C . TRP B 1 44 ? 0.916 1.838 7.48 1 88.56 44 TRP B C 1
ATOM 2707 O O . TRP B 1 44 ? 1.54 1.723 8.539 1 88.56 44 TRP B O 1
ATOM 2717 N N . ILE B 1 45 ? 1.251 2.744 6.602 1 89.12 45 ILE B N 1
ATOM 2718 C CA . ILE B 1 45 ? 2.441 3.57 6.777 1 89.12 45 ILE B CA 1
ATOM 2719 C C . ILE B 1 45 ? 2.248 4.504 7.969 1 89.12 45 ILE B C 1
ATOM 2721 O O . ILE B 1 45 ? 3.213 4.867 8.641 1 89.12 45 ILE B O 1
ATOM 2725 N N . LEU B 1 46 ? 1.013 4.812 8.25 1 93.69 46 LEU B N 1
ATOM 2726 C CA . LEU B 1 46 ? 0.728 5.684 9.383 1 93.69 46 LEU B CA 1
ATOM 2727 C C . LEU B 1 46 ? 0.735 4.898 10.695 1 93.69 46 LEU B C 1
ATOM 2729 O O . LEU B 1 46 ? 0.616 5.48 11.773 1 93.69 46 LEU B O 1
ATOM 2733 N N . GLY B 1 47 ? 0.825 3.637 10.57 1 91.12 47 GLY B N 1
ATOM 2734 C CA . GLY B 1 47 ? 0.928 2.791 11.75 1 91.12 47 GLY B CA 1
ATOM 2735 C C . GLY B 1 47 ? -0.42 2.336 12.273 1 91.12 47 GLY B C 1
ATOM 2736 O O . GLY B 1 47 ? -0.516 1.823 13.391 1 91.12 47 GLY B O 1
ATOM 2737 N N . ALA B 1 48 ? -1.45 2.51 11.461 1 92.5 48 ALA B N 1
ATOM 2738 C CA . ALA B 1 48 ? -2.811 2.227 11.906 1 92.5 48 ALA B CA 1
ATOM 2739 C C . ALA B 1 48 ? -3.152 0.75 11.727 1 92.5 48 ALA B C 1
ATOM 2741 O O . ALA B 1 48 ? -4.141 0.263 12.273 1 92.5 48 ALA B O 1
ATOM 2742 N N . LEU B 1 49 ? -2.365 0.003 10.914 1 88.25 49 LEU B N 1
ATOM 2743 C CA . LEU B 1 49 ? -2.588 -1.418 10.672 1 88.25 49 LEU B CA 1
ATOM 2744 C C . LEU B 1 49 ? -1.37 -2.238 11.078 1 88.25 49 LEU B C 1
ATOM 2746 O O . LEU B 1 49 ? -0.233 -1.783 10.938 1 88.25 49 LEU B O 1
ATOM 2750 N N . ASP B 1 50 ? -1.673 -3.424 11.555 1 83 50 ASP B N 1
ATOM 2751 C CA . ASP B 1 50 ? -0.577 -4.344 11.852 1 83 50 ASP B CA 1
ATOM 2752 C C . ASP B 1 50 ? -0.282 -5.25 10.664 1 83 50 ASP B C 1
ATOM 2754 O O . ASP B 1 50 ? -0.823 -5.047 9.57 1 83 50 ASP B O 1
ATOM 2758 N N . ASN B 1 51 ? 0.606 -6.137 10.852 1 76.25 51 ASN B N 1
ATOM 2759 C CA . ASN B 1 51 ? 1.084 -6.965 9.75 1 76.25 51 ASN B CA 1
ATOM 2760 C C . ASN B 1 51 ? 0.006 -7.934 9.273 1 76.25 51 ASN B C 1
ATOM 2762 O O . ASN B 1 51 ? 0.141 -8.539 8.211 1 76.25 51 ASN B O 1
ATOM 2766 N N . THR B 1 52 ? -1.063 -8.07 10 1 72.5 52 THR B N 1
ATOM 2767 C CA . THR B 1 52 ? -2.152 -8.953 9.602 1 72.5 52 THR B CA 1
ATOM 2768 C C . THR B 1 52 ? -3.305 -8.156 9 1 72.5 52 THR B C 1
ATOM 2770 O O . THR B 1 52 ? -4.312 -8.734 8.578 1 72.5 52 THR B O 1
ATOM 2773 N N . GLY B 1 53 ? -3.064 -6.863 8.984 1 75.44 53 GLY B N 1
ATOM 2774 C CA . GLY B 1 53 ? -4.109 -5.996 8.469 1 75.44 53 GLY B CA 1
ATOM 2775 C C . GLY B 1 53 ? -5.117 -5.578 9.523 1 75.44 53 GLY B C 1
ATOM 2776 O O . GLY B 1 53 ? -6.07 -4.852 9.227 1 75.44 53 GLY B O 1
ATOM 2777 N N . GLY B 1 54 ? -4.891 -6.008 10.672 1 78.69 54 GLY B N 1
ATOM 2778 C CA . GLY B 1 54 ? -5.75 -5.59 11.773 1 78.69 54 GLY B CA 1
ATOM 2779 C C . GLY B 1 54 ? -5.402 -4.215 12.312 1 78.69 54 GLY B C 1
ATOM 2780 O O . GLY B 1 54 ? -4.273 -3.744 12.148 1 78.69 54 GLY B O 1
ATOM 2781 N N . LEU B 1 55 ? -6.344 -3.664 12.984 1 85.75 55 LEU B N 1
ATOM 2782 C CA . LEU B 1 55 ? -6.105 -2.342 13.555 1 85.75 55 LEU B CA 1
ATOM 2783 C C . LEU B 1 55 ? -5.145 -2.424 14.742 1 85.75 55 LEU B C 1
ATOM 2785 O O . LEU B 1 55 ? -5.293 -3.285 15.609 1 85.75 55 LEU B O 1
ATOM 2789 N N . THR B 1 56 ? -4.199 -1.526 14.719 1 89.62 56 THR B N 1
ATOM 2790 C CA . THR B 1 56 ? -3.369 -1.326 15.906 1 89.62 56 THR B CA 1
ATOM 2791 C C . THR B 1 56 ? -4.125 -0.53 16.969 1 89.62 56 THR B C 1
ATOM 2793 O O . THR B 1 56 ? -5.254 -0.097 16.734 1 89.62 56 THR B O 1
ATOM 2796 N N . ALA B 1 57 ? -3.5 -0.312 18.141 1 92.75 57 ALA B N 1
ATOM 2797 C CA . ALA B 1 57 ? -4.086 0.554 19.156 1 92.75 57 ALA B CA 1
ATOM 2798 C C . ALA B 1 57 ? -4.27 1.974 18.625 1 92.75 57 ALA B C 1
ATOM 2800 O O . ALA B 1 57 ? -5.309 2.598 18.859 1 92.75 57 ALA B O 1
ATOM 2801 N N . LEU B 1 58 ? -3.291 2.404 17.938 1 94.25 58 LEU B N 1
ATOM 2802 C CA . LEU B 1 58 ? -3.371 3.721 17.312 1 94.25 58 LEU B CA 1
ATOM 2803 C C . LEU B 1 58 ? -4.52 3.775 16.312 1 94.25 58 LEU B C 1
ATOM 2805 O O . LEU B 1 58 ? -5.309 4.723 16.312 1 94.25 58 LEU B O 1
ATOM 2809 N N . GLY B 1 59 ? -4.57 2.779 15.477 1 93.38 59 GLY B N 1
ATOM 2810 C CA . GLY B 1 59 ? -5.633 2.711 14.484 1 93.38 59 GLY B CA 1
ATOM 2811 C C . GLY B 1 59 ? -7.02 2.74 15.094 1 93.38 59 GLY B C 1
ATOM 2812 O O . GLY B 1 59 ? -7.922 3.395 14.562 1 93.38 59 GLY B O 1
ATOM 2813 N N . ARG B 1 60 ? -7.199 2.154 16.203 1 91.62 60 ARG B N 1
ATOM 2814 C CA . ARG B 1 60 ? -8.484 2.113 16.891 1 91.62 60 ARG B CA 1
ATOM 2815 C C . ARG B 1 60 ? -8.891 3.498 17.375 1 91.62 60 ARG B C 1
ATOM 2817 O O . ARG B 1 60 ? -10.062 3.865 17.328 1 91.62 60 ARG B O 1
ATOM 2824 N N . LYS B 1 61 ? -7.965 4.172 17.797 1 94.38 61 LYS B N 1
ATOM 2825 C CA . LYS B 1 61 ? -8.25 5.539 18.219 1 94.38 61 LYS B CA 1
ATOM 2826 C C . LYS B 1 61 ? -8.539 6.438 17.016 1 94.38 61 LYS B C 1
ATOM 2828 O O . LYS B 1 61 ? -9.445 7.273 17.078 1 94.38 61 LYS B O 1
ATOM 2833 N N . MET B 1 62 ? -7.816 6.219 15.984 1 95.25 62 MET B N 1
ATOM 2834 C CA . MET B 1 62 ? -7.941 7.062 14.797 1 95.25 62 MET B CA 1
ATOM 2835 C C . MET B 1 62 ? -9.344 6.984 14.219 1 95.25 62 MET B C 1
ATOM 2837 O O . MET B 1 62 ? -9.898 7.996 13.781 1 95.25 62 MET B O 1
ATOM 2841 N N . VAL B 1 63 ? -9.93 5.828 14.258 1 90.75 63 VAL B N 1
ATOM 2842 C CA . VAL B 1 63 ? -11.211 5.605 13.602 1 90.75 63 VAL B CA 1
ATOM 2843 C C . VAL B 1 63 ? -12.312 6.352 14.352 1 90.75 63 VAL B C 1
ATOM 2845 O O . VAL B 1 63 ? -13.406 6.562 13.82 1 90.75 63 VAL B O 1
ATOM 2848 N N . GLU B 1 64 ? -12.094 6.77 15.555 1 93.06 64 GLU B N 1
ATOM 2849 C CA . GLU B 1 64 ? -13.094 7.477 16.359 1 93.06 64 GLU B CA 1
ATOM 2850 C C . GLU B 1 64 ? -13.242 8.93 15.898 1 93.06 64 GLU B C 1
ATOM 2852 O O . GLU B 1 64 ? -14.195 9.609 16.266 1 93.06 64 GLU B O 1
ATOM 2857 N N . PHE B 1 65 ? -12.305 9.367 15.148 1 95.38 65 PHE B N 1
ATOM 2858 C CA . PHE B 1 65 ? -12.328 10.758 14.695 1 95.38 65 PHE B CA 1
ATOM 2859 C C . PHE B 1 65 ? -12.867 10.852 13.273 1 95.38 65 PHE B C 1
ATOM 2861 O O . PHE B 1 65 ? -12.414 10.133 12.383 1 95.38 65 PHE B O 1
ATOM 2868 N N . PRO B 1 66 ? -13.859 11.672 13.047 1 95.44 66 PRO B N 1
ATOM 2869 C CA . PRO B 1 66 ? -14.352 11.898 11.688 1 95.44 66 PRO B CA 1
ATOM 2870 C C . PRO B 1 66 ? -13.391 12.742 10.852 1 95.44 66 PRO B C 1
ATOM 2872 O O . PRO B 1 66 ? -13.758 13.82 10.383 1 95.44 66 PRO B O 1
ATOM 2875 N N . LEU B 1 67 ? -12.141 12.312 10.688 1 95.88 67 LEU B N 1
ATOM 2876 C CA . LEU B 1 67 ? -11.047 12.992 10.008 1 95.88 67 LEU B CA 1
ATOM 2877 C C . LEU B 1 67 ? -10.359 12.055 9.016 1 95.88 67 LEU B C 1
ATOM 2879 O O . LEU B 1 67 ? -10.422 10.828 9.164 1 95.88 67 LEU B O 1
ATOM 2883 N N . ASP B 1 68 ? -9.688 12.68 8.039 1 94.44 68 ASP B N 1
ATOM 2884 C CA . ASP B 1 68 ? -8.734 11.891 7.262 1 94.44 68 ASP B CA 1
ATOM 2885 C C . ASP B 1 68 ? -7.668 11.281 8.164 1 94.44 68 ASP B C 1
ATOM 2887 O O . ASP B 1 68 ? -7.23 11.906 9.133 1 94.44 68 ASP B O 1
ATOM 2891 N N . PRO B 1 69 ? -7.176 10.141 7.762 1 95.25 69 PRO B N 1
ATOM 2892 C CA . PRO B 1 69 ? -6.273 9.375 8.625 1 95.25 69 PRO B CA 1
ATOM 2893 C C . PRO B 1 69 ? -5.031 10.172 9.031 1 95.25 69 PRO B C 1
ATOM 2895 O O . PRO B 1 69 ? -4.625 10.141 10.195 1 95.25 69 PRO B O 1
ATOM 2898 N N . PRO B 1 70 ? -4.395 10.945 8.148 1 97 70 PRO B N 1
ATOM 2899 C CA . PRO B 1 70 ? -3.215 11.703 8.586 1 97 70 PRO B CA 1
ATOM 2900 C C . PRO B 1 70 ? -3.539 12.734 9.664 1 97 70 PRO B C 1
ATOM 2902 O O . PRO B 1 70 ? -2.752 12.93 10.586 1 97 70 PRO B O 1
ATOM 2905 N N . LEU B 1 71 ? -4.695 13.344 9.555 1 97.94 71 LEU B N 1
ATOM 2906 C CA . LEU B 1 71 ? -5.098 14.336 10.539 1 97.94 71 LEU B CA 1
ATOM 2907 C C . LEU B 1 71 ? -5.375 13.68 11.891 1 97.94 71 LEU B C 1
ATOM 2909 O O . LEU B 1 71 ? -4.988 14.211 12.938 1 97.94 71 LEU B O 1
ATOM 2913 N N . ALA B 1 72 ? -6.062 12.562 11.812 1 97.56 72 ALA B N 1
ATOM 2914 C CA . ALA B 1 72 ? -6.32 11.828 13.047 1 97.56 72 ALA B CA 1
ATOM 2915 C C . ALA B 1 72 ? -5.016 11.406 13.719 1 97.56 72 ALA B C 1
ATOM 2917 O O . ALA B 1 72 ? -4.859 11.562 14.93 1 97.56 72 ALA B O 1
ATOM 2918 N N . LYS B 1 73 ? -4.078 10.93 12.945 1 97.62 73 LYS B N 1
ATOM 2919 C CA . LYS B 1 73 ? -2.771 10.531 13.453 1 97.62 73 LYS B CA 1
ATOM 2920 C C . LYS B 1 73 ? -2.051 11.711 14.102 1 97.62 73 LYS B C 1
ATOM 2922 O O . LYS B 1 73 ? -1.474 11.57 15.188 1 97.62 73 LYS B O 1
ATOM 2927 N N . MET B 1 74 ? -2.113 12.789 13.469 1 98.31 74 MET B N 1
ATOM 2928 C CA . MET B 1 74 ? -1.471 14 13.969 1 98.31 74 MET B CA 1
ATOM 2929 C C . MET B 1 74 ? -1.996 14.359 15.359 1 98.31 74 MET B C 1
ATOM 2931 O O . MET B 1 74 ? -1.216 14.625 16.266 1 98.31 74 MET B O 1
ATOM 2935 N N . LEU B 1 75 ? -3.279 14.344 15.445 1 98.38 75 LEU B N 1
ATOM 2936 C CA . LEU B 1 75 ? -3.945 14.734 16.688 1 98.38 75 LEU B CA 1
ATOM 2937 C C . LEU B 1 75 ? -3.592 13.781 17.828 1 98.38 75 LEU B C 1
ATOM 2939 O O . LEU B 1 75 ? -3.219 14.219 18.906 1 98.38 75 LEU B O 1
ATOM 2943 N N . ILE B 1 76 ? -3.617 12.523 17.609 1 98.06 76 ILE B N 1
ATOM 2944 C CA . ILE B 1 76 ? -3.34 11.523 18.641 1 98.06 76 ILE B CA 1
ATOM 2945 C C . ILE B 1 76 ? -1.865 11.586 19.031 1 98.06 76 ILE B C 1
ATOM 2947 O O . ILE B 1 76 ? -1.529 11.547 20.219 1 98.06 76 ILE B O 1
ATOM 2951 N N . PHE B 1 77 ? -0.99 11.695 18.078 1 97.62 77 PHE B N 1
ATOM 2952 C CA . PHE B 1 77 ? 0.445 11.766 18.312 1 97.62 77 PHE B CA 1
ATOM 2953 C C . PHE B 1 77 ? 0.794 12.992 19.156 1 97.62 77 PHE B C 1
ATOM 2955 O O . PHE B 1 77 ? 1.707 12.938 19.984 1 97.62 77 PHE B O 1
ATOM 2962 N N . SER B 1 78 ? 0.109 14.016 18.953 1 97.88 78 SER B N 1
ATOM 2963 C CA . SER B 1 78 ? 0.418 15.289 19.609 1 97.88 78 SER B CA 1
ATOM 2964 C C . SER B 1 78 ? 0.233 15.188 21.125 1 97.88 78 SER B C 1
ATOM 2966 O O . SER B 1 78 ? 0.779 16 21.875 1 97.88 78 SER B O 1
ATOM 2968 N N . GLU B 1 79 ? -0.567 14.258 21.531 1 97.25 79 GLU B N 1
ATOM 2969 C CA . GLU B 1 79 ? -0.744 14.07 22.969 1 97.25 79 GLU B CA 1
ATOM 2970 C C . GLU B 1 79 ? 0.584 13.758 23.656 1 97.25 79 GLU B C 1
ATOM 2972 O O . GLU B 1 79 ? 0.935 14.383 24.656 1 97.25 79 GLU B O 1
ATOM 2977 N N . LYS B 1 80 ? 1.331 12.828 23.078 1 95.44 80 LYS B N 1
ATOM 2978 C CA . LYS B 1 80 ? 2.617 12.422 23.625 1 95.44 80 LYS B CA 1
ATOM 2979 C C . LYS B 1 80 ? 3.627 13.562 23.578 1 95.44 80 LYS B C 1
ATOM 2981 O O . LYS B 1 80 ? 4.562 13.617 24.375 1 95.44 80 LYS B O 1
ATOM 2986 N N . MET B 1 81 ? 3.396 14.5 22.672 1 95.5 81 MET B N 1
ATOM 2987 C CA . MET B 1 81 ? 4.316 15.617 22.469 1 95.5 81 MET B CA 1
ATOM 2988 C C . MET B 1 81 ? 3.955 16.797 23.359 1 95.5 81 MET B C 1
ATOM 2990 O O . MET B 1 81 ? 4.695 17.781 23.422 1 95.5 81 MET B O 1
ATOM 2994 N N . GLY B 1 82 ? 2.814 16.719 23.938 1 96.5 82 GLY B N 1
ATOM 2995 C CA . GLY B 1 82 ? 2.379 17.781 24.828 1 96.5 82 GLY B CA 1
ATOM 2996 C C . GLY B 1 82 ? 1.928 19.031 24.094 1 96.5 82 GLY B C 1
ATOM 2997 O O . GLY B 1 82 ? 2.123 20.156 24.562 1 96.5 82 GLY B O 1
ATOM 2998 N N . CYS B 1 83 ? 1.451 18.844 22.922 1 98.06 83 CYS B N 1
ATOM 2999 C CA . CYS B 1 83 ? 1.032 20 22.141 1 98.06 83 CYS B CA 1
ATOM 3000 C C . CYS B 1 83 ? -0.334 19.766 21.5 1 98.06 83 CYS B C 1
ATOM 3002 O O . CYS B 1 83 ? -0.603 20.25 20.406 1 98.06 83 CYS B O 1
ATOM 3004 N N . SER B 1 84 ? -1.231 18.953 22.125 1 98.31 84 SER B N 1
ATOM 3005 C CA . SER B 1 84 ? -2.514 18.562 21.547 1 98.31 84 SER B CA 1
ATOM 3006 C C . SER B 1 84 ? -3.426 19.781 21.375 1 98.31 84 SER B C 1
ATOM 3008 O O . SER B 1 84 ? -4.25 19.812 20.453 1 98.31 84 SER B O 1
ATOM 3010 N N . ALA B 1 85 ? -3.268 20.828 22.172 1 98.38 85 ALA B N 1
ATOM 3011 C CA . ALA B 1 85 ? -4.098 22.016 22.062 1 98.38 85 ALA B CA 1
ATOM 3012 C C . ALA B 1 85 ? -3.814 22.766 20.75 1 98.38 85 ALA B C 1
ATOM 3014 O O . ALA B 1 85 ? -4.742 23.156 20.047 1 98.38 85 ALA B O 1
ATOM 3015 N N . GLU B 1 86 ? -2.561 22.953 20.469 1 98.44 86 GLU B N 1
ATOM 3016 C CA . GLU B 1 86 ? -2.168 23.625 19.234 1 98.44 86 GLU B CA 1
ATOM 3017 C C . GLU B 1 86 ? -2.52 22.797 18.016 1 98.44 86 GLU B C 1
ATOM 3019 O O . GLU B 1 86 ? -3.041 23.312 17.016 1 98.44 86 GLU B O 1
ATOM 3024 N N . VAL B 1 87 ? -2.275 21.484 18.125 1 98.69 87 VAL B N 1
ATOM 3025 C CA . VAL B 1 87 ? -2.504 20.609 16.969 1 98.69 87 VAL B CA 1
ATOM 3026 C C . VAL B 1 87 ? -4 20.516 16.688 1 98.69 87 VAL B C 1
ATOM 3028 O O . VAL B 1 87 ? -4.414 20.438 15.531 1 98.69 87 VAL B O 1
ATOM 3031 N N . LEU B 1 88 ? -4.801 20.516 17.703 1 98.88 88 LEU B N 1
ATOM 3032 C CA . LEU B 1 88 ? -6.246 20.516 17.516 1 98.88 88 LEU B CA 1
ATOM 3033 C C . LEU B 1 88 ? -6.684 21.703 16.656 1 98.88 88 LEU B C 1
ATOM 3035 O O . LEU B 1 88 ? -7.527 21.562 15.773 1 98.88 88 LEU B O 1
ATOM 3039 N N . VAL B 1 89 ? -6.102 22.844 16.938 1 98.75 89 VAL B N 1
ATOM 3040 C CA . VAL B 1 89 ? -6.41 24.031 16.156 1 98.75 89 VAL B CA 1
ATOM 3041 C C . VAL B 1 89 ? -5.977 23.828 14.703 1 98.75 89 VAL B C 1
ATOM 3043 O O . VAL B 1 89 ? -6.75 24.078 13.781 1 98.75 89 VAL B O 1
ATOM 3046 N N . VAL B 1 90 ? -4.758 23.344 14.539 1 98.75 90 VAL B N 1
ATOM 3047 C CA . VAL B 1 90 ? -4.227 23.125 13.195 1 98.75 90 VAL B CA 1
ATOM 3048 C C . VAL B 1 90 ? -5.141 22.188 12.422 1 98.75 90 VAL B C 1
ATOM 3050 O O . VAL B 1 90 ? -5.535 22.484 11.289 1 98.75 90 VAL B O 1
ATOM 3053 N N . VAL B 1 91 ? -5.492 21.031 13.016 1 98.81 91 VAL B N 1
ATOM 3054 C CA . VAL B 1 91 ? -6.332 20.016 12.383 1 98.81 91 VAL B CA 1
ATOM 3055 C C . VAL B 1 91 ? -7.699 20.625 12.055 1 98.81 91 VAL B C 1
ATOM 3057 O O . VAL B 1 91 ? -8.25 20.359 10.984 1 98.81 91 VAL B O 1
ATOM 3060 N N . SER B 1 92 ? -8.25 21.469 12.875 1 98.75 92 SER B N 1
ATOM 3061 C CA . SER B 1 92 ? -9.539 22.109 12.641 1 98.75 92 SER B CA 1
ATOM 3062 C C . SER B 1 92 ? -9.469 23.062 11.445 1 98.75 92 SER B C 1
ATOM 3064 O O . SER B 1 92 ? -10.367 23.062 10.602 1 98.75 92 SER B O 1
ATOM 3066 N N . MET B 1 93 ? -8.414 23.781 11.398 1 98.62 93 MET B N 1
ATOM 3067 C CA . MET B 1 93 ? -8.227 24.75 10.32 1 98.62 93 MET B CA 1
ATOM 3068 C C . MET B 1 93 ? -8.039 24.047 8.984 1 98.62 93 MET B C 1
ATOM 3070 O O . MET B 1 93 ? -8.492 24.531 7.949 1 98.62 93 MET B O 1
ATOM 3074 N N . LEU B 1 94 ? -7.41 22.875 8.992 1 98 94 LEU B N 1
ATOM 3075 C CA . LEU B 1 94 ? -7.176 22.109 7.77 1 98 94 LEU B CA 1
ATOM 3076 C C . LEU B 1 94 ? -8.453 21.422 7.305 1 98 94 LEU B C 1
ATOM 3078 O O . LEU B 1 94 ? -8.531 20.953 6.168 1 98 94 LEU B O 1
ATOM 3082 N N . SER B 1 95 ? -9.438 21.359 8.148 1 96.75 95 SER B N 1
ATOM 3083 C CA . SER B 1 95 ? -10.672 20.656 7.848 1 96.75 95 SER B CA 1
ATOM 3084 C C . SER B 1 95 ? -11.68 21.562 7.148 1 96.75 95 SER B C 1
ATOM 3086 O O . SER B 1 95 ? -12.781 21.125 6.797 1 96.75 95 SER B O 1
ATOM 3088 N N . VAL B 1 96 ? -11.32 22.797 6.879 1 96.75 96 VAL B N 1
ATOM 3089 C CA . VAL B 1 96 ? -12.18 23.75 6.172 1 96.75 96 VAL B CA 1
ATOM 3090 C C . VAL B 1 96 ? -11.43 24.328 4.977 1 96.75 96 VAL B C 1
ATOM 3092 O O . VAL B 1 96 ? -10.203 24.219 4.895 1 96.75 96 VAL B O 1
ATOM 3095 N N . PRO B 1 97 ? -12.156 24.828 4.031 1 95.19 97 PRO B N 1
ATOM 3096 C CA . PRO B 1 97 ? -11.461 25.5 2.926 1 95.19 97 PRO B CA 1
ATOM 3097 C C . PRO B 1 97 ? -10.57 26.656 3.391 1 95.19 97 PRO B C 1
ATOM 3099 O O . PRO B 1 97 ? -10.641 27.062 4.555 1 95.19 97 PRO B O 1
ATOM 3102 N N . SER B 1 98 ? -9.734 27.078 2.492 1 94.12 98 SER B N 1
ATOM 3103 C CA . SER B 1 98 ? -8.82 28.172 2.828 1 94.12 98 SER B CA 1
ATOM 3104 C C . SER B 1 98 ? -9.57 29.359 3.428 1 94.12 98 SER B C 1
ATOM 3106 O O . SER B 1 98 ? -10.617 29.75 2.922 1 94.12 98 SER B O 1
ATOM 3108 N N . VAL B 1 99 ? -8.984 29.953 4.418 1 96.44 99 VAL B N 1
ATOM 3109 C CA . VAL B 1 99 ? -9.672 31.031 5.129 1 96.44 99 VAL B CA 1
ATOM 3110 C C . VAL B 1 99 ? -9.234 32.375 4.578 1 96.44 99 VAL B C 1
ATOM 3112 O O . VAL B 1 99 ? -9.852 33.406 4.875 1 96.44 99 VAL B O 1
ATOM 3115 N N . PHE B 1 100 ? -8.188 32.375 3.852 1 95.75 100 PHE B N 1
ATOM 3116 C CA . PHE B 1 100 ? -7.703 33.625 3.287 1 95.75 100 PHE B CA 1
ATOM 3117 C C . PHE B 1 100 ? -8.453 33.969 2.008 1 95.75 100 PHE B C 1
ATOM 3119 O O . PHE B 1 100 ? -8.766 33.094 1.205 1 95.75 100 PHE B O 1
ATOM 3126 N N . PHE B 1 101 ? -8.758 35.094 1.869 1 93.81 101 PHE B N 1
ATOM 3127 C CA . PHE B 1 101 ? -9.281 35.531 0.579 1 93.81 101 PHE B CA 1
ATOM 3128 C C . PHE B 1 101 ? -8.469 36.719 0.028 1 93.81 101 PHE B C 1
ATOM 3130 O O . PHE B 1 101 ? -7.82 37.438 0.787 1 93.81 101 PHE B O 1
ATOM 3137 N N . ARG B 1 102 ? -8.414 36.781 -1.275 1 94 102 ARG B N 1
ATOM 3138 C CA . ARG B 1 102 ? -7.559 37.719 -2.016 1 94 102 ARG B CA 1
ATOM 3139 C C . ARG B 1 102 ? -8.336 38.406 -3.121 1 94 102 ARG B C 1
ATOM 3141 O O . ARG B 1 102 ? -8.195 38.062 -4.297 1 94 102 ARG B O 1
ATOM 3148 N N . PRO B 1 103 ? -8.992 39.531 -2.762 1 94.75 103 PRO B N 1
ATOM 3149 C CA . PRO B 1 103 ? -9.758 40.25 -3.783 1 94.75 103 PRO B CA 1
ATOM 3150 C C . PRO B 1 103 ? -8.867 40.844 -4.871 1 94.75 103 PRO B C 1
ATOM 3152 O O . PRO B 1 103 ? -7.77 41.312 -4.578 1 94.75 103 PRO B O 1
ATOM 3155 N N . LYS B 1 104 ? -9.383 40.844 -6.078 1 94.38 104 LYS B N 1
ATOM 3156 C CA . LYS B 1 104 ? -8.609 41.281 -7.238 1 94.38 104 LYS B CA 1
ATOM 3157 C C . LYS B 1 104 ? -8.203 42.75 -7.121 1 94.38 104 LYS B C 1
ATOM 3159 O O . LYS B 1 104 ? -7.117 43.125 -7.562 1 94.38 104 LYS B O 1
ATOM 3164 N N . ASP B 1 105 ? -9.062 43.531 -6.59 1 94.69 105 ASP B N 1
ATOM 3165 C CA . ASP B 1 105 ? -8.844 44.969 -6.527 1 94.69 105 ASP B CA 1
ATOM 3166 C C . ASP B 1 105 ? -7.965 45.344 -5.332 1 94.69 105 ASP B C 1
ATOM 3168 O O . ASP B 1 105 ? -7.504 46.469 -5.227 1 94.69 105 ASP B O 1
ATOM 3172 N N . ARG B 1 106 ? -7.672 44.469 -4.387 1 95.88 106 ARG B N 1
ATOM 3173 C CA . ARG B 1 106 ? -6.895 44.75 -3.186 1 95.88 106 ARG B CA 1
ATOM 3174 C C . ARG B 1 106 ? -5.914 43.625 -2.891 1 95.88 106 ARG B C 1
ATOM 3176 O O . ARG B 1 106 ? -5.777 43.188 -1.742 1 95.88 106 ARG B O 1
ATOM 3183 N N . GLU B 1 107 ? -5.285 43.125 -3.834 1 95.06 107 GLU B N 1
ATOM 3184 C CA . GLU B 1 107 ? -4.402 41.969 -3.721 1 95.06 107 GLU B CA 1
ATOM 3185 C C . GLU B 1 107 ? -3.197 42.281 -2.834 1 95.06 107 GLU B C 1
ATOM 3187 O O . GLU B 1 107 ? -2.84 41.469 -1.965 1 95.06 107 GLU B O 1
ATOM 3192 N N . GLU B 1 108 ? -2.592 43.438 -3.074 1 95.12 108 GLU B N 1
ATOM 3193 C CA . GLU B 1 108 ? -1.389 43.812 -2.34 1 95.12 108 GLU B CA 1
ATOM 3194 C C . GLU B 1 108 ? -1.681 43.969 -0.85 1 95.12 108 GLU B C 1
ATOM 3196 O O . GLU B 1 108 ? -0.889 43.531 -0.007 1 95.12 108 GLU B O 1
ATOM 3201 N N . GLU B 1 109 ? -2.797 44.562 -0.553 1 95.81 109 GLU B N 1
ATOM 3202 C CA . GLU B 1 109 ? -3.207 44.719 0.837 1 95.81 109 GLU B CA 1
ATOM 3203 C C . GLU B 1 109 ? -3.473 43.375 1.506 1 95.81 109 GLU B C 1
ATOM 3205 O O . GLU B 1 109 ? -3.109 43.188 2.666 1 95.81 109 GLU B O 1
ATOM 3210 N N . SER B 1 110 ? -4.102 42.562 0.758 1 96.38 110 SER B N 1
ATOM 3211 C CA . SER B 1 110 ? -4.41 41.219 1.256 1 96.38 110 SER B CA 1
ATOM 3212 C C . SER B 1 110 ? -3.135 40.438 1.543 1 96.38 110 SER B C 1
ATOM 3214 O O . SER B 1 110 ? -3.008 39.812 2.6 1 96.38 110 SER B O 1
ATOM 3216 N N . ASP B 1 111 ? -2.205 40.531 0.648 1 94.19 111 ASP B N 1
ATOM 3217 C CA . ASP B 1 111 ? -0.933 39.812 0.825 1 94.19 111 ASP B CA 1
ATOM 3218 C C . ASP B 1 111 ? -0.188 40.344 2.051 1 94.19 111 ASP B C 1
ATOM 3220 O O . ASP B 1 111 ? 0.364 39.562 2.828 1 94.19 111 ASP B O 1
ATOM 3224 N N . ALA B 1 112 ? -0.209 41.625 2.168 1 94.94 112 ALA B N 1
ATOM 3225 C CA . ALA B 1 112 ? 0.475 42.25 3.297 1 94.94 112 ALA B CA 1
ATOM 3226 C C . ALA B 1 112 ? -0.161 41.844 4.621 1 94.94 112 ALA B C 1
ATOM 3228 O O . ALA B 1 112 ? 0.542 41.594 5.609 1 94.94 112 ALA B O 1
ATOM 3229 N N . ALA B 1 113 ? -1.421 41.781 4.648 1 96.06 113 ALA B N 1
ATOM 3230 C CA . ALA B 1 113 ? -2.133 41.375 5.852 1 96.06 113 ALA B CA 1
ATOM 3231 C C . ALA B 1 113 ? -1.815 39.906 6.195 1 96.06 113 ALA B C 1
ATOM 3233 O O . ALA B 1 113 ? -1.588 39.562 7.363 1 96.06 113 ALA B O 1
ATOM 3234 N N . ARG B 1 114 ? -1.799 39.125 5.23 1 94.38 114 ARG B N 1
ATOM 3235 C CA . ARG B 1 114 ? -1.511 37.688 5.418 1 94.38 114 ARG B CA 1
ATOM 3236 C C . ARG B 1 114 ? -0.098 37.5 5.953 1 94.38 114 ARG B C 1
ATOM 3238 O O . ARG B 1 114 ? 0.129 36.625 6.801 1 94.38 114 ARG B O 1
ATOM 3245 N N . GLU B 1 115 ? 0.797 38.25 5.477 1 94.56 115 GLU B N 1
ATOM 3246 C CA . GLU B 1 115 ? 2.201 38.125 5.859 1 94.56 115 GLU B CA 1
ATOM 3247 C C . GLU B 1 115 ? 2.385 38.375 7.355 1 94.56 115 GLU B C 1
ATOM 3249 O O . GLU B 1 115 ? 3.301 37.812 7.969 1 94.56 115 GLU B O 1
ATOM 3254 N N . LYS B 1 116 ? 1.478 39.125 7.922 1 95.12 116 LYS B N 1
ATOM 3255 C CA . LYS B 1 116 ? 1.556 39.406 9.352 1 95.12 116 LYS B CA 1
ATOM 3256 C C . LYS B 1 116 ? 1.306 38.156 10.188 1 95.12 116 LYS B C 1
ATOM 3258 O O . LYS B 1 116 ? 1.693 38.094 11.359 1 95.12 116 LYS B O 1
ATOM 3263 N N . PHE B 1 117 ? 0.689 37.219 9.594 1 96.94 117 PHE B N 1
ATOM 3264 C CA . PHE B 1 117 ? 0.356 36 10.32 1 96.94 117 PHE B CA 1
ATOM 3265 C C . PHE B 1 117 ? 1.404 34.938 10.078 1 96.94 117 PHE B C 1
ATOM 3267 O O . PHE B 1 117 ? 1.39 33.875 10.734 1 96.94 117 PHE B O 1
ATOM 3274 N N . PHE B 1 118 ? 2.316 35.156 9.188 1 96.12 118 PHE B N 1
ATOM 3275 C CA . PHE B 1 118 ? 3.248 34.125 8.742 1 96.12 118 PHE B CA 1
ATOM 3276 C C . PHE B 1 118 ? 4.121 33.656 9.898 1 96.12 118 PHE B C 1
ATOM 3278 O O . PHE B 1 118 ? 4.656 34.469 10.656 1 96.12 118 PHE B O 1
ATOM 3285 N N . VAL B 1 119 ? 4.148 32.375 10.078 1 95.25 119 VAL B N 1
ATOM 3286 C CA . VAL B 1 119 ? 5.207 31.688 10.812 1 95.25 119 VAL B CA 1
ATOM 3287 C C . VAL B 1 119 ? 6.215 31.094 9.828 1 95.25 119 VAL B C 1
ATOM 3289 O O . VAL B 1 119 ? 5.906 30.141 9.109 1 95.25 119 VAL B O 1
ATOM 3292 N N . PRO B 1 120 ? 7.32 31.625 9.734 1 91.5 120 PRO B N 1
ATOM 3293 C CA . PRO B 1 120 ? 8.242 31.406 8.617 1 91.5 120 PRO B CA 1
ATOM 3294 C C . PRO B 1 120 ? 8.508 29.922 8.367 1 91.5 120 PRO B C 1
ATOM 3296 O O . PRO B 1 120 ? 8.688 29.516 7.215 1 91.5 120 PRO B O 1
ATOM 3299 N N . GLU B 1 121 ? 8.477 29.047 9.344 1 93.62 121 GLU B N 1
ATOM 3300 C CA . GLU B 1 121 ? 8.898 27.656 9.141 1 93.62 121 GLU B CA 1
ATOM 3301 C C . GLU B 1 121 ? 7.703 26.75 8.836 1 93.62 121 GLU B C 1
ATOM 3303 O O . GLU B 1 121 ? 7.863 25.547 8.633 1 93.62 121 GLU B O 1
ATOM 3308 N N . SER B 1 122 ? 6.508 27.422 8.742 1 97.44 122 SER B N 1
ATOM 3309 C CA . SER B 1 122 ? 5.391 26.484 8.656 1 97.44 122 SER B CA 1
ATOM 3310 C C . SER B 1 122 ? 4.105 27.203 8.234 1 97.44 122 SER B C 1
ATOM 3312 O O . SER B 1 122 ? 3.648 28.125 8.914 1 97.44 122 SER B O 1
ATOM 3314 N N . ASP B 1 123 ? 3.539 26.719 7.156 1 97.69 123 ASP B N 1
ATOM 3315 C CA . ASP B 1 123 ? 2.199 27.156 6.777 1 97.69 123 ASP B CA 1
ATOM 3316 C C . ASP B 1 123 ? 1.162 26.688 7.797 1 97.69 123 ASP B C 1
ATOM 3318 O O . ASP B 1 123 ? 0.188 27.406 8.062 1 97.69 123 ASP B O 1
ATOM 3322 N N . HIS B 1 124 ? 1.345 25.516 8.398 1 98.44 124 HIS B N 1
ATOM 3323 C CA . HIS B 1 124 ? 0.433 24.984 9.398 1 98.44 124 HIS B CA 1
ATOM 3324 C C . HIS B 1 124 ? 0.416 25.844 10.656 1 98.44 124 HIS B C 1
ATOM 3326 O O . HIS B 1 124 ? -0.65 26.125 11.203 1 98.44 124 HIS B O 1
ATOM 3332 N N . LEU B 1 125 ? 1.604 26.234 11.039 1 97.69 125 LEU B N 1
ATOM 3333 C CA . LEU B 1 125 ? 1.691 27.109 12.211 1 97.69 125 LEU B CA 1
ATOM 3334 C C . LEU B 1 125 ? 1.12 28.484 11.914 1 97.69 125 LEU B C 1
ATOM 3336 O O . LEU B 1 125 ? 0.625 29.172 12.812 1 97.69 125 LEU B O 1
ATOM 3340 N N . THR B 1 126 ? 1.181 28.891 10.633 1 97.88 126 THR B N 1
ATOM 3341 C CA . THR B 1 126 ? 0.523 30.125 10.227 1 97.88 126 THR B CA 1
ATOM 3342 C C . THR B 1 126 ? -0.983 30.047 10.461 1 97.88 126 THR B C 1
ATOM 3344 O O . THR B 1 126 ? -1.594 30.984 10.969 1 97.88 126 THR B O 1
ATOM 3347 N N . LEU B 1 127 ? -1.551 28.938 10.125 1 98.25 127 LEU B N 1
ATOM 3348 C CA . LEU B 1 127 ? -2.971 28.719 10.383 1 98.25 127 LEU B CA 1
ATOM 3349 C C . LEU B 1 127 ? -3.262 28.75 11.883 1 98.25 127 LEU B C 1
ATOM 3351 O O . LEU B 1 127 ? -4.262 29.344 12.305 1 98.25 127 LEU B O 1
ATOM 3355 N N . LEU B 1 128 ? -2.389 28.141 12.648 1 98.19 128 LEU B N 1
ATOM 3356 C CA . LEU B 1 128 ? -2.498 28.188 14.102 1 98.19 128 LEU B CA 1
ATOM 3357 C C . LEU B 1 128 ? -2.5 29.625 14.602 1 98.19 128 LEU B C 1
ATOM 3359 O O . LEU B 1 128 ? -3.355 30.016 15.406 1 98.19 128 LEU B O 1
ATOM 3363 N N . ASN B 1 129 ? -1.579 30.375 14.102 1 97.69 129 ASN B N 1
ATOM 3364 C CA . ASN B 1 129 ? -1.444 31.766 14.516 1 97.69 129 ASN B CA 1
ATOM 3365 C C . ASN B 1 129 ? -2.689 32.562 14.164 1 97.69 129 ASN B C 1
ATOM 3367 O O . ASN B 1 129 ? -3.154 33.375 14.969 1 97.69 129 ASN B O 1
ATOM 3371 N N . VAL B 1 130 ? -3.219 32.344 13.023 1 98.31 130 VAL B N 1
ATOM 3372 C CA . VAL B 1 130 ? -4.434 33.031 12.602 1 98.31 130 VAL B CA 1
ATOM 3373 C C . VAL B 1 130 ? -5.551 32.781 13.609 1 98.31 130 VAL B C 1
ATOM 3375 O O . VAL B 1 130 ? -6.199 33.719 14.078 1 98.31 130 VAL B O 1
ATOM 3378 N N . PHE B 1 131 ? -5.762 31.578 13.945 1 98.5 131 PHE B N 1
ATOM 3379 C CA . PHE B 1 131 ? -6.84 31.203 14.852 1 98.5 131 PHE B CA 1
ATOM 3380 C C . PHE B 1 131 ? -6.617 31.797 16.234 1 98.5 131 PHE B C 1
ATOM 3382 O O . PHE B 1 131 ? -7.555 32.281 16.859 1 98.5 131 PHE B O 1
ATOM 3389 N N . GLN B 1 132 ? -5.398 31.734 16.719 1 97 132 GLN B N 1
ATOM 3390 C CA . GLN B 1 132 ? -5.082 32.281 18.031 1 97 132 GLN B CA 1
ATOM 3391 C C . GLN B 1 132 ? -5.312 33.781 18.078 1 97 132 GLN B C 1
ATOM 3393 O O . GLN B 1 132 ? -5.844 34.312 19.062 1 97 132 GLN B O 1
ATOM 3398 N N . GLN B 1 133 ? -4.91 34.469 17.031 1 97.88 133 GLN B N 1
ATOM 3399 C CA . GLN B 1 133 ? -5.121 35.906 16.969 1 97.88 133 GLN B CA 1
ATOM 3400 C C . GLN B 1 133 ? -6.609 36.25 16.922 1 97.88 133 GLN B C 1
ATOM 3402 O O . GLN B 1 133 ? -7.059 37.219 17.547 1 97.88 133 GLN B O 1
ATOM 3407 N N . TRP B 1 134 ? -7.297 35.438 16.156 1 98.56 134 TRP B N 1
ATOM 3408 C CA . TRP B 1 134 ? -8.742 35.625 16.094 1 98.56 134 TRP B CA 1
ATOM 3409 C C . TRP B 1 134 ? -9.367 35.469 17.469 1 98.56 134 TRP B C 1
ATOM 3411 O O . TRP B 1 134 ? -10.211 36.281 17.875 1 98.56 134 TRP B O 1
ATOM 3421 N N . LYS B 1 135 ? -8.938 34.469 18.172 1 97.69 135 LYS B N 1
ATOM 3422 C CA . LYS B 1 135 ? -9.406 34.219 19.531 1 97.69 135 LYS B CA 1
ATOM 3423 C C . LYS B 1 135 ? -9.094 35.406 20.438 1 97.69 135 LYS B C 1
ATOM 3425 O O . LYS B 1 135 ? -9.945 35.844 21.219 1 97.69 135 LYS B O 1
ATOM 3430 N N . LEU B 1 136 ? -7.93 35.938 20.328 1 96.94 136 LEU B N 1
ATOM 3431 C CA . LEU B 1 136 ? -7.496 37.062 21.125 1 96.94 136 LEU B CA 1
ATOM 3432 C C . LEU B 1 136 ? -8.328 38.312 20.812 1 96.94 136 LEU B C 1
ATOM 3434 O O . LEU B 1 136 ? -8.398 39.25 21.609 1 96.94 136 LEU B O 1
ATOM 3438 N N . ASN B 1 137 ? -8.883 38.312 19.656 1 97.56 137 ASN B N 1
ATOM 3439 C CA . ASN B 1 137 ? -9.727 39.438 19.234 1 97.56 137 ASN B CA 1
ATOM 3440 C C . ASN B 1 137 ? -11.211 39.094 19.359 1 97.56 137 ASN B C 1
ATOM 3442 O O . ASN B 1 137 ? -12.023 39.531 18.547 1 97.56 137 ASN B O 1
ATOM 3446 N N . ASN B 1 138 ? -11.531 38.188 20.25 1 97.19 138 ASN B N 1
ATOM 3447 C CA . ASN B 1 138 ? -12.875 37.812 20.688 1 97.19 138 ASN B CA 1
ATOM 3448 C C . ASN B 1 138 ? -13.711 37.25 19.547 1 97.19 138 ASN B C 1
ATOM 3450 O O . ASN B 1 138 ? -14.906 37.562 19.453 1 97.19 138 ASN B O 1
ATOM 3454 N N . PHE B 1 139 ? -13.062 36.625 18.594 1 97.88 139 PHE B N 1
ATOM 3455 C CA . PHE B 1 139 ? -13.742 35.969 17.484 1 97.88 139 PHE B CA 1
ATOM 3456 C C . PHE B 1 139 ? -14.547 36.969 16.672 1 97.88 139 PHE B C 1
ATOM 3458 O O . PHE B 1 139 ? -15.656 36.688 16.234 1 97.88 139 PHE B O 1
ATOM 3465 N N . GLY B 1 140 ? -13.969 38.125 16.469 1 97.44 140 GLY B N 1
ATOM 3466 C CA . GLY B 1 140 ? -14.656 39.219 15.836 1 97.44 140 GLY B CA 1
ATOM 3467 C C . GLY B 1 140 ? -14.766 39.062 14.328 1 97.44 140 GLY B C 1
ATOM 3468 O O . GLY B 1 140 ? -13.805 38.688 13.664 1 97.44 140 GLY B O 1
ATOM 3469 N N . SER B 1 141 ? -15.891 39.469 13.797 1 97.69 141 SER B N 1
ATOM 3470 C CA . SER B 1 141 ? -16.109 39.438 12.352 1 97.69 141 SER B CA 1
ATOM 3471 C C . SER B 1 141 ? -15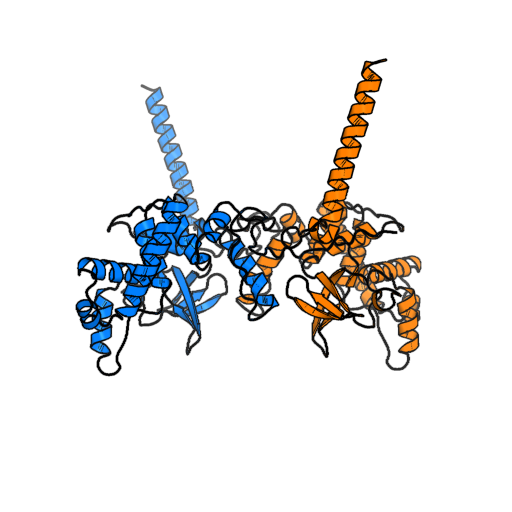.391 40.562 11.656 1 97.69 141 SER B C 1
ATOM 3473 O O . SER B 1 141 ? -14.867 40.406 10.547 1 97.69 141 SER B O 1
ATOM 3475 N N . GLN B 1 142 ? -15.438 41.719 12.289 1 97.38 142 GLN B N 1
ATOM 3476 C CA . GLN B 1 142 ? -14.781 42.875 11.703 1 97.38 142 GLN B CA 1
ATOM 3477 C C . GLN B 1 142 ? -13.273 42.656 11.586 1 97.38 142 GLN B C 1
ATOM 3479 O O . GLN B 1 142 ? -12.656 43.062 10.602 1 97.38 142 GLN B O 1
ATOM 3484 N N . TRP B 1 143 ? -12.695 42.094 12.641 1 97.62 143 TRP B N 1
ATOM 3485 C CA . TRP B 1 143 ? -11.273 41.75 12.617 1 97.62 143 TRP B CA 1
ATOM 3486 C C . TRP B 1 143 ? -10.93 40.906 11.383 1 97.62 143 TRP B C 1
ATOM 3488 O O . TRP B 1 143 ? -9.922 41.156 10.719 1 97.62 143 TRP B O 1
ATOM 3498 N N . CYS B 1 144 ? -11.758 39.938 11.016 1 98.19 144 CYS B N 1
ATOM 3499 C CA . CYS B 1 144 ? -11.555 39.062 9.867 1 98.19 144 CYS B CA 1
ATOM 3500 C C . CYS B 1 144 ? -11.57 39.875 8.57 1 98.19 144 CYS B C 1
ATOM 3502 O O . CYS B 1 144 ? -10.695 39.688 7.723 1 98.19 144 CYS B O 1
ATOM 3504 N N . THR B 1 145 ? -12.539 40.719 8.516 1 96.56 145 THR B N 1
ATOM 3505 C CA . THR B 1 145 ? -12.672 41.531 7.32 1 96.56 145 THR B CA 1
ATOM 3506 C C . THR B 1 145 ? -11.43 42.406 7.129 1 96.56 145 THR B C 1
ATOM 3508 O O . THR B 1 145 ? -10.906 42.5 6.02 1 96.56 145 THR B O 1
ATOM 3511 N N . ASP B 1 146 ? -10.984 42.969 8.219 1 96.56 146 ASP B N 1
ATOM 3512 C CA . ASP B 1 146 ? -9.836 43.875 8.18 1 96.56 146 ASP B CA 1
ATOM 3513 C C . ASP B 1 146 ? -8.562 43.156 7.777 1 96.56 146 ASP B C 1
ATOM 3515 O O . ASP B 1 146 ? -7.613 43.75 7.289 1 96.56 146 ASP B O 1
ATOM 3519 N N . HIS B 1 147 ? -8.586 41.906 8 1 97.69 147 HIS B N 1
ATOM 3520 C CA . HIS B 1 147 ? -7.367 41.156 7.766 1 97.69 147 HIS B CA 1
ATOM 3521 C C . HIS B 1 147 ? -7.543 40.188 6.602 1 97.69 147 HIS B C 1
ATOM 3523 O O . HIS B 1 147 ? -6.742 39.25 6.434 1 97.69 147 HIS B O 1
ATOM 3529 N N . PHE B 1 148 ? -8.656 40.312 5.824 1 97.88 148 PHE B N 1
ATOM 3530 C CA . PHE B 1 148 ? -8.922 39.531 4.609 1 97.88 148 PHE B CA 1
ATOM 3531 C C . PHE B 1 148 ? -9.031 38.062 4.918 1 97.88 148 PHE B C 1
ATOM 3533 O O . PHE B 1 148 ? -8.422 37.219 4.234 1 97.88 148 PHE B O 1
ATOM 3540 N N . ILE B 1 149 ? -9.75 37.719 5.934 1 98.19 149 ILE B N 1
ATOM 3541 C CA . ILE B 1 149 ? -10.023 36.344 6.363 1 98.19 149 ILE B CA 1
ATOM 3542 C C . ILE B 1 149 ? -11.523 36.062 6.281 1 98.19 149 ILE B C 1
ATOM 3544 O O . ILE B 1 149 ? -12.336 36.906 6.66 1 98.19 149 ILE B O 1
ATOM 3548 N N . HIS B 1 150 ? -11.867 34.938 5.75 1 97.5 150 HIS B N 1
ATOM 3549 C CA . HIS B 1 150 ? -13.258 34.531 5.703 1 97.5 150 HIS B CA 1
ATOM 3550 C C . HIS B 1 150 ? -13.766 34.125 7.09 1 97.5 150 HIS B C 1
ATOM 3552 O O . HIS B 1 150 ? -13.375 33.094 7.629 1 97.5 150 HIS B O 1
ATOM 3558 N N . VAL B 1 151 ? -14.703 34.938 7.602 1 97.62 151 VAL B N 1
ATOM 3559 C CA . VAL B 1 151 ? -15.219 34.688 8.945 1 97.62 151 VAL B CA 1
ATOM 3560 C C . VAL B 1 151 ? -15.992 33.375 8.961 1 97.62 151 VAL B C 1
ATOM 3562 O O . VAL B 1 151 ? -15.969 32.656 9.953 1 97.62 151 VAL B O 1
ATOM 3565 N N . LYS B 1 152 ? -16.703 33.094 7.883 1 97.81 152 LYS B N 1
ATOM 3566 C CA . LYS B 1 152 ? -17.469 31.875 7.809 1 97.81 152 LYS B CA 1
ATOM 3567 C C . LYS B 1 152 ? -16.562 30.641 7.938 1 97.81 152 LYS B C 1
ATOM 3569 O O . LYS B 1 152 ? -16.922 29.672 8.609 1 97.81 152 LYS B O 1
ATOM 3574 N N . GLY B 1 153 ? -15.438 30.719 7.297 1 98.06 153 GLY B N 1
ATOM 3575 C CA . GLY B 1 153 ? -14.469 29.625 7.391 1 98.06 153 GLY B CA 1
ATOM 3576 C C . GLY B 1 153 ? -13.93 29.438 8.789 1 98.06 153 GLY B C 1
ATOM 3577 O O . GLY B 1 153 ? -13.82 28.297 9.266 1 98.06 153 GLY B O 1
ATOM 3578 N N . LEU B 1 154 ? -13.617 30.484 9.5 1 98.5 154 LEU B N 1
ATOM 3579 C CA . LEU B 1 154 ? -13.086 30.422 10.859 1 98.5 154 LEU B CA 1
ATOM 3580 C C . LEU B 1 154 ? -14.148 29.891 11.82 1 98.5 154 LEU B C 1
ATOM 3582 O O . LEU B 1 154 ? -13.844 29.125 12.734 1 98.5 154 LEU B O 1
ATOM 3586 N N . ARG B 1 155 ? -15.336 30.344 11.594 1 98.5 155 ARG B N 1
ATOM 3587 C CA . ARG B 1 155 ? -16.422 29.859 12.438 1 98.5 155 ARG B CA 1
ATOM 3588 C C . ARG B 1 155 ? -16.625 28.359 12.273 1 98.5 155 ARG B C 1
ATOM 3590 O O . ARG B 1 155 ? -16.844 27.641 13.25 1 98.5 155 ARG B O 1
ATOM 3597 N N . LYS B 1 156 ? -16.594 27.953 11.062 1 98.62 156 LYS B N 1
ATOM 3598 C CA . LYS B 1 156 ? -16.703 26.516 10.805 1 98.62 156 LYS B CA 1
ATOM 3599 C C . LYS B 1 156 ? -15.539 25.75 11.453 1 98.62 156 LYS B C 1
ATOM 3601 O O . LYS B 1 156 ? -15.742 24.688 12.031 1 98.62 156 LYS B O 1
ATOM 3606 N N . ALA B 1 157 ? -14.344 26.281 11.375 1 98.75 157 ALA B N 1
ATOM 3607 C CA . ALA B 1 157 ? -13.188 25.672 12.016 1 98.75 157 ALA B CA 1
ATOM 3608 C C . ALA B 1 157 ? -13.375 25.578 13.523 1 98.75 157 ALA B C 1
ATOM 3610 O O . ALA B 1 157 ? -12.992 24.578 14.141 1 98.75 157 ALA B O 1
ATOM 3611 N N . ARG B 1 158 ? -13.906 26.578 14.078 1 98.56 158 ARG B N 1
ATOM 3612 C CA . ARG B 1 158 ? -14.172 26.594 15.508 1 98.56 158 ARG B CA 1
ATOM 3613 C C . ARG B 1 158 ? -15.18 25.516 15.891 1 98.56 158 ARG B C 1
ATOM 3615 O O . ARG B 1 158 ? -15.047 24.875 16.938 1 98.56 158 ARG B O 1
ATOM 3622 N N . GLU B 1 159 ? -16.188 25.312 15.039 1 98.62 159 GLU B N 1
ATOM 3623 C CA . GLU B 1 159 ? -17.141 24.234 15.273 1 98.62 159 GLU B CA 1
ATOM 3624 C C . GLU B 1 159 ? -16.469 22.859 15.219 1 98.62 159 GLU B C 1
ATOM 3626 O O . GLU B 1 159 ? -16.719 22.016 16.078 1 98.62 159 GLU B O 1
ATOM 3631 N N . VAL B 1 160 ? -15.68 22.688 14.25 1 98.62 160 VAL B N 1
ATOM 3632 C CA . VAL B 1 160 ? -14.938 21.438 14.117 1 98.62 160 VAL B CA 1
ATOM 3633 C C . VAL B 1 160 ? -14.047 21.234 15.344 1 98.62 160 VAL B C 1
ATOM 3635 O O . VAL B 1 160 ? -13.969 20.125 15.883 1 98.62 160 VAL B O 1
ATOM 3638 N N . HIS B 1 161 ? -13.406 22.281 15.781 1 98.75 161 HIS B N 1
ATOM 3639 C CA . HIS B 1 161 ? -12.555 22.25 16.969 1 98.75 161 HIS B CA 1
ATOM 3640 C C . HIS B 1 161 ? -13.328 21.734 18.188 1 98.75 161 HIS B C 1
ATOM 3642 O O . HIS B 1 161 ? -12.852 20.844 18.891 1 98.75 161 HIS B O 1
ATOM 3648 N N . ALA B 1 162 ? -14.484 22.266 18.328 1 98.75 162 ALA B N 1
ATOM 3649 C CA . ALA B 1 162 ? -15.305 21.891 19.484 1 98.75 162 ALA B CA 1
ATOM 3650 C C . ALA B 1 162 ? -15.711 20.422 19.406 1 98.75 162 ALA B C 1
ATOM 3652 O O . ALA B 1 162 ? -15.68 19.703 20.422 1 98.75 162 ALA B O 1
ATOM 3653 N N . GLN B 1 163 ? -16.094 19.969 18.281 1 98.5 163 GLN B N 1
ATOM 3654 C CA . GLN B 1 163 ? -16.484 18.578 18.078 1 98.5 163 GLN B CA 1
ATOM 3655 C C . GLN B 1 163 ? -15.32 17.641 18.359 1 98.5 163 GLN B C 1
ATOM 3657 O O . GLN B 1 163 ? -15.484 16.625 19.047 1 98.5 163 GLN B O 1
ATOM 3662 N N . LEU B 1 164 ? -14.156 17.984 17.828 1 98.75 164 LEU B N 1
ATOM 3663 C CA . LEU B 1 164 ? -12.977 17.141 18 1 98.75 164 LEU B CA 1
ATOM 3664 C C . LEU B 1 164 ? -12.531 17.125 19.453 1 98.75 164 LEU B C 1
ATOM 3666 O O . LEU B 1 164 ? -12.07 16.094 19.969 1 98.75 164 LEU B O 1
ATOM 3670 N N . LEU B 1 165 ? -12.672 18.25 20.094 1 98.75 165 LEU B N 1
ATOM 3671 C CA . LEU B 1 165 ? -12.336 18.312 21.516 1 98.75 165 LEU B CA 1
ATOM 3672 C C . LEU B 1 165 ? -13.219 17.375 22.328 1 98.75 165 LEU B C 1
ATOM 3674 O O . LEU B 1 165 ? -12.734 16.719 23.25 1 98.75 165 LEU B O 1
ATOM 3678 N N . ASP B 1 166 ? -14.422 17.281 21.969 1 98.62 166 ASP B N 1
ATOM 3679 C CA . ASP B 1 166 ? -15.352 16.391 22.656 1 98.62 166 ASP B CA 1
ATOM 3680 C C . ASP B 1 166 ? -14.945 14.93 22.453 1 98.62 166 ASP B C 1
ATOM 3682 O O . ASP B 1 166 ? -14.992 14.133 23.391 1 98.62 166 ASP B O 1
ATOM 3686 N N . ILE B 1 167 ? -14.57 14.609 21.312 1 97.94 167 ILE B N 1
ATOM 3687 C CA . ILE B 1 167 ? -14.141 13.25 21.016 1 97.94 167 ILE B CA 1
ATOM 3688 C C . ILE B 1 167 ? -12.859 12.938 21.766 1 97.94 167 ILE B C 1
ATOM 3690 O O . ILE B 1 167 ? -12.688 11.828 22.297 1 97.94 167 ILE B O 1
ATOM 3694 N N . MET B 1 168 ? -11.953 13.906 21.812 1 98.38 168 MET B N 1
ATOM 3695 C CA . MET B 1 168 ? -10.734 13.727 22.594 1 98.38 168 MET B CA 1
ATOM 3696 C C . MET B 1 168 ? -11.047 13.391 24.047 1 98.38 168 MET B C 1
ATOM 3698 O O . MET B 1 168 ? -10.461 12.477 24.609 1 98.38 168 MET B O 1
ATOM 3702 N N . ARG B 1 169 ? -11.945 14.078 24.547 1 97.94 169 ARG B N 1
ATOM 3703 C CA . ARG B 1 169 ? -12.352 13.828 25.922 1 97.94 169 ARG B CA 1
ATOM 3704 C C . ARG B 1 169 ? -12.93 12.43 26.078 1 97.94 169 ARG B C 1
ATOM 3706 O O . ARG B 1 169 ? -12.57 11.703 27.016 1 97.94 169 ARG B O 1
ATOM 3713 N N . GLN B 1 170 ? -13.75 12.016 25.219 1 97.12 170 GLN B N 1
ATOM 3714 C CA . GLN B 1 170 ? -14.359 10.688 25.25 1 97.12 170 GLN B CA 1
ATOM 3715 C C . GLN B 1 170 ? -13.305 9.594 25.141 1 97.12 170 GLN B C 1
ATOM 3717 O O . GLN B 1 170 ? -13.43 8.539 25.75 1 97.12 170 GLN B O 1
ATOM 3722 N N . GLN B 1 171 ? -12.273 9.906 24.391 1 95.94 171 GLN B N 1
ATOM 3723 C CA . GLN B 1 171 ? -11.211 8.93 24.156 1 95.94 171 GLN B CA 1
ATOM 3724 C C . GLN B 1 171 ? -10.078 9.102 25.156 1 95.94 171 GLN B C 1
ATOM 3726 O O . GLN B 1 171 ? -9.023 8.469 25.031 1 95.94 171 GLN B O 1
ATOM 3731 N N . ARG B 1 172 ? -10.18 9.953 26.078 1 96.25 172 ARG B N 1
ATOM 3732 C CA . ARG B 1 172 ? -9.227 10.219 27.156 1 96.25 172 ARG B CA 1
ATOM 3733 C C . ARG B 1 172 ? -7.887 10.68 26.594 1 96.25 172 ARG B C 1
ATOM 3735 O O . ARG B 1 172 ? -6.828 10.227 27.031 1 96.25 172 ARG B O 1
ATOM 3742 N N . ILE B 1 173 ? -8.016 11.477 25.625 1 97.12 173 ILE B N 1
ATOM 3743 C CA . ILE B 1 173 ? -6.836 12.133 25.062 1 97.12 173 ILE B CA 1
ATOM 3744 C C . ILE B 1 173 ? -6.668 13.516 25.688 1 97.12 173 ILE B C 1
ATOM 3746 O O . ILE B 1 173 ? -7.59 14.336 25.641 1 97.12 173 ILE B O 1
ATOM 3750 N N . GLY B 1 174 ? -5.52 13.789 26.156 1 97.56 174 GLY B N 1
ATOM 3751 C CA . GLY B 1 174 ? -5.266 15.031 26.875 1 97.56 174 GLY B CA 1
ATOM 3752 C C . GLY B 1 174 ? -5.254 16.25 25.969 1 97.56 174 GLY B C 1
ATOM 3753 O O . GLY B 1 174 ? -4.785 16.172 24.828 1 97.56 174 GLY B O 1
ATOM 3754 N N . HIS B 1 175 ? -5.746 17.312 26.484 1 97.62 175 HIS B N 1
ATOM 3755 C CA . HIS B 1 175 ? -5.703 18.625 25.828 1 97.62 175 HIS B CA 1
ATOM 3756 C C . HIS B 1 175 ? -4.676 19.531 26.484 1 97.62 175 HIS B C 1
ATOM 3758 O O . HIS B 1 175 ? -5.008 20.281 27.422 1 97.62 175 HIS B O 1
ATOM 3764 N N . GLU B 1 176 ? -3.463 19.453 26 1 96.44 176 GLU B N 1
ATOM 3765 C CA . GLU B 1 176 ? -2.35 20.156 26.641 1 96.44 176 GLU B CA 1
ATOM 3766 C C . GLU B 1 176 ? -1.663 21.094 25.656 1 96.44 176 GLU B C 1
ATOM 3768 O O . GLU B 1 176 ? -1.466 20.766 24.484 1 96.44 176 GLU B O 1
ATOM 3773 N N . SER B 1 177 ? -1.283 22.266 26.109 1 96.56 177 SER B N 1
ATOM 3774 C CA . SER B 1 177 ? -0.575 23.25 25.297 1 96.56 177 SER B CA 1
ATOM 3775 C C . SER B 1 177 ? 0.93 23.188 25.531 1 96.56 177 SER B C 1
ATOM 3777 O O . SER B 1 177 ? 1.375 23.016 26.672 1 96.56 177 SER B O 1
ATOM 3779 N N . CYS B 1 178 ? 1.665 23.297 24.484 1 94 178 CYS B N 1
ATOM 3780 C CA . CYS B 1 178 ? 3.119 23.328 24.594 1 94 178 CYS B CA 1
ATOM 3781 C C . CYS B 1 178 ? 3.604 24.75 24.875 1 94 178 CYS B C 1
ATOM 3783 O O . CYS B 1 178 ? 4.801 24.969 25.078 1 94 178 CYS B O 1
ATOM 3785 N N . GLY B 1 179 ? 2.797 25.625 24.906 1 88.75 179 GLY B N 1
ATOM 3786 C CA . GLY B 1 179 ? 3.18 27.016 25.109 1 88.75 179 GLY B CA 1
ATOM 3787 C C . GLY B 1 179 ? 3.707 27.672 23.859 1 88.75 179 GLY B C 1
ATOM 3788 O O . GLY B 1 179 ? 3.826 27.016 22.812 1 88.75 179 GLY B O 1
ATOM 3789 N N . GLN B 1 180 ? 4.016 28.922 23.891 1 76.94 180 GLN B N 1
ATOM 3790 C CA . GLN B 1 180 ? 4.359 29.703 22.703 1 76.94 180 GLN B CA 1
ATOM 3791 C C . GLN B 1 180 ? 5.797 29.438 22.266 1 76.94 180 GLN B C 1
ATOM 3793 O O . GLN B 1 180 ? 6.145 29.625 21.094 1 76.94 180 GLN B O 1
ATOM 3798 N N . ALA B 1 181 ? 6.512 28.859 23.109 1 71.81 181 ALA B N 1
ATOM 3799 C CA . ALA B 1 181 ? 7.949 28.812 22.844 1 71.81 181 ALA B CA 1
ATOM 3800 C C . ALA B 1 181 ? 8.352 27.469 22.25 1 71.81 181 ALA B C 1
ATOM 3802 O O . ALA B 1 181 ? 9.477 27.312 21.75 1 71.81 181 ALA B O 1
ATOM 3803 N N . ASN B 1 182 ? 7.465 26.578 22.047 1 85.5 182 ASN B N 1
ATOM 3804 C CA . ASN B 1 182 ? 7.941 25.266 21.656 1 85.5 182 ASN B CA 1
ATOM 3805 C C . ASN B 1 182 ? 7.113 24.703 20.5 1 85.5 182 ASN B C 1
ATOM 3807 O O . ASN B 1 182 ? 6.637 23.562 20.578 1 85.5 182 ASN B O 1
ATOM 3811 N N . TRP B 1 183 ? 7.148 25.484 19.391 1 94 183 TRP B N 1
ATOM 3812 C CA . TRP B 1 183 ? 6.297 25.031 18.312 1 94 183 TRP B CA 1
ATOM 3813 C C . TRP B 1 183 ? 7.004 23.953 17.484 1 94 183 TRP B C 1
ATOM 3815 O O . TRP B 1 183 ? 6.438 23.422 16.516 1 94 183 TRP B O 1
ATOM 3825 N N . ASP B 1 184 ? 8.258 23.547 17.953 1 95.19 184 ASP B N 1
ATOM 3826 C CA . ASP B 1 184 ? 8.945 22.422 17.328 1 95.19 184 ASP B CA 1
ATOM 3827 C C . ASP B 1 184 ? 8.18 21.125 17.531 1 95.19 184 ASP B C 1
ATOM 3829 O O . ASP B 1 184 ? 8.156 20.266 16.656 1 95.19 184 ASP B O 1
ATOM 3833 N N . THR B 1 185 ? 7.57 21.078 18.672 1 96.75 185 THR B N 1
ATOM 3834 C CA . THR B 1 185 ? 6.793 19.875 18.969 1 96.75 185 THR B CA 1
ATOM 3835 C C . THR B 1 185 ? 5.586 19.781 18.031 1 96.75 185 THR B C 1
ATOM 3837 O O . THR B 1 185 ? 5.207 18.688 17.609 1 96.75 185 THR B O 1
ATOM 3840 N N . VAL B 1 186 ? 5.004 20.938 17.672 1 98.12 186 VAL B N 1
ATOM 3841 C CA . VAL B 1 186 ? 3.875 20.969 16.75 1 98.12 186 VAL B CA 1
ATOM 3842 C C . VAL B 1 186 ? 4.344 20.562 15.359 1 98.12 186 VAL B C 1
ATOM 3844 O O . VAL B 1 186 ? 3.699 19.75 14.688 1 98.12 186 VAL B O 1
ATOM 3847 N N . ARG B 1 187 ? 5.484 21.109 14.977 1 98.06 187 ARG B N 1
ATOM 3848 C CA . ARG B 1 187 ? 6.039 20.75 13.672 1 98.06 187 ARG B CA 1
ATOM 3849 C C . ARG B 1 187 ? 6.352 19.266 13.602 1 98.06 187 ARG B C 1
ATOM 3851 O O . ARG B 1 187 ? 6.145 18.625 12.562 1 98.06 187 ARG B O 1
ATOM 3858 N N . LYS B 1 188 ? 6.812 18.703 14.664 1 97.88 188 LYS B N 1
ATOM 3859 C CA . LYS B 1 188 ? 7.098 17.281 14.695 1 97.88 188 LYS B CA 1
ATOM 3860 C C . LYS B 1 188 ? 5.812 16.453 14.586 1 97.88 188 LYS B C 1
ATOM 3862 O O . LYS B 1 188 ? 5.785 15.414 13.93 1 97.88 188 LYS B O 1
ATOM 3867 N N . ALA B 1 189 ? 4.781 16.938 15.242 1 98.12 189 ALA B N 1
ATOM 3868 C CA . ALA B 1 189 ? 3.49 16.266 15.117 1 98.12 189 ALA B CA 1
ATOM 3869 C C . ALA B 1 189 ? 2.998 16.297 13.672 1 98.12 189 ALA B C 1
ATOM 3871 O O . ALA B 1 189 ? 2.492 15.297 13.164 1 98.12 189 ALA B O 1
ATOM 3872 N N . ILE B 1 190 ? 3.168 17.438 13.023 1 98.5 190 ILE B N 1
ATOM 3873 C CA . ILE B 1 190 ? 2.805 17.562 11.617 1 98.5 190 ILE B CA 1
ATOM 3874 C C . ILE B 1 190 ? 3.629 16.578 10.781 1 98.5 190 ILE B C 1
ATOM 3876 O O . ILE B 1 190 ? 3.092 15.883 9.922 1 98.5 190 ILE B O 1
ATOM 3880 N N . CYS B 1 191 ? 4.867 16.484 11.102 1 98.19 191 CYS B N 1
ATOM 3881 C CA . CYS B 1 191 ? 5.77 15.57 10.414 1 98.19 191 CYS B CA 1
ATOM 3882 C C . CYS B 1 191 ? 5.297 14.125 10.562 1 98.19 191 CYS B C 1
ATOM 3884 O O . CYS B 1 191 ? 5.375 13.344 9.617 1 98.19 191 CYS B O 1
ATOM 3886 N N . SER B 1 192 ? 4.797 13.789 11.68 1 97.75 192 SER B N 1
ATOM 3887 C CA . SER B 1 192 ? 4.355 12.43 11.953 1 97.75 192 SER B CA 1
ATOM 3888 C C . SER B 1 192 ? 3.209 12.023 11.031 1 97.75 192 SER B C 1
ATOM 3890 O O . SER B 1 192 ? 3.045 10.844 10.711 1 97.75 192 SER B O 1
ATOM 3892 N N . ALA B 1 193 ? 2.449 13.016 10.648 1 97.56 193 ALA B N 1
ATOM 3893 C CA . ALA B 1 193 ? 1.264 12.766 9.828 1 97.56 193 ALA B CA 1
ATOM 3894 C C . ALA B 1 193 ? 1.606 12.781 8.344 1 97.56 193 ALA B C 1
ATOM 3896 O O . ALA B 1 193 ? 0.921 12.156 7.531 1 97.56 193 ALA B O 1
ATOM 3897 N N . TYR B 1 194 ? 2.723 13.469 7.996 1 97.38 194 TYR B N 1
ATOM 3898 C CA . TYR B 1 194 ? 2.932 13.727 6.574 1 97.38 194 TYR B CA 1
ATOM 3899 C C . TYR B 1 194 ? 4.355 13.367 6.16 1 97.38 194 TYR B C 1
ATOM 3901 O O . TYR B 1 194 ? 4.844 13.828 5.125 1 97.38 194 TYR B O 1
ATOM 3909 N N . PHE B 1 195 ? 5.031 12.57 6.938 1 95.5 195 PHE B N 1
ATOM 3910 C CA . PHE B 1 195 ? 6.41 12.219 6.613 1 95.5 195 PHE B CA 1
ATOM 3911 C C . PHE B 1 195 ? 6.5 11.609 5.223 1 95.5 195 PHE B C 1
ATOM 3913 O O . PHE B 1 195 ? 7.523 11.742 4.543 1 95.5 195 PHE B O 1
ATOM 3920 N N . TYR B 1 196 ? 5.461 10.961 4.746 1 91.56 196 TYR B N 1
ATOM 3921 C CA . TYR B 1 196 ? 5.484 10.328 3.434 1 91.56 196 TYR B CA 1
ATOM 3922 C C . TYR B 1 196 ? 5.301 11.359 2.324 1 91.56 196 TYR B C 1
ATOM 3924 O O . TYR B 1 196 ? 5.551 11.07 1.152 1 91.56 196 TYR B O 1
ATOM 3932 N N . ASN B 1 197 ? 4.887 12.508 2.646 1 95.38 197 ASN B N 1
ATOM 3933 C CA . ASN B 1 197 ? 4.871 13.688 1.787 1 95.38 197 ASN B CA 1
ATOM 3934 C C . ASN B 1 197 ? 6.012 14.641 2.129 1 95.38 197 ASN B C 1
ATOM 3936 O O . ASN B 1 197 ? 5.773 15.797 2.475 1 95.38 197 ASN B O 1
ATOM 3940 N N . SER B 1 198 ? 7.164 14.133 2.045 1 96.38 198 SER B N 1
ATOM 3941 C CA . SER B 1 198 ? 8.352 14.914 2.373 1 96.38 198 SER B CA 1
ATOM 3942 C C . SER B 1 198 ? 9.172 15.219 1.125 1 96.38 198 SER B C 1
ATOM 3944 O O . SER B 1 198 ? 9.109 14.484 0.137 1 96.38 198 SER B O 1
ATOM 3946 N N . ALA B 1 199 ? 9.891 16.297 1.193 1 96.06 199 ALA B N 1
ATOM 3947 C CA . ALA B 1 199 ? 10.711 16.719 0.059 1 96.06 199 ALA B CA 1
ATOM 3948 C C . ALA B 1 199 ? 12.023 17.344 0.528 1 96.06 199 ALA B C 1
ATOM 3950 O O . ALA B 1 199 ? 12.086 17.922 1.611 1 96.06 199 ALA B O 1
ATOM 3951 N N . LYS B 1 200 ? 12.992 17.188 -0.288 1 95.88 200 LYS B N 1
ATOM 3952 C CA . LYS B 1 200 ? 14.312 17.781 -0.041 1 95.88 200 LYS B CA 1
ATOM 3953 C C . LYS B 1 200 ? 14.633 18.859 -1.067 1 95.88 200 LYS B C 1
ATOM 3955 O O . LYS B 1 200 ? 14.25 18.75 -2.236 1 95.88 200 LYS B O 1
ATOM 3960 N N . ILE B 1 201 ? 15.375 19.781 -0.627 1 93.88 201 ILE B N 1
ATOM 3961 C CA . ILE B 1 201 ? 15.703 20.922 -1.474 1 93.88 201 ILE B CA 1
ATOM 3962 C C . ILE B 1 201 ? 16.656 20.484 -2.588 1 93.88 201 ILE B C 1
ATOM 3964 O O . ILE B 1 201 ? 17.562 19.688 -2.357 1 93.88 201 ILE B O 1
ATOM 3968 N N . LYS B 1 202 ? 16.375 20.922 -3.795 1 91.88 202 LYS B N 1
ATOM 3969 C CA . LYS B 1 202 ? 17.25 20.703 -4.949 1 91.88 202 LYS B CA 1
ATOM 3970 C C . LYS B 1 202 ? 17.828 22.016 -5.469 1 91.88 202 LYS B C 1
ATOM 3972 O O . LYS B 1 202 ? 18.859 22.016 -6.133 1 91.88 202 LYS B O 1
ATOM 3977 N N . GLY B 1 203 ? 17.125 23.047 -5.25 1 84.19 203 GLY B N 1
ATOM 3978 C CA . GLY B 1 203 ? 17.453 24.406 -5.664 1 84.19 203 GLY B CA 1
ATOM 3979 C C . GLY B 1 203 ? 16.562 25.453 -5.02 1 84.19 203 GLY B C 1
ATOM 3980 O O . GLY B 1 203 ? 15.75 25.141 -4.152 1 84.19 203 GLY B O 1
ATOM 3981 N N . ILE B 1 204 ? 16.828 26.656 -5.457 1 77.69 204 ILE B N 1
ATOM 3982 C CA . ILE B 1 204 ? 16.062 27.75 -4.859 1 77.69 204 ILE B CA 1
ATOM 3983 C C . ILE B 1 204 ? 14.57 27.547 -5.152 1 77.69 204 ILE B C 1
ATOM 3985 O O . ILE B 1 204 ? 14.133 27.703 -6.297 1 77.69 204 ILE B O 1
ATOM 3989 N N . GLY B 1 205 ? 13.789 27.172 -4.141 1 78.69 205 GLY B N 1
ATOM 3990 C CA . GLY B 1 205 ? 12.352 26.984 -4.223 1 78.69 205 GLY B CA 1
ATOM 3991 C C . GLY B 1 205 ? 11.953 25.688 -4.887 1 78.69 205 GLY B C 1
ATOM 3992 O O . GLY B 1 205 ? 10.766 25.453 -5.133 1 78.69 205 GLY B O 1
ATOM 3993 N N . GLU B 1 206 ? 12.922 24.953 -5.227 1 91.94 206 GLU B N 1
ATOM 3994 C CA . GLU B 1 206 ? 12.672 23.688 -5.895 1 91.94 206 GLU B CA 1
ATOM 3995 C C . GLU B 1 206 ? 13.008 22.516 -4.988 1 91.94 206 GLU B C 1
ATOM 3997 O O . GLU B 1 206 ? 14.07 22.5 -4.355 1 91.94 206 GLU B O 1
ATOM 4002 N N . TYR B 1 207 ? 12.055 21.672 -4.957 1 95.94 207 TYR B N 1
ATOM 4003 C CA . TYR B 1 207 ? 12.188 20.484 -4.113 1 95.94 207 TYR B CA 1
ATOM 4004 C C . TYR B 1 207 ? 11.938 19.219 -4.914 1 95.94 207 TYR B C 1
ATOM 4006 O O . TYR B 1 207 ? 11.453 19.281 -6.047 1 95.94 207 TYR B O 1
ATOM 4014 N N . VAL B 1 208 ? 12.305 18.125 -4.312 1 95.12 208 VAL B N 1
ATOM 4015 C CA . VAL B 1 208 ? 12 16.812 -4.863 1 95.12 208 VAL B CA 1
ATOM 4016 C C . VAL B 1 208 ? 11.43 15.914 -3.77 1 95.12 208 VAL B C 1
ATOM 4018 O O . VAL B 1 208 ? 11.977 15.844 -2.666 1 95.12 208 VAL B O 1
ATOM 4021 N N . ASN B 1 209 ? 10.312 15.383 -4.074 1 92.81 209 ASN B N 1
ATOM 4022 C CA . ASN B 1 209 ? 9.758 14.422 -3.125 1 92.81 209 ASN B CA 1
ATOM 4023 C C . ASN B 1 209 ? 10.742 13.297 -2.828 1 92.81 209 ASN B C 1
ATOM 4025 O O . ASN B 1 209 ? 11.305 12.703 -3.748 1 92.81 209 ASN B O 1
ATOM 4029 N N . MET B 1 210 ? 10.875 12.953 -1.645 1 90.62 210 MET B N 1
ATOM 4030 C CA . MET B 1 210 ? 11.938 12.039 -1.232 1 90.62 210 MET B CA 1
ATOM 4031 C C . MET B 1 210 ? 11.547 10.586 -1.499 1 90.62 210 MET B C 1
ATOM 4033 O O . MET B 1 210 ? 12.406 9.703 -1.538 1 90.62 210 MET B O 1
ATOM 4037 N N . LEU B 1 211 ? 10.336 10.375 -1.604 1 82.81 211 LEU B N 1
ATOM 4038 C CA . LEU B 1 211 ? 9.898 9 -1.835 1 82.81 211 LEU B CA 1
ATOM 4039 C C . LEU B 1 211 ? 9.703 8.742 -3.324 1 82.81 211 LEU B C 1
ATOM 4041 O O . LEU B 1 211 ? 10.078 7.68 -3.826 1 82.81 211 LEU B O 1
ATOM 4045 N N . THR B 1 212 ? 9.195 9.711 -4.031 1 80.81 212 THR B N 1
ATOM 4046 C CA . THR B 1 212 ? 8.805 9.469 -5.418 1 80.81 212 THR B CA 1
ATOM 4047 C C . THR B 1 212 ? 9.805 10.102 -6.383 1 80.81 212 THR B C 1
ATOM 4049 O O . THR B 1 212 ? 9.812 9.781 -7.574 1 80.81 212 THR B O 1
ATOM 4052 N N . GLY B 1 213 ? 10.555 10.984 -5.945 1 85.44 213 GLY B N 1
ATOM 4053 C CA . GLY B 1 213 ? 11.461 11.703 -6.828 1 85.44 213 GLY B CA 1
ATOM 4054 C C . GLY B 1 213 ? 10.766 12.773 -7.652 1 85.44 213 GLY B C 1
ATOM 4055 O O . GLY B 1 213 ? 11.406 13.438 -8.469 1 85.44 213 GLY B O 1
ATOM 4056 N N . MET B 1 214 ? 9.578 13.023 -7.398 1 86.81 214 MET B N 1
ATOM 4057 C CA . MET B 1 214 ? 8.789 13.992 -8.156 1 86.81 214 MET B CA 1
ATOM 4058 C C . MET B 1 214 ? 9.219 15.414 -7.824 1 86.81 214 MET B C 1
ATOM 4060 O O . MET B 1 214 ? 9.266 15.797 -6.652 1 86.81 214 MET B O 1
ATOM 4064 N N . PRO B 1 215 ? 9.5 16.156 -8.852 1 93.62 215 PRO B N 1
ATOM 4065 C CA . PRO B 1 215 ? 9.773 17.562 -8.602 1 93.62 215 PRO B CA 1
ATOM 4066 C C . PRO B 1 215 ? 8.555 18.328 -8.102 1 93.62 215 PRO B C 1
ATOM 4068 O O . PRO B 1 215 ? 7.434 18.078 -8.555 1 93.62 215 PRO B O 1
ATOM 4071 N N . CYS B 1 216 ? 8.82 19.172 -7.141 1 95.12 216 CYS B N 1
ATOM 4072 C CA . CYS B 1 216 ? 7.746 20.016 -6.609 1 95.12 216 CYS B CA 1
ATOM 4073 C C . CYS B 1 216 ? 8.281 21.359 -6.145 1 95.12 216 CYS B C 1
ATOM 4075 O O . CYS B 1 216 ? 9.484 21.516 -5.926 1 95.12 216 CYS B O 1
ATOM 4077 N N . ALA B 1 217 ? 7.387 22.328 -6.062 1 95 217 ALA B N 1
ATOM 4078 C CA . ALA B 1 217 ? 7.836 23.688 -5.77 1 95 217 ALA B CA 1
ATOM 4079 C C . ALA B 1 217 ? 7.035 24.297 -4.617 1 95 217 ALA B C 1
ATOM 4081 O O . ALA B 1 217 ? 5.902 23.875 -4.359 1 95 217 ALA B O 1
ATOM 4082 N N . LEU B 1 218 ? 7.684 25.219 -3.969 1 93.88 218 LEU B N 1
ATOM 4083 C CA . LEU B 1 218 ? 6.98 26.047 -2.988 1 93.88 218 LEU B CA 1
ATOM 4084 C C . LEU B 1 218 ? 6.125 27.094 -3.68 1 93.88 218 LEU B C 1
ATOM 4086 O O . LEU B 1 218 ? 6.594 27.781 -4.59 1 93.88 218 LEU B O 1
ATOM 4090 N N . HIS B 1 219 ? 4.938 27.156 -3.256 1 91.25 219 HIS B N 1
ATOM 4091 C CA . HIS B 1 219 ? 4.09 28.219 -3.791 1 91.25 219 HIS B CA 1
ATOM 4092 C C . HIS B 1 219 ? 4.508 29.578 -3.244 1 91.25 219 HIS B C 1
ATOM 4094 O O . HIS B 1 219 ? 4.855 29.703 -2.066 1 91.25 219 HIS B O 1
ATOM 4100 N N . PRO B 1 220 ? 4.301 30.609 -3.967 1 88.31 220 PRO B N 1
ATOM 4101 C CA . PRO B 1 220 ? 4.699 31.953 -3.516 1 88.31 220 PRO B CA 1
ATOM 4102 C C . PRO B 1 220 ? 3.914 32.406 -2.289 1 88.31 220 PRO B C 1
ATOM 4104 O O . PRO B 1 220 ? 4.402 33.25 -1.521 1 88.31 220 PRO B O 1
ATOM 4107 N N . SER B 1 221 ? 2.766 31.922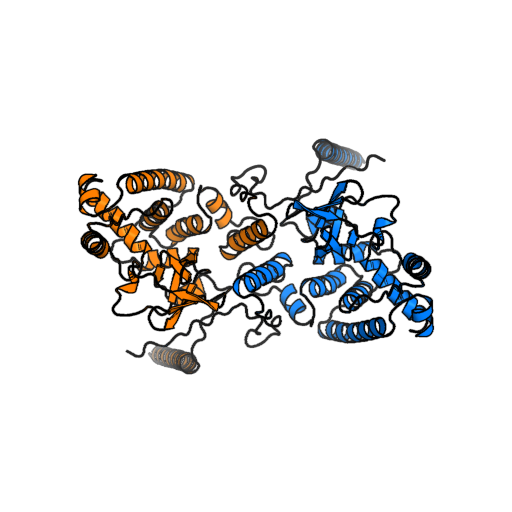 -2.094 1 88.44 221 SER B N 1
ATOM 4108 C CA . SER B 1 221 ? 1.931 32.344 -0.975 1 88.44 221 SER B CA 1
ATOM 4109 C C . SER B 1 221 ? 2.299 31.609 0.303 1 88.44 221 SER B C 1
ATOM 4111 O O . SER B 1 221 ? 1.762 31.891 1.375 1 88.44 221 SER B O 1
ATOM 4113 N N . SER B 1 222 ? 3.244 30.625 0.191 1 94.06 222 SER B N 1
ATOM 4114 C CA . SER B 1 222 ? 3.676 29.891 1.371 1 94.06 222 SER B CA 1
ATOM 4115 C C . SER B 1 222 ? 4.477 30.781 2.318 1 94.06 222 SER B C 1
ATOM 4117 O O . SER B 1 222 ? 5.258 31.625 1.875 1 94.06 222 SER B O 1
ATOM 4119 N N . ALA B 1 223 ? 4.285 30.547 3.627 1 95 223 ALA B N 1
ATOM 4120 C CA . ALA B 1 223 ? 5.051 31.266 4.641 1 95 223 ALA B CA 1
ATOM 4121 C C . ALA B 1 223 ? 6.543 30.984 4.5 1 95 223 ALA B C 1
ATOM 4123 O O . ALA B 1 223 ? 7.375 31.797 4.918 1 95 223 ALA B O 1
ATOM 4124 N N . LEU B 1 224 ? 6.922 29.859 3.922 1 94.12 224 LEU B N 1
ATOM 4125 C CA . LEU B 1 224 ? 8.32 29.469 3.787 1 94.12 224 LEU B CA 1
ATOM 4126 C C . LEU B 1 224 ? 8.992 30.219 2.639 1 94.12 224 LEU B C 1
ATOM 4128 O O . LEU B 1 224 ? 10.219 30.234 2.537 1 94.12 224 LEU B O 1
ATOM 4132 N N . SER B 1 225 ? 8.211 30.672 1.729 1 88.5 225 SER B N 1
ATOM 4133 C CA . SER B 1 225 ? 8.773 31.375 0.575 1 88.5 225 SER B CA 1
ATOM 4134 C C . SER B 1 225 ? 9.438 32.688 0.986 1 88.5 225 SER B C 1
ATOM 4136 O O . SER B 1 225 ? 10.336 33.156 0.297 1 88.5 225 SER B O 1
ATOM 4138 N N . GLY B 1 226 ? 8.984 33.25 2.031 1 77.31 226 GLY B N 1
ATOM 4139 C CA . GLY B 1 226 ? 9.531 34.5 2.51 1 77.31 226 GLY B CA 1
ATOM 4140 C C . GLY B 1 226 ? 10.758 34.312 3.387 1 77.31 226 GLY B C 1
ATOM 4141 O O . GLY B 1 226 ? 11.352 35.312 3.838 1 77.31 226 GLY B O 1
ATOM 4142 N N . LEU B 1 227 ? 11.125 33.125 3.455 1 74.5 227 LEU B N 1
ATOM 4143 C CA . LEU B 1 227 ? 12.289 32.844 4.293 1 74.5 227 LEU B CA 1
ATOM 4144 C C . LEU B 1 227 ? 13.57 33.281 3.6 1 74.5 227 LEU B C 1
ATOM 4146 O O . LEU B 1 227 ? 13.664 33.219 2.369 1 74.5 227 LEU B O 1
ATOM 4150 N N . GLY B 1 228 ? 14.375 34.094 4.297 1 75.12 228 GLY B N 1
ATOM 4151 C CA . GLY B 1 228 ? 15.703 34.406 3.795 1 75.12 228 GLY B CA 1
ATOM 4152 C C . GLY B 1 228 ? 16.547 33.188 3.504 1 75.12 228 GLY B C 1
ATOM 4153 O O . GLY B 1 228 ? 17.641 33.312 2.951 1 75.12 228 GLY B O 1
ATOM 4154 N N . TYR B 1 229 ? 16.047 32.094 3.959 1 80.56 229 TYR B N 1
ATOM 4155 C CA . TYR B 1 229 ? 16.688 30.812 3.635 1 80.56 229 TYR B CA 1
ATOM 4156 C C . TYR B 1 229 ? 15.656 29.75 3.27 1 80.56 229 TYR B C 1
ATOM 4158 O O . TYR B 1 229 ? 14.461 29.938 3.51 1 80.56 229 TYR B O 1
ATOM 4166 N N . THR B 1 230 ? 16.125 28.75 2.578 1 83.81 230 THR B N 1
ATOM 4167 C CA . THR B 1 230 ? 15.242 27.656 2.213 1 83.81 230 THR B CA 1
ATOM 4168 C C . THR B 1 230 ? 15.555 26.406 3.051 1 83.81 230 THR B C 1
ATOM 4170 O O . THR B 1 230 ? 16.688 25.938 3.057 1 83.81 230 THR B O 1
ATOM 4173 N N . PRO B 1 231 ? 14.57 25.906 3.76 1 93.06 231 PRO B N 1
ATOM 4174 C CA . PRO B 1 231 ? 14.828 24.703 4.551 1 93.06 231 PRO B CA 1
ATOM 4175 C C . PRO B 1 231 ? 15.234 23.5 3.693 1 93.06 231 PRO B C 1
ATOM 4177 O O . PRO B 1 231 ? 14.75 23.359 2.57 1 93.06 231 PRO B O 1
ATOM 4180 N N . ASP B 1 232 ? 16.047 22.609 4.262 1 93.38 232 ASP B N 1
ATOM 4181 C CA . ASP B 1 232 ? 16.547 21.453 3.525 1 93.38 232 ASP B CA 1
ATOM 4182 C C . ASP B 1 232 ? 15.438 20.422 3.318 1 93.38 232 ASP B C 1
ATOM 4184 O O . ASP B 1 232 ? 15.352 19.812 2.254 1 93.38 232 ASP B O 1
ATOM 4188 N N . TYR B 1 233 ? 14.648 20.234 4.379 1 96.44 233 TYR B N 1
ATOM 4189 C CA . TYR B 1 233 ? 13.594 19.234 4.352 1 96.44 233 TYR B CA 1
ATOM 4190 C C . TYR B 1 233 ? 12.25 19.844 4.746 1 96.44 233 TYR B C 1
ATOM 4192 O O . TYR B 1 233 ? 12.18 20.656 5.664 1 96.44 233 TYR B O 1
ATOM 4200 N N . VAL B 1 234 ? 11.258 19.438 4.004 1 97.56 234 VAL B N 1
ATOM 4201 C CA . VAL B 1 234 ? 9.906 19.891 4.312 1 97.56 234 VAL B CA 1
ATOM 4202 C C . VAL B 1 234 ? 8.93 18.734 4.199 1 97.56 234 VAL B C 1
ATOM 4204 O O . VAL B 1 234 ? 9.242 17.703 3.596 1 97.56 234 VAL B O 1
ATOM 4207 N N . THR B 1 235 ? 7.82 18.844 4.863 1 98.19 235 THR B N 1
ATOM 4208 C CA . THR B 1 235 ? 6.641 18.031 4.594 1 98.19 235 THR B CA 1
ATOM 4209 C C . THR B 1 235 ? 5.477 18.891 4.117 1 98.19 235 THR B C 1
ATOM 4211 O O . THR B 1 235 ? 5.449 20.094 4.375 1 98.19 235 THR B O 1
ATOM 4214 N N . TYR B 1 236 ? 4.605 18.312 3.395 1 97.81 236 TYR B N 1
ATOM 4215 C CA . TYR B 1 236 ? 3.496 19.094 2.859 1 97.81 236 TYR B CA 1
ATOM 4216 C C . TYR B 1 236 ? 2.191 18.297 2.928 1 97.81 236 TYR B C 1
ATOM 4218 O O . TYR B 1 236 ? 2.207 17.078 3.045 1 97.81 236 TYR B O 1
ATOM 4226 N N . HIS B 1 237 ? 1.096 19.047 2.898 1 96.12 237 HIS B N 1
ATOM 4227 C CA . HIS B 1 237 ? -0.24 18.453 2.986 1 96.12 237 HIS B CA 1
ATOM 4228 C C . HIS B 1 237 ? -0.616 17.75 1.695 1 96.12 237 HIS B C 1
ATOM 4230 O O . HIS B 1 237 ? -1.004 16.578 1.721 1 96.12 237 HIS B O 1
ATOM 4236 N N . GLU B 1 238 ? -0.517 18.422 0.553 1 93.19 238 GLU B N 1
ATOM 4237 C CA . GLU B 1 238 ? -0.821 17.828 -0.746 1 93.19 238 GLU B CA 1
ATOM 4238 C C . GLU B 1 238 ? -0.103 18.562 -1.872 1 93.19 238 GLU B C 1
ATOM 4240 O O . GLU B 1 238 ? 0.461 19.641 -1.657 1 93.19 238 GLU B O 1
ATOM 4245 N N . LEU B 1 239 ? -0.118 17.906 -3.027 1 93.25 239 LEU B N 1
ATOM 4246 C CA . LEU B 1 239 ? 0.38 18.547 -4.242 1 93.25 239 LEU B CA 1
ATOM 4247 C C . LEU B 1 239 ? -0.772 19.047 -5.102 1 93.25 239 LEU B C 1
ATOM 4249 O O . LEU B 1 239 ? -1.79 18.375 -5.246 1 93.25 239 LEU B O 1
ATOM 4253 N N . ILE B 1 240 ? -0.601 20.203 -5.582 1 91.06 240 ILE B N 1
ATOM 4254 C CA . ILE B 1 240 ? -1.535 20.734 -6.57 1 91.06 240 ILE B CA 1
ATOM 4255 C C . ILE B 1 240 ? -0.849 20.828 -7.93 1 91.06 240 ILE B C 1
ATOM 4257 O O . ILE B 1 240 ? 0.217 21.438 -8.047 1 91.06 240 ILE B O 1
ATOM 4261 N N . PHE B 1 241 ? -1.518 20.188 -8.906 1 87.44 241 PHE B N 1
ATOM 4262 C CA . PHE B 1 241 ? -0.938 20.125 -10.242 1 87.44 241 PHE B CA 1
ATOM 4263 C C . PHE B 1 241 ? -1.437 21.266 -11.109 1 87.44 241 PHE B C 1
ATOM 4265 O O . PHE B 1 241 ? -2.59 21.281 -11.547 1 87.44 241 PHE B O 1
ATOM 4272 N N . THR B 1 242 ? -0.639 22.297 -11.391 1 89.88 242 THR B N 1
ATOM 4273 C CA . THR B 1 242 ? -0.879 23.422 -12.281 1 89.88 242 THR B CA 1
ATOM 4274 C C . THR B 1 242 ? 0.279 23.594 -13.258 1 89.88 242 THR B C 1
ATOM 4276 O O . THR B 1 242 ? 0.68 22.641 -13.93 1 89.88 242 THR B O 1
ATOM 4279 N N . THR B 1 243 ? 0.847 24.828 -13.344 1 85.88 243 THR B N 1
ATOM 4280 C CA . THR B 1 243 ? 2.018 25 -14.195 1 85.88 243 THR B CA 1
ATOM 4281 C C . THR B 1 243 ? 3.182 24.141 -13.703 1 85.88 243 THR B C 1
ATOM 4283 O O . THR B 1 243 ? 3.932 23.594 -14.508 1 85.88 243 THR B O 1
ATOM 4286 N N . LYS B 1 244 ? 3.203 24.094 -12.398 1 89.62 244 LYS B N 1
ATOM 4287 C CA . LYS B 1 244 ? 4.102 23.203 -11.688 1 89.62 244 LYS B CA 1
ATOM 4288 C C . LYS B 1 244 ? 3.354 22.422 -10.609 1 89.62 244 LYS B C 1
ATOM 4290 O O . LYS B 1 244 ? 2.172 22.672 -10.359 1 89.62 244 LYS B O 1
ATOM 4295 N N . GLU B 1 245 ? 4.02 21.391 -10.094 1 93.06 245 GLU B N 1
ATOM 4296 C CA . GLU B 1 245 ? 3.486 20.719 -8.906 1 93.06 245 GLU B CA 1
ATOM 4297 C C . GLU B 1 245 ? 3.816 21.484 -7.637 1 93.06 245 GLU B C 1
ATOM 4299 O O . GLU B 1 245 ? 4.965 21.516 -7.195 1 93.06 245 GLU B O 1
ATOM 4304 N N . TYR B 1 246 ? 2.824 22.172 -7.109 1 95.25 246 TYR B N 1
ATOM 4305 C CA . TYR B 1 246 ? 3.055 23 -5.934 1 95.25 246 TYR B CA 1
ATOM 4306 C C . TYR B 1 246 ? 2.68 22.25 -4.66 1 95.25 246 TYR B C 1
ATOM 4308 O O . TYR B 1 246 ? 1.614 21.625 -4.586 1 95.25 246 TYR B O 1
ATOM 4316 N N . MET B 1 247 ? 3.596 22.344 -3.664 1 96.31 247 MET B N 1
ATOM 4317 C CA . MET B 1 247 ? 3.285 21.828 -2.334 1 96.31 247 MET B CA 1
ATOM 4318 C C . MET B 1 247 ? 2.355 22.781 -1.587 1 96.31 247 MET B C 1
ATOM 4320 O O . MET B 1 247 ? 2.582 24 -1.572 1 96.31 247 MET B O 1
ATOM 4324 N N . THR B 1 248 ? 1.339 22.156 -1.029 1 95 248 THR B N 1
ATOM 4325 C CA . THR B 1 248 ? 0.411 22.984 -0.259 1 95 248 THR B CA 1
ATOM 4326 C C . THR B 1 248 ? 0.553 22.703 1.234 1 95 248 THR B C 1
ATOM 4328 O O . THR B 1 248 ? 0.746 21.547 1.64 1 95 248 THR B O 1
ATOM 4331 N N . ASN B 1 249 ? 0.458 23.859 2.018 1 97.31 249 ASN B N 1
ATOM 4332 C CA . ASN B 1 249 ? 0.654 23.766 3.461 1 97.31 249 ASN B CA 1
ATOM 4333 C C . ASN B 1 249 ? 1.941 23.031 3.807 1 97.31 249 ASN B C 1
ATOM 4335 O O . ASN B 1 249 ? 1.901 21.875 4.23 1 97.31 249 ASN B O 1
ATOM 4339 N N . VAL B 1 250 ? 2.947 23.781 3.834 1 97.88 250 VAL B N 1
ATOM 4340 C CA . VAL B 1 250 ? 4.289 23.234 3.947 1 97.88 250 VAL B CA 1
ATOM 4341 C C . VAL B 1 250 ? 4.863 23.547 5.328 1 97.88 250 VAL B C 1
ATOM 4343 O O . VAL B 1 250 ? 4.652 24.625 5.867 1 97.88 250 VAL B O 1
ATOM 4346 N N . THR B 1 251 ? 5.602 22.609 5.895 1 98.38 251 THR B N 1
ATOM 4347 C CA . THR B 1 251 ? 6.293 22.781 7.164 1 98.38 251 THR B CA 1
ATOM 4348 C C . THR B 1 251 ? 7.742 22.312 7.066 1 98.38 251 THR B C 1
ATOM 4350 O O . THR B 1 251 ? 8.008 21.219 6.562 1 98.38 251 THR B O 1
ATOM 4353 N N . ALA B 1 252 ? 8.633 23.188 7.5 1 97.44 252 ALA B N 1
ATOM 4354 C CA . ALA B 1 252 ? 10.031 22.781 7.598 1 97.44 252 ALA B CA 1
ATOM 4355 C C . ALA B 1 252 ? 10.219 21.734 8.688 1 97.44 252 ALA B C 1
ATOM 4357 O O . ALA B 1 252 ? 9.656 21.844 9.773 1 97.44 252 ALA B O 1
ATOM 4358 N N . VAL B 1 253 ? 11 20.641 8.352 1 97.56 253 VAL B N 1
ATOM 4359 C CA . VAL B 1 253 ? 11.211 19.578 9.32 1 97.56 253 VAL B CA 1
ATOM 4360 C C . VAL B 1 253 ? 12.695 19.219 9.383 1 97.56 253 VAL B C 1
ATOM 4362 O O . VAL B 1 253 ? 13.484 19.672 8.547 1 97.56 253 VAL B O 1
ATOM 4365 N N . GLU B 1 254 ? 13.023 18.453 10.438 1 95.5 254 GLU B N 1
ATOM 4366 C CA . GLU B 1 254 ? 14.398 17.984 10.602 1 95.5 254 GLU B CA 1
ATOM 4367 C C . GLU B 1 254 ? 14.57 16.578 10.016 1 95.5 254 GLU B C 1
ATOM 4369 O O . GLU B 1 254 ? 13.672 15.75 10.094 1 95.5 254 GLU B O 1
ATOM 4374 N N . ALA B 1 255 ? 15.773 16.344 9.516 1 93.38 255 ALA B N 1
ATOM 4375 C CA . ALA B 1 255 ? 16.094 15.039 8.953 1 93.38 255 ALA B CA 1
ATOM 4376 C C . ALA B 1 255 ? 15.914 13.93 9.992 1 93.38 255 ALA B C 1
ATOM 4378 O O . ALA B 1 255 ? 15.391 12.859 9.688 1 93.38 255 ALA B O 1
ATOM 4379 N N . GLU B 1 256 ? 16.266 14.219 11.148 1 93.94 256 GLU B N 1
ATOM 4380 C CA . GLU B 1 256 ? 16.203 13.25 12.234 1 93.94 256 GLU B CA 1
ATOM 4381 C C . GLU B 1 256 ? 14.75 12.867 12.547 1 93.94 256 GLU B C 1
ATOM 4383 O O . GLU B 1 256 ? 14.469 11.727 12.914 1 93.94 256 GLU B O 1
ATOM 4388 N N . TRP B 1 257 ? 13.852 13.883 12.391 1 96.25 257 TRP B N 1
ATOM 4389 C CA . TRP B 1 257 ? 12.438 13.594 12.625 1 96.25 257 TRP B CA 1
ATOM 4390 C C . TRP B 1 257 ? 11.906 12.609 11.586 1 96.25 257 TRP B C 1
ATOM 4392 O O . TRP B 1 257 ? 11.18 11.672 11.93 1 96.25 257 TRP B O 1
ATOM 4402 N N . LEU B 1 258 ? 12.297 12.867 10.367 1 94.38 258 LEU B N 1
ATOM 4403 C CA . LEU B 1 258 ? 11.859 11.984 9.281 1 94.38 258 LEU B CA 1
ATOM 4404 C C . LEU B 1 258 ? 12.344 10.555 9.523 1 94.38 258 LEU B C 1
ATOM 4406 O O . LEU B 1 258 ? 11.57 9.602 9.383 1 94.38 258 LEU B O 1
ATOM 4410 N N . ALA B 1 259 ? 13.562 10.398 9.938 1 90.56 259 ALA B N 1
ATOM 4411 C CA . ALA B 1 259 ? 14.133 9.078 10.203 1 90.56 259 ALA B CA 1
ATOM 4412 C C . ALA B 1 259 ? 13.43 8.406 11.383 1 90.56 259 ALA B C 1
ATOM 4414 O O . ALA B 1 259 ? 13.195 7.195 11.359 1 90.56 259 ALA B O 1
ATOM 4415 N N . GLU B 1 260 ? 13.148 9.18 12.352 1 92.31 260 GLU B N 1
ATOM 4416 C CA . GLU B 1 260 ? 12.508 8.672 13.555 1 92.31 260 GLU B CA 1
ATOM 4417 C C . GLU B 1 260 ? 11.062 8.266 13.281 1 92.31 260 GLU B C 1
ATOM 4419 O O . GLU B 1 260 ? 10.617 7.195 13.711 1 92.31 260 GLU B O 1
ATOM 4424 N N . LEU B 1 261 ? 10.375 9.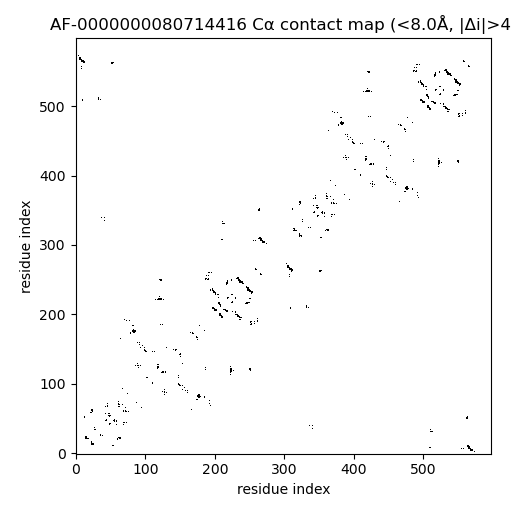086 12.523 1 93.12 261 LEU B N 1
ATOM 4425 C CA . LEU B 1 261 ? 8.93 8.945 12.391 1 93.12 261 LEU B CA 1
ATOM 4426 C C . LEU B 1 261 ? 8.57 8.094 11.18 1 93.12 261 LEU B C 1
ATOM 4428 O O . LEU B 1 261 ? 7.449 7.582 11.086 1 93.12 261 LEU B O 1
ATOM 4432 N N . GLY B 1 262 ? 9.414 7.992 10.258 1 89.5 262 GLY B N 1
ATOM 4433 C CA . GLY B 1 262 ? 9.242 7.156 9.078 1 89.5 262 GLY B CA 1
ATOM 4434 C C . GLY B 1 262 ? 10.422 6.25 8.812 1 89.5 262 GLY B C 1
ATOM 4435 O O . GLY B 1 262 ? 11.008 6.281 7.727 1 89.5 262 GLY B O 1
ATOM 4436 N N . PRO B 1 263 ? 10.688 5.441 9.781 1 83.12 263 PRO B N 1
ATOM 4437 C CA . PRO B 1 263 ? 11.891 4.617 9.664 1 83.12 263 PRO B CA 1
ATOM 4438 C C . PRO B 1 263 ? 11.828 3.646 8.484 1 83.12 263 PRO B C 1
ATOM 4440 O O . PRO B 1 263 ? 12.859 3.156 8.023 1 83.12 263 PRO B O 1
ATOM 4443 N N . MET B 1 264 ? 10.625 3.441 8.047 1 78.62 264 MET B N 1
ATOM 4444 C CA . MET B 1 264 ? 10.461 2.578 6.879 1 78.62 264 MET B CA 1
ATOM 4445 C C . MET B 1 264 ? 11.086 3.211 5.641 1 78.62 264 MET B C 1
ATOM 4447 O O . MET B 1 264 ? 11.539 2.504 4.738 1 78.62 264 MET B O 1
ATOM 4451 N N . PHE B 1 265 ? 11.203 4.473 5.691 1 82.88 265 PHE B N 1
ATOM 4452 C CA . PHE B 1 265 ? 11.57 5.172 4.461 1 82.88 265 PHE B CA 1
ATOM 4453 C C . PHE B 1 265 ? 12.906 5.891 4.629 1 82.88 265 PHE B C 1
ATOM 4455 O O . PHE B 1 265 ? 13.625 6.102 3.65 1 82.88 265 PHE B O 1
ATOM 4462 N N . PHE B 1 266 ? 13.18 6.211 5.855 1 85.69 266 PHE B N 1
ATOM 4463 C CA . PHE B 1 266 ? 14.281 7.152 6.031 1 85.69 266 PHE B CA 1
ATOM 4464 C C . PHE B 1 266 ? 15.297 6.613 7.027 1 85.69 266 PHE B C 1
ATOM 4466 O O . PHE B 1 266 ? 14.93 6.012 8.039 1 85.69 266 PHE B O 1
ATOM 4473 N N . SER B 1 267 ? 16.547 6.809 6.66 1 82.5 267 SER B N 1
ATOM 4474 C CA . SER B 1 267 ? 17.656 6.543 7.582 1 82.5 267 SER B CA 1
ATOM 4475 C C . SER B 1 267 ? 18.688 7.668 7.543 1 82.5 267 SER B C 1
ATOM 4477 O O . SER B 1 267 ? 18.828 8.352 6.523 1 82.5 267 SER B O 1
ATOM 4479 N N . VAL B 1 268 ? 19.203 7.988 8.68 1 80.5 268 VAL B N 1
ATOM 4480 C CA . VAL B 1 268 ? 20.234 9.023 8.742 1 80.5 268 VAL B CA 1
ATOM 4481 C C . VAL B 1 268 ? 21.609 8.398 8.578 1 80.5 268 VAL B C 1
ATOM 4483 O O . VAL B 1 268 ? 21.953 7.457 9.297 1 80.5 268 VAL B O 1
ATOM 4486 N N . LYS B 1 269 ? 22.219 8.531 7.367 1 71.25 269 LYS B N 1
ATOM 4487 C CA . LYS B 1 269 ? 23.609 8.078 7.203 1 71.25 269 LYS B CA 1
ATOM 4488 C C . LYS B 1 269 ? 24.578 9.062 7.82 1 71.25 269 LYS B C 1
ATOM 4490 O O . LYS B 1 269 ? 24.469 10.273 7.625 1 71.25 269 LYS B O 1
ATOM 4495 N N . GLU B 1 270 ? 25.078 8.734 8.977 1 57.34 270 GLU B N 1
ATOM 4496 C CA . GLU B 1 270 ? 26.141 9.57 9.547 1 57.34 270 GLU B CA 1
ATOM 4497 C C . GLU B 1 270 ? 27.344 9.633 8.625 1 57.34 270 GLU B C 1
ATOM 4499 O O . GLU B 1 270 ? 27.672 8.656 7.957 1 57.34 270 GLU B O 1
ATOM 4504 N N . SER B 1 271 ? 27.75 10.727 8.211 1 52.5 271 SER B N 1
ATOM 4505 C CA . SER B 1 271 ? 29 10.852 7.477 1 52.5 271 SER B CA 1
ATOM 4506 C C . SER B 1 271 ? 30.109 10.031 8.125 1 52.5 271 SER B C 1
ATOM 4508 O O . SER B 1 271 ? 30.078 9.781 9.336 1 52.5 271 SER B O 1
ATOM 4510 N N . TYR B 1 272 ? 30.953 9.359 7.238 1 47.75 272 TYR B N 1
ATOM 4511 C CA . TYR B 1 272 ? 32.156 8.695 7.727 1 47.75 272 TYR B CA 1
ATOM 4512 C C . TYR B 1 272 ? 32.844 9.539 8.789 1 47.75 272 TYR B C 1
ATOM 4514 O O . TYR B 1 272 ? 33.281 9.023 9.82 1 47.75 272 TYR B O 1
ATOM 4522 N N . LYS B 1 273 ? 33 10.75 8.602 1 49.03 273 LYS B N 1
ATOM 4523 C CA . LYS B 1 273 ? 33.688 11.68 9.5 1 49.03 273 LYS B CA 1
ATOM 4524 C C . LYS B 1 273 ? 32.938 11.82 10.82 1 49.03 273 LYS B C 1
ATOM 4526 O O . LYS B 1 273 ? 33.562 11.797 11.891 1 49.03 273 LYS B O 1
ATOM 4531 N N . THR B 1 274 ? 31.719 11.836 10.836 1 51.78 274 THR B N 1
ATOM 4532 C CA . THR B 1 274 ? 30.922 12.016 12.055 1 51.78 274 THR B CA 1
ATOM 4533 C C . THR B 1 274 ? 30.797 10.703 12.812 1 51.78 274 THR B C 1
ATOM 4535 O O . THR B 1 274 ? 30.812 10.695 14.047 1 51.78 274 THR B O 1
ATOM 4538 N N . ARG B 1 275 ? 30.688 9.664 12.094 1 52.16 275 ARG B N 1
ATOM 4539 C CA . ARG B 1 275 ? 30.828 8.352 12.711 1 52.16 275 ARG B CA 1
ATOM 4540 C C . ARG B 1 275 ? 32.219 8.18 13.352 1 52.16 275 ARG B C 1
ATOM 4542 O O . ARG B 1 275 ? 32.312 7.641 14.445 1 52.16 275 ARG B O 1
ATOM 4549 N N . LEU B 1 276 ? 33.156 8.609 12.555 1 54.22 276 LEU B N 1
ATOM 4550 C CA . LEU B 1 276 ? 34.5 8.617 13.078 1 54.22 276 LEU B CA 1
ATOM 4551 C C . LEU B 1 276 ? 34.625 9.547 14.281 1 54.22 276 LEU B C 1
ATOM 4553 O O . LEU B 1 276 ? 35.25 9.203 15.281 1 54.22 276 LEU B O 1
ATOM 4557 N N . GLU B 1 277 ? 34.031 10.625 14.234 1 56.38 277 GLU B N 1
ATOM 4558 C CA . GLU B 1 277 ? 34.062 11.586 15.336 1 56.38 277 GLU B CA 1
ATOM 4559 C C . GLU B 1 277 ? 33.312 11.07 16.547 1 56.38 277 GLU B C 1
ATOM 4561 O O . GLU B 1 277 ? 33.719 11.258 17.688 1 56.38 277 GLU B O 1
ATOM 4566 N N . LYS B 1 278 ? 32.25 10.375 16.344 1 57.75 278 LYS B N 1
ATOM 4567 C CA . LYS B 1 278 ? 31.5 9.773 17.453 1 57.75 278 LYS B CA 1
ATOM 4568 C C . LYS B 1 278 ? 32.25 8.594 18.047 1 57.75 278 LYS B C 1
ATOM 4570 O O . LYS B 1 278 ? 32.281 8.438 19.281 1 57.75 278 LYS B O 1
ATOM 4575 N N . ARG B 1 279 ? 32.812 7.844 17.188 1 56.56 279 ARG B N 1
ATOM 4576 C CA . ARG B 1 279 ? 33.688 6.789 17.688 1 56.56 279 ARG B CA 1
ATOM 4577 C C . ARG B 1 279 ? 34.844 7.379 18.484 1 56.56 279 ARG B C 1
ATOM 4579 O O . ARG B 1 279 ? 35.25 6.84 19.516 1 56.56 279 ARG B O 1
ATOM 4586 N N . VAL B 1 280 ? 35.375 8.453 17.922 1 62.91 280 VAL B N 1
ATOM 4587 C CA . VAL B 1 280 ? 36.438 9.141 18.625 1 62.91 280 VAL B CA 1
ATOM 4588 C C . VAL B 1 280 ? 35.938 9.719 19.938 1 62.91 280 VAL B C 1
ATOM 4590 O O . VAL B 1 280 ? 36.594 9.586 20.969 1 62.91 280 VAL B O 1
ATOM 4593 N N . ARG B 1 281 ? 34.75 10.211 19.891 1 60.91 281 ARG B N 1
ATOM 4594 C CA . ARG B 1 281 ? 34.188 10.789 21.109 1 60.91 281 ARG B CA 1
ATOM 4595 C C . ARG B 1 281 ? 33.812 9.703 22.109 1 60.91 281 ARG B C 1
ATOM 4597 O O . ARG B 1 281 ? 34.062 9.859 23.312 1 60.91 281 ARG B O 1
ATOM 4604 N N . GLU B 1 282 ? 33.25 8.641 21.578 1 63.75 282 GLU B N 1
ATOM 4605 C CA . GLU B 1 282 ? 32.938 7.516 22.453 1 63.75 282 GLU B CA 1
ATOM 4606 C C . GLU B 1 282 ? 34.219 6.902 23.031 1 63.75 282 GLU B C 1
ATOM 4608 O O . GLU B 1 282 ? 34.25 6.52 24.203 1 63.75 282 GLU B O 1
ATOM 4613 N N . ARG B 1 283 ? 35.188 6.879 22.203 1 62.94 283 ARG B N 1
ATOM 4614 C CA . ARG B 1 283 ? 36.469 6.422 22.688 1 62.94 283 ARG B CA 1
ATOM 4615 C C . ARG B 1 283 ? 37.031 7.391 23.719 1 62.94 283 ARG B C 1
ATOM 4617 O O . ARG B 1 283 ? 37.594 6.969 24.734 1 62.94 283 ARG B O 1
ATOM 4624 N N . GLU B 1 284 ? 36.844 8.664 23.406 1 65.31 284 GLU B N 1
ATOM 4625 C CA . GLU B 1 284 ? 37.344 9.688 24.328 1 65.31 284 GLU B CA 1
ATOM 4626 C C . GLU B 1 284 ? 36.531 9.672 25.641 1 65.31 284 GLU B C 1
ATOM 4628 O O . GLU B 1 284 ? 37.125 9.82 26.719 1 65.31 284 GLU B O 1
ATOM 4633 N N . ASP B 1 285 ? 35.312 9.484 25.5 1 66.19 285 ASP B N 1
ATOM 4634 C CA . ASP B 1 285 ? 34.469 9.422 26.688 1 66.19 285 ASP B CA 1
ATOM 4635 C C . ASP B 1 285 ? 34.781 8.172 27.516 1 66.19 285 ASP B C 1
ATOM 4637 O O . ASP B 1 285 ? 34.844 8.234 28.75 1 66.19 285 ASP B O 1
ATOM 4641 N N . LYS B 1 286 ? 35 7.094 26.812 1 64.5 286 LYS B N 1
ATOM 4642 C CA . LYS B 1 286 ? 35.406 5.875 27.516 1 64.5 286 LYS B CA 1
ATOM 4643 C C . LYS B 1 286 ? 36.781 6.035 28.172 1 64.5 286 LYS B C 1
ATOM 4645 O O . LYS B 1 286 ? 36.969 5.602 29.312 1 64.5 286 LYS B O 1
ATOM 4650 N N . ALA B 1 287 ? 37.625 6.699 27.5 1 70.69 287 ALA B N 1
ATOM 4651 C CA . ALA B 1 287 ? 38.969 6.961 28.047 1 70.69 287 ALA B CA 1
ATOM 4652 C C . ALA B 1 287 ? 38.875 7.891 29.25 1 70.69 287 ALA B C 1
ATOM 4654 O O . ALA B 1 287 ? 39.562 7.676 30.25 1 70.69 287 ALA B O 1
ATOM 4655 N N . ARG B 1 288 ? 37.969 8.789 29.141 1 66.19 288 ARG B N 1
ATOM 4656 C CA . ARG B 1 288 ? 37.75 9.719 30.25 1 66.19 288 ARG B CA 1
ATOM 4657 C C . ARG B 1 288 ? 37.156 9.008 31.453 1 66.19 288 ARG B C 1
ATOM 4659 O O . ARG B 1 288 ? 37.562 9.242 32.594 1 66.19 288 ARG B O 1
ATOM 4666 N N . MET B 1 289 ? 36.219 8.18 31.109 1 70.31 289 MET B N 1
ATOM 4667 C CA . MET B 1 289 ? 35.562 7.406 32.156 1 70.31 289 MET B CA 1
ATOM 4668 C C . MET B 1 289 ? 36.562 6.465 32.844 1 70.31 289 MET B C 1
ATOM 4670 O O . MET B 1 289 ? 36.562 6.297 34.062 1 70.31 289 MET B O 1
ATOM 4674 N N . GLU B 1 290 ? 37.438 5.863 32.125 1 67.31 290 GLU B N 1
ATOM 4675 C CA . GLU B 1 290 ? 38.438 4.973 32.656 1 67.31 290 GLU B CA 1
ATOM 4676 C C . GLU B 1 290 ? 39.438 5.734 33.531 1 67.31 290 GLU B C 1
ATOM 4678 O O . GLU B 1 290 ? 39.844 5.238 34.594 1 67.31 290 GLU B O 1
ATOM 4683 N N . VAL B 1 291 ? 39.75 6.895 33.156 1 71.25 291 VAL B N 1
ATOM 4684 C CA . VAL B 1 291 ? 40.625 7.742 33.938 1 71.25 291 VAL B CA 1
ATOM 4685 C C . VAL B 1 291 ? 39.938 8.141 35.25 1 71.25 291 VAL B C 1
ATOM 4687 O O . VAL B 1 291 ? 40.531 8.094 36.312 1 71.25 291 VAL B O 1
ATOM 4690 N N . GLU B 1 292 ? 38.719 8.406 35.125 1 70.25 292 GLU B N 1
ATOM 4691 C CA . GLU B 1 292 ? 37.938 8.812 36.312 1 70.25 292 GLU B CA 1
ATOM 4692 C C . GLU B 1 292 ? 37.75 7.648 37.281 1 70.25 292 GLU B C 1
ATOM 4694 O O . GLU B 1 292 ? 37.875 7.832 38.5 1 70.25 292 GLU B O 1
ATOM 4699 N N . MET B 1 293 ? 37.562 6.555 36.75 1 68.31 293 MET B N 1
ATOM 4700 C CA . MET B 1 293 ? 37.438 5.348 37.562 1 68.31 293 MET B CA 1
ATOM 4701 C C . MET B 1 293 ? 38.75 5.004 38.25 1 68.31 293 MET B C 1
ATOM 4703 O O . MET B 1 293 ? 38.75 4.621 39.438 1 68.31 293 MET B O 1
ATOM 4707 N N . LYS B 1 294 ? 39.844 5.098 37.594 1 69.94 294 LYS B N 1
ATOM 4708 C CA . LYS B 1 294 ? 41.156 4.82 38.156 1 69.94 294 LYS B CA 1
ATOM 4709 C C . LYS B 1 294 ? 41.5 5.824 39.25 1 69.94 294 LYS B C 1
ATOM 4711 O O . LYS B 1 294 ? 42.062 5.453 40.281 1 69.94 294 LYS B O 1
ATOM 4716 N N . GLU B 1 295 ? 41.156 7.051 39.031 1 65.25 295 GLU B N 1
ATOM 4717 C CA . GLU B 1 295 ? 41.406 8.086 40.031 1 65.25 295 GLU B CA 1
ATOM 4718 C C . GLU B 1 295 ? 40.562 7.867 41.281 1 65.25 295 GLU B C 1
ATOM 4720 O O . GLU B 1 295 ? 41 8.148 42.406 1 65.25 295 GLU B O 1
ATOM 4725 N N . ALA B 1 296 ? 39.531 7.23 41.031 1 74.69 296 ALA B N 1
ATOM 4726 C CA . ALA B 1 296 ? 38.625 6.957 42.156 1 74.69 296 ALA B CA 1
ATOM 4727 C C . ALA B 1 296 ? 39.094 5.77 42.969 1 74.69 296 ALA B C 1
ATOM 4729 O O . ALA B 1 296 ? 38.906 5.75 44.188 1 74.69 296 ALA B O 1
ATOM 4730 N N . GLU B 1 297 ? 39.719 4.863 42.375 1 69.56 297 GLU B N 1
ATOM 4731 C CA . GLU B 1 297 ? 40.281 3.711 43.062 1 69.56 297 GLU B CA 1
ATOM 4732 C C . GLU B 1 297 ? 41.531 4.09 43.875 1 69.56 297 GLU B C 1
ATOM 4734 O O . GLU B 1 297 ? 41.844 3.461 44.875 1 69.56 297 GLU B O 1
ATOM 4739 N N . GLU B 1 298 ? 42.188 5.035 43.438 1 62.97 298 GLU B N 1
ATOM 4740 C CA . GLU B 1 298 ? 43.438 5.426 44.062 1 62.97 298 GLU B CA 1
ATOM 4741 C C . GLU B 1 298 ? 43.188 6.406 45.219 1 62.97 298 GLU B C 1
ATOM 4743 O O . GLU B 1 298 ? 44.094 6.668 46.031 1 62.97 298 GLU B O 1
ATOM 4748 N N . LYS B 1 299 ? 42.062 6.707 45.375 1 54.81 299 LYS B N 1
ATOM 4749 C CA . LYS B 1 299 ? 41.688 7.457 46.594 1 54.81 299 LYS B CA 1
ATOM 4750 C C . LYS B 1 299 ? 41.094 6.539 47.625 1 54.81 299 LYS B C 1
ATOM 4752 O O . LYS B 1 299 ? 40.281 5.652 47.312 1 54.81 299 LYS B O 1
#